Protein AF-0000000075409436 (afdb_homodimer)

Solvent-accessible surface area (backbone atoms only — not comparable to full-atom values): 22449 Å² total; per-residue (Å²): 126,84,67,76,68,49,73,68,52,44,51,50,50,50,40,40,41,53,28,35,50,52,41,32,73,72,56,30,67,88,66,43,51,67,60,56,26,16,59,68,42,72,47,48,56,66,57,50,47,73,76,24,90,37,72,64,49,44,51,45,48,44,42,37,50,50,20,49,58,51,43,56,64,53,69,64,60,71,76,61,85,89,60,52,53,67,58,50,47,42,52,52,40,51,52,48,48,55,49,58,66,28,68,66,52,39,48,51,51,48,48,38,40,62,40,6,85,83,35,43,67,54,28,50,49,39,37,58,45,26,60,49,47,51,51,51,52,52,29,53,51,51,52,51,33,36,76,71,51,43,32,49,79,86,66,61,58,65,60,56,43,38,40,52,56,12,24,60,53,18,65,49,44,50,31,52,62,29,55,41,74,88,51,80,88,41,29,72,66,54,35,35,50,51,38,42,51,41,46,43,51,42,23,28,49,79,71,69,75,76,131,125,84,67,77,66,50,71,67,53,44,51,50,50,50,41,41,41,53,28,36,49,53,41,32,71,70,55,30,67,88,67,44,51,65,60,58,28,17,60,67,41,73,47,49,56,66,57,50,48,72,76,23,87,38,73,65,47,45,50,46,50,43,45,41,50,50,20,51,58,48,44,56,66,52,70,63,63,72,77,63,84,90,60,53,52,66,58,53,46,41,52,52,39,51,52,49,49,54,49,59,68,28,68,67,52,39,49,52,50,48,48,37,41,63,39,6,85,82,35,42,67,53,29,49,50,40,36,59,47,25,61,50,48,53,51,52,50,52,29,53,51,51,51,51,34,37,76,68,52,42,31,50,77,88,65,60,60,65,59,56,43,36,40,53,55,13,24,59,54,17,66,49,43,50,30,53,61,30,54,42,75,88,50,80,87,41,29,72,68,54,36,35,50,52,38,42,51,42,47,43,52,42,24,26,50,78,71,70,75,76,130

Sequence (422 aa):
MNKPLTPRSAAKRAAMLDAAQVCFLDKGYANTSVDEVAARAGVSKATIYAHFASKDALFGAIICRRCDDQSEGMANLPVPEGQDAHAILTAIGLRLMTLFLSPEVMGIYRMVIAEAPRHPELAQTWYEAGPLRGKQRVGEVFEQMKAQGLLAYDAPTIRVVDMFISMLRGECFHRDMINLPANPIFSVDSTVKMAVDTMLRAYGPAIPPAPMNKPLTPRSAAKRAAMLDAAQVCFLDKGYANTSVDEVAARAGVSKATIYAHFASKDALFGAIICRRCDDQSEGMANLPVPEGQDAHAILTAIGLRLMTLFLSPEVMGIYRMVIAEAPRHPELAQTWYEAGPLRGKQRVGEVFEQMKAQGLLAYDAPTIRVVDMFISMLRGECFHRDMINLPANPIFSVDSTVKMAVDTMLRAYGPAIPPAP

Nearest PDB structures (foldseek):
  2gfn-assembly1_A  TM=6.783E-01  e=4.629E-06  Rhodococcus jostii RHA1
  2gfn-assembly1_B  TM=6.880E-01  e=1.678E-05  Rhodococcus jostii RHA1
  2g7s-assembly1_A-2  TM=6.922E-01  e=3.052E-05  Agrobacterium fabrum str. C58
  4yze-assembly1_C  TM=6.924E-01  e=3.841E-05  Escherichia coli K-12
  3ppb-assembly1_B  TM=5.686E-01  e=5.313E-06  Shewanella loihica PV-4

InterPro domains:
  IPR001647 DNA-binding HTH domain, TetR-type [PF00440] (17-62)
  IPR001647 DNA-binding HTH domain, TetR-type [PR00455] (16-29)
  IPR001647 DNA-binding HTH domain, TetR-type [PR00455] (37-60)
  IPR001647 DNA-binding HTH domain, TetR-type [PS50977] (10-70)
  IPR009057 Homedomain-like superfamily [SSF46689] (3-76)
  IPR023772 DNA-binding HTH domain, TetR-type, conserved site [PS01081] (28-58)
  IPR036271 Tetracyclin repressor-like, C-terminal domain superfamily [SSF48498] (85-174)
  IPR039536 Transcriptional regulator TetR, C-terminal, Proteobacteria type [PF14246] (88-205)
  IPR050109 HTH-type, TetR-like transcriptional regulator [PTHR30055] (4-178)

Structure (mmCIF, N/CA/C/O backbone):
data_AF-0000000075409436-model_v1
#
loop_
_entity.id
_entity.type
_entity.pdbx_description
1 polymer 'TetR-family regulatory protein'
#
loop_
_atom_site.group_PDB
_atom_site.id
_atom_site.type_symbol
_atom_site.label_atom_id
_atom_site.label_alt_id
_atom_site.label_comp_id
_atom_site.label_asym_id
_atom_site.label_entity_id
_atom_site.label_seq_id
_atom_site.pdbx_PDB_ins_code
_atom_site.Cartn_x
_atom_site.Cartn_y
_atom_site.Cartn_z
_atom_site.occupancy
_atom_site.B_iso_or_equiv
_atom_site.auth_seq_id
_atom_site.auth_comp_id
_atom_site.auth_asym_id
_atom_site.auth_atom_id
_atom_site.pdbx_PDB_model_num
ATOM 1 N N . MET A 1 1 ? -32.406 2.779 21.469 1 31.86 1 MET A N 1
ATOM 2 C CA . MET A 1 1 ? -33.25 2.545 20.281 1 31.86 1 MET A CA 1
ATOM 3 C C . MET A 1 1 ? -33.062 3.654 19.25 1 31.86 1 MET A C 1
ATOM 5 O O . MET A 1 1 ? -33.562 4.762 19.422 1 31.86 1 MET A O 1
ATOM 9 N N . ASN A 1 2 ? -31.938 3.676 18.578 1 41.91 2 ASN A N 1
ATOM 10 C CA . ASN A 1 2 ? -31.656 4.773 17.672 1 41.91 2 ASN A CA 1
ATOM 11 C C . ASN A 1 2 ? -32.781 4.984 16.672 1 41.91 2 ASN A C 1
ATOM 13 O O . ASN A 1 2 ? -33.125 4.094 15.883 1 41.91 2 ASN A O 1
ATOM 17 N N . LYS A 1 3 ? -33.75 5.641 17.125 1 46.88 3 LYS A N 1
ATOM 18 C CA . LYS A 1 3 ? -34.938 5.906 16.297 1 46.88 3 LYS A CA 1
ATOM 19 C C . LYS A 1 3 ? -34.531 6.246 14.859 1 46.88 3 LYS A C 1
ATOM 21 O O . LYS A 1 3 ? -33.656 7.078 14.641 1 46.88 3 LYS A O 1
ATOM 26 N N . PRO A 1 4 ? -35.031 5.367 13.969 1 55.25 4 PRO A N 1
ATOM 27 C CA . PRO A 1 4 ? -34.781 5.676 12.562 1 55.25 4 PRO A CA 1
ATOM 28 C C . PRO A 1 4 ? -35 7.148 12.227 1 55.25 4 PRO A C 1
ATOM 30 O O . PRO A 1 4 ? -35.906 7.781 12.789 1 55.25 4 PRO A O 1
ATOM 33 N N . LEU A 1 5 ? -33.969 7.766 11.719 1 63.94 5 LEU A N 1
ATOM 34 C CA . LEU A 1 5 ? -34.094 9.172 11.352 1 63.94 5 LEU A CA 1
ATOM 35 C C . LEU A 1 5 ? -35.281 9.406 10.43 1 63.94 5 LEU A C 1
ATOM 37 O O . LEU A 1 5 ? -35.625 8.547 9.617 1 63.94 5 LEU A O 1
ATOM 41 N N . THR A 1 6 ? -36.156 10.336 10.695 1 67.12 6 THR A N 1
ATOM 42 C CA . THR A 1 6 ? -37.156 10.789 9.75 1 67.12 6 THR A CA 1
ATOM 43 C C . THR A 1 6 ? -36.531 11.117 8.398 1 67.12 6 THR A C 1
ATOM 45 O O . THR A 1 6 ? -35.312 11.344 8.312 1 67.12 6 THR A O 1
ATOM 48 N N . PRO A 1 7 ? -37.312 10.984 7.316 1 69.62 7 PRO A N 1
ATOM 49 C CA . PRO A 1 7 ? -36.75 11.32 6.004 1 69.62 7 PRO A CA 1
ATOM 50 C C . PRO A 1 7 ? -36.062 12.688 5.984 1 69.62 7 PRO A C 1
ATOM 52 O O . PRO A 1 7 ? -35.031 12.852 5.34 1 69.62 7 PRO A O 1
ATOM 55 N N . ARG A 1 8 ? -36.656 13.609 6.617 1 69.38 8 ARG A N 1
ATOM 56 C CA . ARG A 1 8 ? -36.062 14.938 6.676 1 69.38 8 ARG A CA 1
ATOM 57 C C . ARG A 1 8 ? -34.719 14.914 7.426 1 69.38 8 ARG A C 1
ATOM 59 O O . ARG A 1 8 ? -33.75 15.547 7.004 1 69.38 8 ARG A O 1
ATOM 66 N N . SER A 1 9 ? -34.719 14.258 8.492 1 74.94 9 SER A N 1
ATOM 67 C CA . SER A 1 9 ? -33.5 14.109 9.281 1 74.94 9 SER A CA 1
ATOM 68 C C . SER A 1 9 ? -32.438 13.367 8.516 1 74.94 9 SER A C 1
ATOM 70 O O . SER A 1 9 ? -31.25 13.719 8.586 1 74.94 9 SER A O 1
ATOM 72 N N . ALA A 1 10 ? -32.969 12.453 7.703 1 76.62 10 ALA A N 1
ATOM 73 C CA . ALA A 1 10 ? -32.031 11.672 6.898 1 76.62 10 ALA A CA 1
ATOM 74 C C . ALA A 1 10 ? -31.391 12.531 5.805 1 76.62 10 ALA A C 1
ATOM 76 O O . ALA A 1 10 ? -30.188 12.406 5.52 1 76.62 10 ALA A O 1
ATOM 77 N N . ALA A 1 11 ? -32.156 13.32 5.285 1 80.94 11 ALA A N 1
ATOM 78 C CA . ALA A 1 11 ? -31.656 14.227 4.25 1 80.94 11 ALA A CA 1
ATOM 79 C C . ALA A 1 11 ? -30.656 15.219 4.832 1 80.94 11 ALA A C 1
ATOM 81 O O . ALA A 1 11 ? -29.625 15.516 4.207 1 80.94 11 ALA A O 1
ATOM 82 N N . LYS A 1 12 ? -30.953 15.695 5.988 1 83.19 12 LYS A N 1
ATOM 83 C CA . LYS A 1 12 ? -30.047 16.625 6.664 1 83.19 12 LYS A CA 1
ATOM 84 C C . LYS A 1 12 ? -28.734 15.945 7.027 1 83.19 12 LYS A C 1
ATOM 86 O O . LYS A 1 12 ? -27.656 16.531 6.855 1 83.19 12 LYS A O 1
ATOM 91 N N . ARG A 1 13 ? -28.906 14.773 7.477 1 86.31 13 ARG A N 1
ATOM 92 C CA . ARG A 1 13 ? -27.703 14.008 7.836 1 86.31 13 ARG A CA 1
ATOM 93 C C . ARG A 1 13 ? -26.812 13.781 6.621 1 86.31 13 ARG A C 1
ATOM 95 O O . ARG A 1 13 ? -25.594 13.945 6.703 1 86.31 13 ARG A O 1
ATOM 102 N N . ALA A 1 14 ? -27.438 13.5 5.543 1 85.94 14 ALA A N 1
ATOM 103 C CA . ALA A 1 14 ? -26.688 13.273 4.309 1 85.94 14 ALA A CA 1
ATOM 104 C C . ALA A 1 14 ? -25.984 14.555 3.852 1 85.94 14 ALA A C 1
ATOM 106 O O . ALA A 1 14 ? -24.844 14.516 3.396 1 85.94 14 ALA A O 1
ATOM 107 N N . ALA A 1 15 ? -26.672 15.602 4.008 1 86.88 15 ALA A N 1
ATOM 108 C CA . ALA A 1 15 ? -26.094 16.891 3.625 1 86.88 15 ALA A CA 1
ATOM 109 C C . ALA A 1 15 ? -24.891 17.234 4.5 1 86.88 15 ALA A C 1
ATOM 111 O O . ALA A 1 15 ? -23.906 17.781 4.016 1 86.88 15 ALA A O 1
ATOM 112 N N . MET A 1 16 ? -25.031 16.906 5.723 1 89.81 16 MET A N 1
ATOM 113 C CA . MET A 1 16 ? -23.938 17.156 6.652 1 89.81 16 MET A CA 1
ATOM 114 C C . MET A 1 16 ? -22.719 16.281 6.316 1 89.81 16 MET A C 1
ATOM 116 O O . MET A 1 16 ? -21.578 16.766 6.355 1 89.81 16 MET A O 1
ATOM 120 N N . LEU A 1 17 ? -23.016 15.117 5.953 1 88 17 LEU A N 1
ATOM 121 C CA . LEU A 1 17 ? -21.922 14.203 5.598 1 88 17 LEU A CA 1
ATOM 122 C C . LEU A 1 17 ? -21.25 14.641 4.305 1 88 17 LEU A C 1
ATOM 124 O O . LEU A 1 17 ? -20.016 14.594 4.195 1 88 17 LEU A O 1
ATOM 128 N N . ASP A 1 18 ? -22.016 15.094 3.4 1 87.44 18 ASP A N 1
ATOM 129 C CA . ASP A 1 18 ? -21.469 15.578 2.137 1 87.44 18 ASP A CA 1
ATOM 130 C C . ASP A 1 18 ? -20.578 16.812 2.357 1 87.44 18 ASP A C 1
ATOM 132 O O . ASP A 1 18 ? -19.484 16.891 1.806 1 87.44 18 ASP A O 1
ATOM 136 N N . ALA A 1 19 ? -21.062 17.672 3.164 1 90 19 ALA A N 1
ATOM 137 C CA . ALA A 1 19 ? -20.312 18.891 3.482 1 90 19 ALA A CA 1
ATOM 138 C C . ALA A 1 19 ? -19.016 18.562 4.215 1 90 19 ALA A C 1
ATOM 140 O O . ALA A 1 19 ? -17.953 19.109 3.902 1 90 19 ALA A O 1
ATOM 141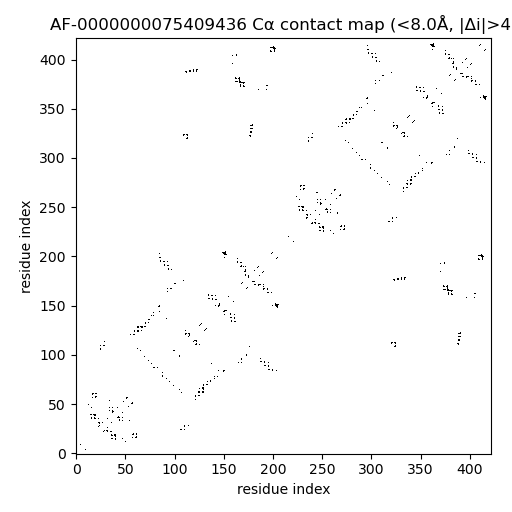 N N . ALA A 1 20 ? -19.172 17.703 5.148 1 88.94 20 ALA A N 1
ATOM 142 C CA . ALA A 1 20 ? -18 17.312 5.938 1 88.94 20 ALA A CA 1
ATOM 143 C C . ALA A 1 20 ? -16.953 16.641 5.059 1 88.94 20 ALA A C 1
ATOM 145 O O . ALA A 1 20 ? -15.758 16.922 5.203 1 88.94 20 ALA A O 1
ATOM 146 N N . GLN A 1 21 ? -17.375 15.812 4.184 1 85.12 21 GLN A N 1
ATOM 147 C CA . GLN A 1 21 ? -16.469 15.117 3.279 1 85.12 21 GLN A CA 1
ATOM 148 C C . GLN A 1 21 ? -15.664 16.109 2.443 1 85.12 21 GLN A C 1
ATOM 150 O O . GLN A 1 21 ? -14.453 15.969 2.293 1 85.12 21 GLN A O 1
ATOM 155 N N . VAL A 1 22 ? -16.344 17.031 1.946 1 85.25 22 VAL A N 1
ATOM 156 C CA . VAL A 1 22 ? -15.695 18.047 1.12 1 85.25 22 VAL A CA 1
ATOM 157 C C . VAL A 1 22 ? -14.672 18.828 1.953 1 85.25 22 VAL A C 1
ATOM 159 O O . VAL A 1 22 ? -13.547 19.047 1.512 1 85.25 22 VAL A O 1
ATOM 162 N N . CYS A 1 23 ? -15.047 19.172 3.146 1 87.88 23 CYS A N 1
ATOM 163 C CA . CYS A 1 23 ? -14.164 19.922 4.027 1 87.88 23 CYS A CA 1
ATOM 164 C C . CYS A 1 23 ? -12.93 19.109 4.395 1 87.88 23 CYS A C 1
ATOM 166 O O . CYS A 1 23 ? -11.805 19.594 4.32 1 87.88 23 CYS A O 1
ATOM 168 N N . PHE A 1 24 ? -13.164 17.891 4.73 1 83.75 24 PHE A N 1
ATOM 169 C CA . PHE A 1 24 ? -12.078 17.016 5.168 1 83.75 24 PHE A CA 1
ATOM 170 C C . PHE A 1 24 ? -11.125 16.719 4.016 1 83.75 24 PHE A C 1
ATOM 172 O O . PHE A 1 24 ? -9.906 16.656 4.207 1 83.75 24 PHE A O 1
ATOM 179 N N . LEU A 1 25 ? -11.617 16.578 2.867 1 77.75 25 LEU A N 1
ATOM 180 C CA . LEU A 1 25 ? -10.789 16.25 1.714 1 77.75 25 LEU A CA 1
ATOM 181 C C . LEU A 1 25 ? -10.016 17.469 1.24 1 77.75 25 LEU A C 1
ATOM 183 O O . LEU A 1 25 ? -8.883 17.344 0.753 1 77.75 25 LEU A O 1
ATOM 187 N N . ASP A 1 26 ? -10.609 18.578 1.478 1 79.25 26 ASP A N 1
ATOM 188 C CA . ASP A 1 26 ? -10 19.828 1.016 1 79.25 26 ASP A CA 1
ATOM 189 C C . ASP A 1 26 ? -8.938 20.312 1.999 1 79.25 26 ASP A C 1
ATOM 191 O O . ASP A 1 26 ? -7.836 20.688 1.595 1 79.25 26 ASP A O 1
ATOM 195 N N . LYS A 1 27 ? -9.273 20.234 3.311 1 78.69 27 LYS A N 1
ATOM 196 C CA . LYS A 1 27 ? -8.43 20.922 4.293 1 78.69 27 LYS A CA 1
ATOM 197 C C . LYS A 1 27 ? -7.719 19.922 5.195 1 78.69 27 LYS A C 1
ATOM 199 O O . LYS A 1 27 ? -6.77 20.266 5.898 1 78.69 27 LYS A O 1
ATOM 204 N N . GLY A 1 28 ? -8.18 18.703 4.984 1 75.31 28 GLY A N 1
ATOM 205 C CA . GLY A 1 28 ? -7.676 17.719 5.938 1 75.31 28 GLY A CA 1
ATOM 206 C C . GLY A 1 28 ? -8.508 17.641 7.203 1 75.31 28 GLY A C 1
ATOM 207 O O . GLY A 1 28 ? -9.305 18.547 7.488 1 75.31 28 GLY A O 1
ATOM 208 N N . TYR A 1 29 ? -8.383 16.594 7.957 1 76.19 29 TYR A N 1
ATOM 209 C CA . TYR A 1 29 ? -9.148 16.359 9.172 1 76.19 29 TYR A CA 1
ATOM 210 C C . TYR A 1 29 ? -8.805 17.375 10.25 1 76.19 29 TYR A C 1
ATOM 212 O O . TYR A 1 29 ? -9.695 17.984 10.859 1 76.19 29 TYR A O 1
ATOM 220 N N . ALA A 1 30 ? -7.496 17.562 10.406 1 69.81 30 ALA A N 1
ATOM 221 C CA . ALA A 1 30 ? -7.027 18.406 11.5 1 69.81 30 ALA A CA 1
ATOM 222 C C . ALA A 1 30 ? -7.414 19.859 11.266 1 69.81 30 ALA A C 1
ATOM 224 O O . ALA A 1 30 ? -7.707 20.594 12.219 1 69.81 30 ALA A O 1
ATOM 225 N N . ASN A 1 31 ? -7.543 20.156 10.07 1 76.62 31 ASN A N 1
ATOM 226 C CA . ASN A 1 31 ? -7.727 21.562 9.75 1 76.62 31 ASN A CA 1
ATOM 227 C C . ASN A 1 31 ? -9.195 21.906 9.516 1 76.62 31 ASN A C 1
ATOM 229 O O . ASN A 1 31 ? -9.531 23.047 9.18 1 76.62 31 ASN A O 1
ATOM 233 N N . THR A 1 32 ? -9.984 20.938 9.641 1 86 32 THR A N 1
ATOM 234 C CA . THR A 1 32 ? -11.414 21.172 9.453 1 86 32 THR A CA 1
ATOM 235 C C . THR A 1 32 ? -12.117 21.312 10.797 1 86 32 THR A C 1
ATOM 237 O O . THR A 1 32 ? -11.938 20.469 11.688 1 86 32 THR A O 1
ATOM 240 N N . SER A 1 33 ? -12.852 22.422 10.945 1 89.19 33 SER A N 1
ATOM 241 C CA . SER A 1 33 ? -13.641 22.609 12.156 1 89.19 33 SER A CA 1
ATOM 242 C C . SER A 1 33 ? -15.102 22.234 11.93 1 89.19 33 SER A C 1
ATOM 244 O O . SER A 1 33 ? -15.578 22.234 10.789 1 89.19 33 SER A O 1
ATOM 246 N N . VAL A 1 34 ? -15.727 21.922 13.039 1 90.75 34 VAL A N 1
ATOM 247 C CA . VAL A 1 34 ? -17.141 21.594 12.953 1 90.75 34 VAL A CA 1
ATOM 248 C C . VAL A 1 34 ? -17.938 22.828 12.508 1 90.75 34 VAL A C 1
ATOM 250 O O . VAL A 1 34 ? -18.922 22.703 11.773 1 90.75 34 VAL A O 1
ATOM 253 N N . ASP A 1 35 ? -17.375 23.969 12.789 1 92.75 35 ASP A N 1
ATOM 254 C CA . ASP A 1 35 ? -18 25.203 12.367 1 92.75 35 ASP A CA 1
ATOM 255 C C . ASP A 1 35 ? -18 25.328 10.844 1 92.75 35 ASP A C 1
ATOM 257 O O . ASP A 1 35 ? -19 25.766 10.25 1 92.75 35 ASP A O 1
ATOM 261 N N . GLU A 1 36 ? -17 25 10.312 1 93.12 36 GLU A N 1
ATOM 262 C CA . GLU A 1 36 ? -16.875 25.062 8.859 1 93.12 36 GLU A CA 1
ATOM 263 C C . GLU A 1 36 ? -17.828 24.078 8.18 1 93.12 36 GLU A C 1
ATOM 265 O O . GLU A 1 36 ? -18.453 24.406 7.164 1 93.12 36 GLU A O 1
ATOM 270 N N . VAL A 1 37 ? -17.906 22.906 8.727 1 93.62 37 VAL A N 1
ATOM 271 C CA . VAL A 1 37 ? -18.812 21.891 8.195 1 93.62 37 VAL A CA 1
ATOM 272 C C . VAL A 1 37 ? -20.25 22.375 8.312 1 93.62 37 VAL A C 1
ATOM 274 O O . VAL A 1 37 ? -21.047 22.234 7.371 1 93.62 37 VAL A O 1
ATOM 277 N N . ALA A 1 38 ? -20.547 22.922 9.438 1 93.81 38 ALA A N 1
ATOM 278 C CA . ALA A 1 38 ? -21.891 23.438 9.688 1 93.81 38 ALA A CA 1
ATOM 279 C C . ALA A 1 38 ? -22.25 24.531 8.68 1 93.81 38 ALA A C 1
ATOM 281 O O . ALA A 1 38 ? -23.328 24.516 8.102 1 93.81 38 ALA A O 1
ATOM 282 N N . ALA A 1 39 ? -21.344 25.375 8.477 1 94.5 39 ALA A N 1
ATOM 283 C CA . ALA A 1 39 ? -21.547 26.469 7.535 1 94.5 39 ALA A CA 1
ATOM 284 C C . ALA A 1 39 ? -21.797 25.953 6.125 1 94.5 39 ALA A C 1
ATOM 286 O O . ALA A 1 39 ? -22.703 26.422 5.434 1 94.5 39 ALA A O 1
ATOM 287 N N . ARG A 1 40 ? -21.062 25.016 5.738 1 92.75 40 ARG A N 1
ATOM 288 C CA . ARG A 1 40 ? -21.188 24.469 4.395 1 92.75 40 ARG A CA 1
ATOM 289 C C . ARG A 1 40 ? -22.484 23.688 4.234 1 92.75 40 ARG A C 1
ATOM 291 O O . ARG A 1 40 ? -23.094 23.703 3.16 1 92.75 40 ARG A O 1
ATOM 298 N N . ALA A 1 41 ? -22.844 23.016 5.262 1 92.44 41 ALA A N 1
ATOM 299 C CA . ALA A 1 41 ? -24.062 22.203 5.23 1 92.44 41 ALA A CA 1
ATOM 300 C C . ALA A 1 41 ? -25.312 23.062 5.398 1 92.44 41 ALA A C 1
ATOM 302 O O . ALA A 1 41 ? -26.422 22.578 5.195 1 92.44 41 ALA A O 1
ATOM 303 N N . GLY A 1 42 ? -25.156 24.266 5.789 1 93.44 42 GLY A N 1
ATOM 304 C CA . GLY A 1 42 ? -26.281 25.156 6.016 1 93.44 42 GLY A CA 1
ATOM 305 C C . GLY A 1 42 ? -27.047 24.844 7.281 1 93.44 42 GLY A C 1
ATOM 306 O O . GLY A 1 42 ? -28.281 24.938 7.309 1 93.44 42 GLY A O 1
ATOM 307 N N . VAL A 1 43 ? -26.344 24.344 8.227 1 93.38 43 VAL A N 1
ATOM 308 C CA . VAL A 1 43 ? -26.953 24.016 9.516 1 93.38 43 VAL A CA 1
ATOM 309 C C . VAL A 1 43 ? -26.141 24.625 10.648 1 93.38 43 VAL A C 1
ATOM 311 O O . VAL A 1 43 ? -25.094 25.234 10.406 1 93.38 43 VAL A O 1
ATOM 314 N N . SER A 1 44 ? -26.719 24.562 11.805 1 91.75 44 SER A N 1
ATOM 315 C CA . SER A 1 44 ? -25.984 25.062 12.969 1 91.75 44 SER A CA 1
ATOM 316 C C . SER A 1 44 ? -25.016 24 13.508 1 91.75 44 SER A C 1
ATOM 318 O O . SER A 1 44 ? -25.172 22.812 13.227 1 91.75 44 SER A O 1
ATOM 320 N N . LYS A 1 45 ? -24.047 24.484 14.258 1 92.25 45 LYS A N 1
ATOM 321 C CA . LYS A 1 45 ? -23.141 23.562 14.938 1 92.25 45 LYS A CA 1
ATOM 322 C C . LYS A 1 45 ? -23.891 22.625 15.875 1 92.25 45 LYS A C 1
ATOM 324 O O . LYS A 1 45 ? -23.547 21.453 15.984 1 92.25 45 LYS A O 1
ATOM 329 N N . ALA A 1 46 ? -24.938 23.156 16.516 1 91.56 46 ALA A N 1
ATOM 330 C CA . ALA A 1 46 ? -25.75 22.359 17.422 1 91.56 46 ALA A CA 1
ATOM 331 C C . ALA A 1 46 ? -26.453 21.219 16.672 1 91.56 46 ALA A C 1
ATOM 333 O O . ALA A 1 46 ? -26.609 20.125 17.203 1 91.56 46 ALA A O 1
ATOM 334 N N . THR A 1 47 ? -26.828 21.531 15.508 1 90.81 47 THR A N 1
ATOM 335 C CA . THR A 1 47 ? -27.5 20.531 14.688 1 90.81 47 THR A CA 1
ATOM 336 C C . THR A 1 47 ? -26.531 19.406 14.328 1 90.81 47 THR A C 1
ATOM 338 O O . THR A 1 47 ? -26.906 18.234 14.336 1 90.81 47 THR A O 1
ATOM 341 N N . ILE A 1 48 ? -25.25 19.734 14 1 91.94 48 ILE A N 1
ATOM 342 C CA . ILE A 1 48 ? -24.25 18.719 13.695 1 91.94 48 ILE A CA 1
ATOM 343 C C . ILE A 1 48 ? -24.047 17.812 14.906 1 91.94 48 ILE A C 1
ATOM 345 O O . ILE A 1 48 ? -24.047 16.594 14.781 1 91.94 48 ILE A O 1
ATOM 349 N N . TYR A 1 49 ? -24.047 18.422 16.062 1 91.06 49 TYR A N 1
ATOM 350 C CA . TYR A 1 49 ? -23.75 17.672 17.266 1 91.06 49 TYR A CA 1
ATOM 351 C C . TYR A 1 49 ? -24.969 16.875 17.75 1 91.06 49 TYR A C 1
ATOM 353 O O . TYR A 1 49 ? -24.828 15.953 18.547 1 91.06 49 TYR A O 1
ATOM 361 N N . ALA A 1 50 ? -26.109 17.281 17.266 1 90.25 50 ALA A N 1
ATOM 362 C CA . ALA A 1 50 ? -27.312 16.484 17.516 1 90.25 50 ALA A CA 1
ATOM 363 C C . ALA A 1 50 ? -27.25 15.148 16.781 1 90.25 50 ALA A C 1
ATOM 365 O O . ALA A 1 50 ? -27.797 14.148 17.25 1 90.25 50 ALA A O 1
ATOM 366 N N . HIS A 1 51 ? -26.516 15.188 15.695 1 89.94 51 HIS A N 1
ATOM 367 C CA . HIS A 1 51 ? -26.453 13.992 14.859 1 89.94 51 HIS A CA 1
ATOM 368 C C . HIS A 1 51 ? -25.156 13.227 15.094 1 89.94 51 HIS A C 1
ATOM 370 O O . HIS A 1 51 ? -25.125 12 14.945 1 89.94 51 HIS A O 1
ATOM 376 N N . PHE A 1 52 ? -24.078 14.016 15.359 1 90.25 52 PHE A N 1
ATOM 377 C CA . PHE A 1 52 ? -22.75 13.414 15.523 1 90.25 52 PHE A CA 1
ATOM 378 C C . PHE A 1 52 ? -22.109 13.898 16.812 1 90.25 52 PHE A C 1
ATOM 380 O O . PHE A 1 52 ? -21.875 15.094 16.984 1 90.25 52 PHE A O 1
ATOM 387 N N . ALA A 1 53 ? -21.734 12.984 17.641 1 86.12 53 ALA A N 1
ATOM 388 C CA . ALA A 1 53 ? -21.281 13.281 19 1 86.12 53 ALA A CA 1
ATOM 389 C C . ALA A 1 53 ? -19.953 14.031 18.984 1 86.12 53 ALA A C 1
ATOM 391 O O . ALA A 1 53 ? -19.609 14.703 19.969 1 86.12 53 ALA A O 1
ATOM 392 N N . SER A 1 54 ? -19.25 13.859 17.922 1 85.44 54 SER A N 1
ATOM 393 C CA . SER A 1 54 ? -17.922 14.477 17.828 1 85.44 54 SER A CA 1
ATOM 394 C C . SER A 1 54 ? -17.484 14.586 16.375 1 85.44 54 SER A C 1
ATOM 396 O O . SER A 1 54 ? -18.109 14.023 15.477 1 85.44 54 SER A O 1
ATOM 398 N N . LYS A 1 55 ? -16.469 15.305 16.203 1 84.19 55 LYS A N 1
ATOM 399 C CA . LYS A 1 55 ? -15.852 15.383 14.883 1 84.19 55 LYS A CA 1
ATOM 400 C C . LYS A 1 55 ? -15.406 14.008 14.398 1 84.19 55 LYS A C 1
ATOM 402 O O . LYS A 1 55 ? -15.555 13.68 13.219 1 84.19 55 LYS A O 1
ATOM 407 N N . ASP A 1 56 ? -14.992 13.227 15.359 1 79.94 56 ASP A N 1
ATOM 408 C CA . ASP A 1 56 ? -14.562 11.867 15.039 1 79.94 56 ASP A CA 1
ATOM 409 C C . ASP A 1 56 ? -15.742 11.016 14.578 1 79.94 56 ASP A C 1
ATOM 411 O O . ASP A 1 56 ? -15.617 10.234 13.633 1 79.94 56 ASP A O 1
ATOM 415 N N . ALA A 1 57 ? -16.797 11.258 15.227 1 81.88 57 ALA A N 1
ATOM 416 C CA . ALA A 1 57 ? -18 10.516 14.852 1 81.88 57 ALA A CA 1
ATOM 417 C C . ALA A 1 57 ? -18.484 10.93 13.469 1 81.88 57 ALA A C 1
ATOM 419 O O . ALA A 1 57 ? -18.953 10.094 12.695 1 81.88 57 ALA A O 1
ATOM 420 N N . LEU A 1 58 ? -18.344 12.172 13.266 1 85.88 58 LEU A N 1
ATOM 421 C CA . LEU A 1 58 ? -18.719 12.695 11.953 1 85.88 58 LEU A CA 1
ATOM 422 C C . LEU A 1 58 ? -17.828 12.102 10.867 1 85.88 58 LEU A C 1
ATOM 424 O O . LEU A 1 58 ? -18.312 11.656 9.828 1 85.88 58 LEU A O 1
ATOM 428 N N . PHE A 1 59 ? -16.656 12.047 11.102 1 80.94 59 PHE A N 1
ATOM 429 C CA . PHE A 1 59 ? -15.688 11.492 10.156 1 80.94 59 PHE A CA 1
ATOM 430 C C . PHE A 1 59 ? -15.93 10 9.953 1 80.94 59 PHE A C 1
ATOM 432 O O . PHE A 1 59 ? -15.898 9.516 8.82 1 80.94 59 PHE A O 1
ATOM 439 N N . GLY A 1 60 ? -16.109 9.352 11.008 1 78.12 60 GLY A N 1
ATOM 440 C CA . GLY A 1 60 ? -16.422 7.938 10.922 1 78.12 60 GLY A CA 1
ATOM 441 C C . GLY A 1 60 ? -17.656 7.648 10.078 1 78.12 60 GLY A C 1
ATOM 442 O O . GLY A 1 60 ? -17.672 6.695 9.297 1 78.12 60 GLY A O 1
ATOM 443 N N . ALA A 1 61 ? -18.578 8.461 10.18 1 80.5 61 ALA A N 1
ATOM 444 C CA . ALA A 1 61 ? -19.812 8.289 9.438 1 80.5 61 ALA A CA 1
ATOM 445 C C . ALA A 1 61 ? -19.594 8.453 7.938 1 80.5 61 ALA A C 1
ATOM 447 O O . ALA A 1 61 ? -20.203 7.758 7.129 1 80.5 61 ALA A O 1
ATOM 448 N N . ILE A 1 62 ? -18.75 9.375 7.594 1 80.44 62 ILE A N 1
ATOM 449 C CA . ILE A 1 62 ? -18.406 9.578 6.191 1 80.44 62 ILE A CA 1
ATOM 450 C C . ILE A 1 62 ? -17.719 8.32 5.645 1 80.44 62 ILE A C 1
ATOM 452 O O . ILE A 1 62 ? -18.062 7.852 4.555 1 80.44 62 ILE A O 1
ATOM 456 N N . ILE A 1 63 ? -16.906 7.809 6.379 1 76.06 63 ILE A N 1
ATOM 457 C CA . ILE A 1 63 ? -16.141 6.621 5.992 1 76.06 63 ILE A CA 1
ATOM 458 C C . ILE A 1 63 ? -17.094 5.445 5.797 1 76.06 63 ILE A C 1
ATOM 460 O O . ILE A 1 63 ? -17.031 4.746 4.781 1 76.06 63 ILE A O 1
ATOM 464 N N . CYS A 1 64 ? -17.922 5.301 6.742 1 74.69 64 CYS A N 1
ATOM 465 C CA . CYS A 1 64 ? -18.859 4.188 6.691 1 74.69 64 CYS A CA 1
ATOM 466 C C . CYS A 1 64 ? -19.797 4.316 5.496 1 74.69 64 CYS A C 1
ATOM 468 O O . CYS A 1 64 ? -20.047 3.334 4.797 1 74.69 64 CYS A O 1
ATOM 470 N N . ARG A 1 65 ? -20.188 5.5 5.297 1 75.88 65 ARG A N 1
ATOM 471 C CA . ARG A 1 65 ? -21.062 5.73 4.152 1 75.88 65 ARG A CA 1
ATOM 472 C C . ARG A 1 65 ? -20.359 5.371 2.848 1 75.88 65 ARG A C 1
ATOM 474 O O . ARG A 1 65 ? -20.953 4.73 1.976 1 75.88 65 ARG A O 1
ATOM 481 N N . ARG A 1 66 ? -19.203 5.742 2.746 1 74.31 66 ARG A N 1
ATOM 482 C CA . ARG A 1 66 ? -18.453 5.484 1.515 1 74.31 66 ARG A CA 1
ATOM 483 C C . ARG A 1 66 ? -18.156 3.998 1.358 1 74.31 66 ARG A C 1
ATOM 485 O O . ARG A 1 66 ? -18.234 3.457 0.254 1 74.31 66 ARG A O 1
ATOM 492 N N .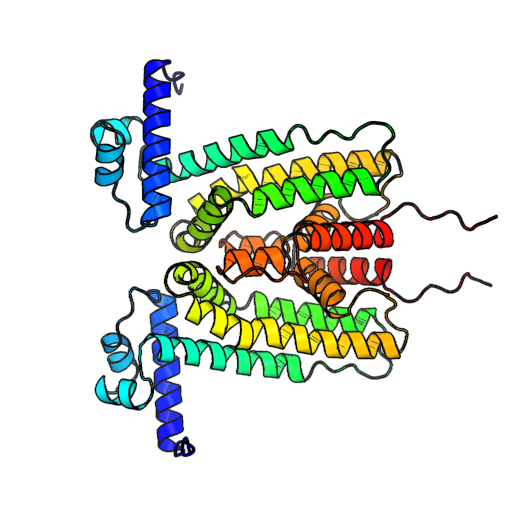 CYS A 1 67 ? -17.859 3.434 2.445 1 73.25 67 CYS A N 1
ATOM 493 C CA . CYS A 1 67 ? -17.609 1.996 2.412 1 73.25 67 CYS A CA 1
ATOM 494 C C . CYS A 1 67 ? -18.875 1.232 2.041 1 73.25 67 CYS A C 1
ATOM 496 O O . CYS A 1 67 ? -18.828 0.272 1.271 1 73.25 67 CYS A O 1
ATOM 498 N N . ASP A 1 68 ? -19.938 1.76 2.59 1 70.31 68 ASP A N 1
ATOM 499 C CA . ASP A 1 68 ? -21.219 1.125 2.291 1 70.31 68 ASP A CA 1
ATOM 500 C C . ASP A 1 68 ? -21.562 1.265 0.81 1 70.31 68 ASP A C 1
ATOM 502 O O . ASP A 1 68 ? -22.031 0.309 0.184 1 70.31 68 ASP A O 1
ATOM 506 N N . ASP A 1 69 ? -21.312 2.404 0.314 1 70 69 ASP A N 1
ATOM 507 C CA . ASP A 1 69 ? -21.547 2.652 -1.104 1 70 69 ASP A CA 1
ATOM 508 C C . ASP A 1 69 ? -20.688 1.749 -1.978 1 70 69 ASP A C 1
ATOM 510 O O . ASP A 1 69 ? -21.156 1.19 -2.969 1 70 69 ASP A O 1
ATOM 514 N N . GLN A 1 70 ? -19.516 1.593 -1.531 1 67.56 70 GLN A N 1
ATOM 515 C CA . GLN A 1 70 ? -18.562 0.794 -2.297 1 67.56 70 GLN A CA 1
ATOM 516 C C . GLN A 1 70 ? -18.859 -0.696 -2.154 1 67.56 70 GLN A C 1
ATOM 518 O O . GLN A 1 70 ? -18.656 -1.467 -3.096 1 67.56 70 GLN A O 1
ATOM 523 N N . SER A 1 71 ? -19.219 -1.019 -0.965 1 64.5 71 SER A N 1
ATOM 524 C CA . SER A 1 71 ? -19.594 -2.406 -0.72 1 64.5 71 SER A CA 1
ATOM 525 C C . SER A 1 71 ? -20.766 -2.824 -1.6 1 64.5 71 SER A C 1
ATOM 527 O O . SER A 1 71 ? -20.844 -3.973 -2.043 1 64.5 71 SER A O 1
ATOM 529 N N . GLU A 1 72 ? -21.578 -1.882 -1.789 1 62.25 72 GLU A N 1
ATOM 530 C CA . GLU A 1 72 ? -22.703 -2.189 -2.676 1 62.25 72 GLU A CA 1
ATOM 531 C C . GLU A 1 72 ? -22.219 -2.512 -4.086 1 62.25 72 GLU A C 1
ATOM 533 O O . GLU A 1 72 ? -22.781 -3.371 -4.766 1 62.25 72 GLU A O 1
ATOM 538 N N . GLY A 1 73 ? -21.172 -1.92 -4.398 1 62.28 73 GLY A N 1
ATOM 539 C CA . GLY A 1 73 ? -20.578 -2.221 -5.691 1 62.28 73 GLY A CA 1
ATOM 540 C C . GLY A 1 73 ? -19.938 -3.592 -5.75 1 62.28 73 GLY A C 1
ATOM 541 O O . GLY A 1 73 ? -19.859 -4.207 -6.816 1 62.28 73 GLY A O 1
ATOM 542 N N . MET A 1 74 ? -19.516 -4.051 -4.586 1 64.88 74 MET A N 1
ATOM 543 C CA . MET A 1 74 ? -18.891 -5.367 -4.527 1 64.88 74 MET A CA 1
ATOM 544 C C . MET A 1 74 ? -19.922 -6.441 -4.18 1 64.88 74 MET A C 1
ATOM 546 O O . MET A 1 74 ? -19.656 -7.633 -4.355 1 64.88 74 MET A O 1
ATOM 550 N N . ALA A 1 75 ? -21.016 -5.977 -3.559 1 61.03 75 ALA A N 1
ATOM 551 C CA . ALA A 1 75 ? -22.047 -6.906 -3.131 1 61.03 75 ALA A CA 1
ATOM 552 C C . ALA A 1 75 ? -22.578 -7.727 -4.309 1 61.03 75 ALA A C 1
ATOM 554 O O . ALA A 1 75 ? -23 -8.867 -4.133 1 61.03 75 ALA A O 1
ATOM 555 N N . ASN A 1 76 ? -22.531 -7.094 -5.445 1 63.06 76 ASN A N 1
ATOM 556 C CA . ASN A 1 76 ? -23.078 -7.809 -6.59 1 63.06 76 ASN A CA 1
ATOM 557 C C . ASN A 1 76 ? -21.969 -8.391 -7.469 1 63.06 76 ASN A C 1
ATOM 559 O O . ASN A 1 76 ? -22.031 -8.289 -8.695 1 63.06 76 ASN A O 1
ATOM 563 N N . LEU A 1 77 ? -20.891 -8.719 -6.844 1 64.44 77 LEU A N 1
ATOM 564 C CA . LEU A 1 77 ? -19.938 -9.43 -7.68 1 64.44 77 LEU A CA 1
ATOM 565 C C . LEU A 1 77 ? -20.531 -10.734 -8.195 1 64.44 77 LEU A C 1
ATOM 567 O O . LEU A 1 77 ? -20.812 -11.648 -7.414 1 64.44 77 LEU A O 1
ATOM 571 N N . PRO A 1 78 ? -21.141 -10.609 -9.453 1 56.94 78 PRO A N 1
ATOM 572 C CA . PRO A 1 78 ? -21.766 -11.828 -9.977 1 56.94 78 PRO A CA 1
ATOM 573 C C . PRO A 1 78 ? -20.766 -12.961 -10.164 1 56.94 78 PRO A C 1
ATOM 575 O O . PRO A 1 78 ? -19.609 -12.711 -10.523 1 56.94 78 PRO A O 1
ATOM 578 N N . VAL A 1 79 ? -20.75 -14.07 -9.352 1 62.12 79 VAL A N 1
ATOM 579 C CA . VAL A 1 79 ? -20.094 -15.266 -9.852 1 62.12 79 VAL A CA 1
ATOM 580 C C . VAL A 1 79 ? -20.953 -15.938 -10.914 1 62.12 79 VAL A C 1
ATOM 582 O O . VAL A 1 79 ? -21.812 -16.766 -10.586 1 62.12 79 VAL A O 1
ATOM 585 N N . PRO A 1 80 ? -20.906 -15.141 -12.109 1 57.94 80 PRO A N 1
ATOM 586 C CA . PRO A 1 80 ? -21.812 -15.781 -13.07 1 57.94 80 PRO A CA 1
ATOM 587 C C . PRO A 1 80 ? -21.562 -17.281 -13.211 1 57.94 80 PRO A C 1
ATOM 589 O O . PRO A 1 80 ? -20.406 -17.734 -13.133 1 57.94 80 PRO A O 1
ATOM 592 N N . GLU A 1 81 ? -22.641 -18.031 -13.172 1 62.47 81 GLU A N 1
ATOM 593 C CA . GLU A 1 81 ? -22.547 -19.453 -13.516 1 62.47 81 GLU A CA 1
ATOM 594 C C . GLU A 1 81 ? -21.953 -19.641 -14.898 1 62.47 81 GLU A C 1
ATOM 596 O O . GLU A 1 81 ? -22.25 -18.891 -15.828 1 62.47 81 GLU A O 1
ATOM 601 N N . GLY A 1 82 ? -20.953 -20.484 -15.062 1 66.69 82 GLY A N 1
ATOM 602 C CA . GLY A 1 82 ? -20.375 -20.891 -16.344 1 66.69 82 GLY A CA 1
ATOM 603 C C . GLY A 1 82 ? -19.172 -20.062 -16.734 1 66.69 82 GLY A C 1
ATOM 604 O O . GLY A 1 82 ? -18.578 -20.297 -17.797 1 66.69 82 GLY A O 1
ATOM 605 N N . GLN A 1 83 ? -18.844 -19.125 -15.922 1 75.19 83 GLN A N 1
ATOM 606 C CA . GLN A 1 83 ? -17.656 -18.359 -16.281 1 75.19 83 GLN A CA 1
ATOM 607 C C . GLN A 1 83 ? -16.391 -19.047 -15.781 1 75.19 83 GLN A C 1
ATOM 609 O O . GLN A 1 83 ? -16.422 -19.797 -14.805 1 75.19 83 GLN A O 1
ATOM 614 N N . ASP A 1 84 ? -15.383 -18.875 -16.594 1 88.38 84 ASP A N 1
ATOM 615 C CA . ASP A 1 84 ? -14.125 -19.484 -16.188 1 88.38 84 ASP A CA 1
ATOM 616 C C . ASP A 1 84 ? -13.406 -18.594 -15.156 1 88.38 84 ASP A C 1
ATOM 618 O O . ASP A 1 84 ? -13.828 -17.469 -14.898 1 88.38 84 ASP A O 1
ATOM 622 N N . ALA A 1 85 ? -12.578 -19.141 -14.516 1 93.88 85 ALA A N 1
ATOM 623 C CA . ALA A 1 85 ? -11.844 -18.516 -13.422 1 93.88 85 ALA A CA 1
ATOM 624 C C . ALA A 1 85 ? -11.203 -17.203 -13.859 1 93.88 85 ALA A C 1
ATOM 626 O O . ALA A 1 85 ? -11.195 -16.219 -13.109 1 93.88 85 ALA A O 1
ATOM 627 N N . HIS A 1 86 ? -10.75 -17.203 -15.109 1 95.38 86 HIS A N 1
ATOM 628 C CA . HIS A 1 86 ? -10.086 -16.016 -15.633 1 95.38 86 HIS A CA 1
ATOM 629 C C . HIS A 1 86 ? -11.047 -14.836 -15.711 1 95.38 86 HIS A C 1
ATOM 631 O O . HIS A 1 86 ? -10.711 -13.727 -15.305 1 95.38 86 HIS A O 1
ATOM 637 N N . ALA A 1 87 ? -12.188 -15.062 -16.188 1 93.62 87 ALA A N 1
ATOM 638 C CA . ALA A 1 87 ? -13.188 -14.016 -16.359 1 93.62 87 ALA A CA 1
ATOM 639 C C . ALA A 1 87 ? -13.656 -13.492 -15 1 93.62 87 ALA A C 1
ATOM 641 O O . ALA A 1 87 ? -13.805 -12.281 -14.812 1 93.62 87 ALA A O 1
ATOM 642 N N . ILE A 1 88 ? -13.875 -14.359 -14.062 1 92.88 88 ILE A N 1
ATOM 643 C CA . ILE A 1 88 ? -14.359 -13.977 -12.742 1 92.88 88 ILE A CA 1
ATOM 644 C C . ILE A 1 88 ? -13.305 -13.133 -12.031 1 92.88 88 ILE A C 1
ATOM 646 O O . ILE A 1 88 ? -13.609 -12.039 -11.547 1 92.88 88 ILE A O 1
ATOM 650 N N . LEU A 1 89 ? -12.055 -13.594 -12.055 1 96.06 89 LEU A N 1
ATOM 651 C CA . LEU A 1 89 ? -10.977 -12.875 -11.375 1 96.06 89 LEU A CA 1
ATOM 652 C C . LEU A 1 89 ? -10.719 -11.523 -12.039 1 96.06 89 LEU A C 1
ATOM 654 O O . LEU A 1 89 ? -10.422 -10.539 -11.359 1 96.06 89 LEU A O 1
ATOM 658 N N . THR A 1 90 ? -10.852 -11.516 -13.352 1 95.94 90 THR A N 1
ATOM 659 C CA . THR A 1 90 ? -10.656 -10.266 -14.078 1 95.94 90 THR A CA 1
ATOM 660 C C . THR A 1 90 ? -11.734 -9.25 -13.695 1 95.94 90 THR A C 1
ATOM 662 O O . THR A 1 90 ? -11.422 -8.078 -13.445 1 95.94 90 THR A O 1
ATOM 665 N N . ALA A 1 91 ? -12.914 -9.695 -13.586 1 92.38 91 ALA A N 1
ATOM 666 C CA . ALA A 1 91 ? -14.016 -8.805 -13.211 1 92.38 91 ALA A CA 1
ATOM 667 C C . ALA A 1 91 ? -13.82 -8.258 -11.805 1 92.38 91 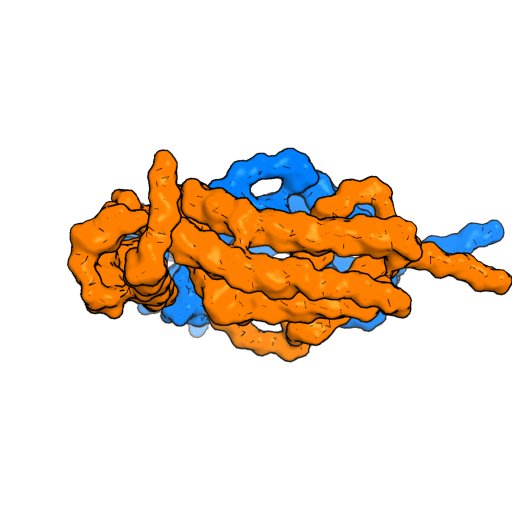ALA A C 1
ATOM 669 O O . ALA A 1 91 ? -14.008 -7.062 -11.562 1 92.38 91 ALA A O 1
ATOM 670 N N . ILE A 1 92 ? -13.445 -9.094 -10.891 1 93.31 92 ILE A N 1
ATOM 671 C CA . ILE A 1 92 ? -13.18 -8.68 -9.516 1 93.31 92 ILE A CA 1
ATOM 672 C C . ILE A 1 92 ? -12.039 -7.672 -9.484 1 93.31 92 ILE A C 1
ATOM 674 O O . ILE A 1 92 ? -12.141 -6.625 -8.852 1 93.31 92 ILE A O 1
ATOM 678 N N . GLY A 1 93 ? -10.945 -8.016 -10.195 1 96.06 93 GLY A N 1
ATOM 679 C CA . GLY A 1 93 ? -9.781 -7.137 -10.227 1 96.06 93 GLY A CA 1
ATOM 680 C C . GLY A 1 93 ? -10.094 -5.754 -10.766 1 96.06 93 GLY A C 1
ATOM 681 O O . GLY A 1 93 ? -9.688 -4.746 -10.188 1 96.06 93 GLY A O 1
ATOM 682 N N . LEU A 1 94 ? -10.836 -5.715 -11.852 1 94.31 94 LEU A N 1
ATOM 683 C CA . LEU A 1 94 ? -11.18 -4.441 -12.477 1 94.31 94 LEU A CA 1
ATOM 684 C C . LEU A 1 94 ? -12.086 -3.617 -11.57 1 94.31 94 LEU A C 1
ATOM 686 O O . LEU A 1 94 ? -11.914 -2.402 -11.453 1 94.31 94 LEU A O 1
ATOM 690 N N . ARG A 1 95 ? -12.961 -4.227 -10.914 1 90.5 95 ARG A N 1
ATOM 691 C CA . ARG A 1 95 ? -13.859 -3.527 -10 1 90.5 95 ARG A CA 1
ATOM 692 C C . ARG A 1 95 ? -13.086 -2.965 -8.805 1 90.5 95 ARG A C 1
ATOM 694 O O . ARG A 1 95 ? -13.312 -1.822 -8.398 1 90.5 95 ARG A O 1
ATOM 701 N N . LEU A 1 96 ? -12.266 -3.758 -8.297 1 93.19 96 LEU A N 1
ATOM 702 C CA . LEU A 1 96 ? -11.469 -3.314 -7.156 1 93.19 96 LEU A CA 1
ATOM 703 C C . LEU A 1 96 ? -10.555 -2.162 -7.547 1 93.19 96 LEU A C 1
ATOM 705 O O . LEU A 1 96 ? -10.438 -1.175 -6.82 1 93.19 96 LEU A O 1
ATOM 709 N N . MET A 1 97 ? -9.945 -2.285 -8.719 1 95.06 97 MET A N 1
ATOM 710 C CA . MET A 1 97 ? -9.039 -1.227 -9.148 1 95.06 97 MET A CA 1
ATOM 711 C C . MET A 1 97 ? -9.797 0.074 -9.391 1 95.06 97 MET A C 1
ATOM 713 O O . MET A 1 97 ? -9.289 1.157 -9.086 1 95.06 97 MET A O 1
ATOM 717 N N . THR A 1 98 ? -10.961 -0.042 -9.93 1 90.88 98 THR A N 1
ATOM 718 C CA . THR A 1 98 ? -11.805 1.136 -10.102 1 90.88 98 THR A CA 1
ATOM 719 C C . THR A 1 98 ? -12.102 1.79 -8.758 1 90.88 98 THR A C 1
ATOM 721 O O . THR A 1 98 ? -12.07 3.016 -8.633 1 90.88 98 THR A O 1
ATOM 724 N N . LEU A 1 99 ? -12.305 0.993 -7.812 1 87.88 99 LEU A N 1
ATOM 725 C CA . LEU A 1 99 ? -12.586 1.487 -6.469 1 87.88 99 LEU A CA 1
ATOM 726 C C . LEU A 1 99 ? -11.336 2.098 -5.84 1 87.88 99 LEU A C 1
ATOM 728 O O . LEU A 1 99 ? -11.375 3.23 -5.355 1 87.88 99 LEU A O 1
ATOM 732 N N . PHE A 1 100 ? -10.234 1.377 -5.895 1 92.5 100 PHE A N 1
ATOM 733 C CA . PHE A 1 100 ? -9 1.786 -5.234 1 92.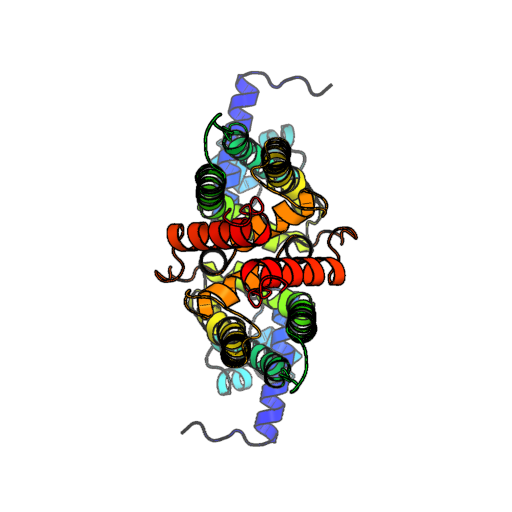5 100 PHE A CA 1
ATOM 734 C C . PHE A 1 100 ? -8.5 3.109 -5.801 1 92.5 100 PHE A C 1
ATOM 736 O O . PHE A 1 100 ? -7.949 3.936 -5.07 1 92.5 100 PHE A O 1
ATOM 743 N N . LEU A 1 101 ? -8.742 3.289 -7.066 1 93.94 101 LEU A N 1
ATOM 744 C CA . LEU A 1 101 ? -8.109 4.418 -7.738 1 93.94 101 LEU A CA 1
ATOM 745 C C . LEU A 1 101 ? -9.078 5.586 -7.871 1 93.94 101 LEU A C 1
ATOM 747 O O . LEU A 1 101 ? -8.719 6.633 -8.422 1 93.94 101 LEU A O 1
ATOM 751 N N . SER A 1 102 ? -10.258 5.371 -7.34 1 88.19 102 SER A N 1
ATOM 752 C CA . SER A 1 102 ? -11.164 6.512 -7.352 1 88.19 102 SER A CA 1
ATOM 753 C C . SER A 1 102 ? -10.641 7.648 -6.48 1 88.19 102 SER A C 1
ATOM 755 O O . SER A 1 102 ? -10.125 7.41 -5.383 1 88.19 102 SER A O 1
ATOM 757 N N . PRO A 1 103 ? -10.797 8.875 -6.938 1 86.75 103 PRO A N 1
ATOM 758 C CA . PRO A 1 103 ? -10.273 10.016 -6.184 1 86.75 103 PRO A CA 1
ATOM 759 C C . PRO A 1 103 ? -10.844 10.094 -4.766 1 86.75 103 PRO A C 1
ATOM 761 O O . PRO A 1 103 ? -10.125 10.469 -3.834 1 86.75 103 PRO A O 1
ATOM 764 N N . GLU A 1 104 ? -12 9.742 -4.605 1 81.31 104 GLU A N 1
ATOM 765 C CA . GLU A 1 104 ? -12.648 9.82 -3.301 1 81.31 104 GLU A CA 1
ATOM 766 C C . GLU A 1 104 ? -12.078 8.789 -2.334 1 81.31 104 GLU A C 1
ATOM 768 O O . GLU A 1 104 ? -11.734 9.125 -1.196 1 81.31 104 GLU A O 1
ATOM 773 N N . VAL A 1 105 ? -11.992 7.566 -2.803 1 84.75 105 VAL A N 1
ATOM 774 C CA . VAL A 1 105 ? -11.484 6.492 -1.956 1 84.75 105 VAL A CA 1
ATOM 775 C C . VAL A 1 105 ? -10.008 6.73 -1.64 1 84.75 105 VAL A C 1
ATOM 777 O O . VAL A 1 105 ? -9.578 6.578 -0.493 1 84.75 105 VAL A O 1
ATOM 780 N N . MET A 1 106 ? -9.305 7.145 -2.633 1 89.62 106 MET A N 1
ATOM 781 C CA . MET A 1 106 ? -7.883 7.434 -2.457 1 89.62 106 MET A CA 1
ATOM 782 C C . MET A 1 106 ? -7.684 8.586 -1.479 1 89.62 106 MET A C 1
ATOM 784 O O . MET A 1 106 ? -6.797 8.531 -0.624 1 89.62 106 MET A O 1
ATOM 788 N N . GLY A 1 107 ? -8.469 9.586 -1.639 1 85.31 107 GLY A N 1
ATOM 789 C CA . GLY A 1 107 ? -8.391 10.719 -0.728 1 85.31 107 GLY A CA 1
ATOM 790 C C . GLY A 1 107 ? -8.664 10.344 0.716 1 85.31 107 GLY A C 1
ATOM 791 O O . GLY A 1 107 ? -7.965 10.797 1.625 1 85.31 107 GLY A O 1
ATOM 792 N N . ILE A 1 108 ? -9.664 9.555 0.939 1 83.81 108 ILE A N 1
ATOM 793 C CA . ILE A 1 108 ? -10.008 9.094 2.281 1 83.81 108 ILE A CA 1
ATOM 794 C C . ILE A 1 108 ? -8.867 8.242 2.842 1 83.81 108 ILE A C 1
ATOM 796 O O . ILE A 1 108 ? -8.5 8.391 4.008 1 83.81 108 ILE A O 1
ATOM 800 N N . TYR A 1 109 ? -8.328 7.406 2.021 1 89.69 109 TYR A N 1
ATOM 801 C CA . TYR A 1 109 ? -7.238 6.543 2.457 1 89.69 109 TYR A CA 1
ATOM 802 C C . TYR A 1 109 ? -6.031 7.363 2.889 1 89.69 109 TYR A C 1
ATOM 804 O O . TYR A 1 109 ? -5.441 7.109 3.939 1 89.69 109 TYR A O 1
ATOM 812 N N . ARG A 1 110 ? -5.715 8.367 2.133 1 89.06 110 ARG A N 1
ATOM 813 C CA . ARG A 1 110 ? -4.609 9.258 2.484 1 89.06 110 ARG A CA 1
ATOM 814 C C . ARG A 1 110 ? -4.871 9.953 3.812 1 89.06 110 ARG A C 1
ATOM 816 O O . ARG A 1 110 ? -3.961 10.109 4.629 1 89.06 110 ARG A O 1
ATOM 823 N N . MET A 1 111 ? -6.051 10.352 3.949 1 83.75 111 MET A N 1
ATOM 824 C CA . MET A 1 111 ? -6.418 11.031 5.188 1 83.75 111 MET A CA 1
ATOM 825 C C . MET A 1 111 ? -6.309 10.086 6.383 1 83.75 111 MET A C 1
ATOM 827 O O . MET A 1 111 ? -5.844 10.477 7.453 1 83.75 111 MET A O 1
ATOM 831 N N . VAL A 1 112 ? -6.805 8.891 6.191 1 87.12 112 VAL A N 1
ATOM 832 C CA . VAL A 1 112 ? -6.734 7.895 7.258 1 87.12 112 VAL A CA 1
ATOM 833 C C . VAL A 1 112 ? -5.277 7.645 7.637 1 87.12 112 VAL A C 1
ATOM 835 O O . VAL A 1 112 ? -4.934 7.605 8.82 1 87.12 112 VAL A O 1
ATOM 838 N N . ILE A 1 113 ? -4.418 7.523 6.645 1 90.81 113 ILE A N 1
ATOM 839 C CA . ILE A 1 113 ? -2.996 7.289 6.883 1 90.81 113 ILE A CA 1
ATOM 840 C C . ILE A 1 113 ? -2.404 8.461 7.664 1 90.81 113 ILE A C 1
ATOM 842 O O . ILE A 1 113 ? -1.67 8.258 8.633 1 90.81 113 ILE A O 1
ATOM 846 N N . ALA A 1 114 ? -2.76 9.57 7.281 1 82.19 114 ALA A N 1
ATOM 847 C CA . ALA A 1 114 ? -2.211 10.781 7.895 1 82.19 114 ALA A CA 1
ATOM 848 C C . ALA A 1 114 ? -2.672 10.922 9.344 1 82.19 114 ALA A C 1
ATOM 850 O O . ALA A 1 114 ? -1.91 11.375 10.203 1 82.19 114 ALA A O 1
ATOM 851 N N . GLU A 1 115 ? -3.855 10.461 9.609 1 80.06 115 GLU A N 1
ATOM 852 C CA . GLU A 1 115 ? -4.469 10.766 10.898 1 80.06 115 GLU A CA 1
ATOM 853 C C . GLU A 1 115 ? -4.375 9.57 11.844 1 80.06 115 GLU A C 1
ATOM 855 O O . GLU A 1 115 ? -4.602 9.711 13.047 1 80.06 115 GLU A O 1
ATOM 860 N N . ALA A 1 116 ? -4.066 8.508 11.344 1 83.69 116 ALA A N 1
ATOM 861 C CA . ALA A 1 116 ? -4.105 7.254 12.094 1 83.69 116 ALA A CA 1
ATOM 862 C C . ALA A 1 116 ? -3.24 7.336 13.344 1 83.69 116 ALA A C 1
ATOM 864 O O . ALA A 1 116 ? -3.639 6.867 14.414 1 83.69 116 ALA A O 1
ATOM 865 N N . PRO A 1 117 ? -2.068 7.914 13.273 1 78.12 117 PRO A N 1
ATOM 866 C CA . PRO A 1 117 ? -1.245 7.977 14.484 1 78.12 117 PRO A CA 1
ATOM 867 C C . PRO A 1 117 ? -1.911 8.758 15.617 1 78.12 117 PRO A C 1
ATOM 869 O O . PRO A 1 117 ? -1.731 8.43 16.797 1 78.12 117 PRO A O 1
ATOM 872 N N . ARG A 1 118 ? -2.717 9.641 15.297 1 77.31 118 ARG A N 1
ATOM 873 C CA . ARG A 1 118 ? -3.344 10.492 16.297 1 77.31 118 ARG A CA 1
ATOM 874 C C . ARG A 1 118 ? -4.777 10.047 16.578 1 77.31 118 ARG A C 1
ATOM 876 O O . ARG A 1 118 ? -5.344 10.375 17.625 1 77.31 118 ARG A O 1
ATOM 883 N N . HIS A 1 119 ? -5.328 9.352 15.672 1 80.31 119 HIS A N 1
ATOM 884 C CA . HIS A 1 119 ? -6.715 8.906 15.773 1 80.31 119 HIS A CA 1
ATOM 885 C C . HIS A 1 119 ? -6.855 7.438 15.398 1 80.31 119 HIS A C 1
ATOM 887 O O . HIS A 1 119 ? -7.523 7.109 14.414 1 80.31 119 HIS A O 1
ATOM 893 N N . PRO A 1 120 ? -6.348 6.574 16.203 1 84.38 120 PRO A N 1
ATOM 894 C CA . PRO A 1 120 ? -6.355 5.148 15.875 1 84.38 120 PRO A CA 1
ATOM 895 C C . PRO A 1 120 ? -7.766 4.578 15.75 1 84.38 120 PRO A C 1
ATOM 897 O O . PRO A 1 120 ? -7.996 3.65 14.969 1 84.38 120 PRO A O 1
ATOM 900 N N . GLU A 1 121 ? -8.633 5.145 16.438 1 83.75 121 GLU A N 1
ATOM 901 C CA . GLU A 1 121 ? -10.008 4.652 16.406 1 83.75 121 GLU A CA 1
ATOM 902 C C . GLU A 1 121 ? -10.656 4.918 15.047 1 83.75 121 GLU A C 1
ATOM 904 O O . GLU A 1 121 ? -11.469 4.121 14.578 1 83.75 121 GLU A O 1
ATOM 909 N N . LEU A 1 122 ? -10.328 6.008 14.469 1 80.94 122 LEU A N 1
ATOM 910 C CA . LEU A 1 122 ? -10.836 6.336 13.141 1 80.94 122 LEU A CA 1
ATOM 911 C C . LEU A 1 122 ? -10.312 5.363 12.094 1 80.94 122 LEU A C 1
ATOM 913 O O . LEU A 1 122 ? -11.055 4.922 11.219 1 80.94 122 LEU A O 1
ATOM 917 N N . ALA A 1 123 ? -9.055 5.023 12.266 1 88.31 123 ALA A N 1
ATOM 918 C CA . ALA A 1 123 ? -8.445 4.062 11.352 1 88.31 123 ALA A CA 1
ATOM 919 C C . ALA A 1 123 ? -9.102 2.688 11.492 1 88.31 123 ALA A C 1
ATOM 921 O O . ALA A 1 123 ? -9.367 2.016 10.492 1 88.31 123 ALA A O 1
ATOM 922 N N . GLN A 1 124 ? -9.391 2.359 12.688 1 90 124 GLN A N 1
ATOM 923 C CA . GLN A 1 124 ? -10.023 1.073 12.953 1 90 124 GLN A CA 1
ATOM 924 C C . GLN A 1 124 ? -11.438 1.022 12.375 1 90 124 GLN A C 1
ATOM 926 O O . GLN A 1 124 ? -11.828 0.021 11.766 1 90 124 GLN A O 1
ATOM 931 N N . THR A 1 125 ? -12.125 2.059 12.539 1 84.12 125 THR A N 1
ATOM 932 C CA . THR A 1 125 ? -13.492 2.133 12.039 1 84.12 125 THR A CA 1
ATOM 933 C C . THR A 1 125 ? -13.508 2.072 10.516 1 84.12 125 THR A C 1
ATOM 935 O O . THR A 1 125 ? -14.32 1.353 9.922 1 84.12 125 THR A O 1
ATOM 938 N N . TRP A 1 126 ? -12.656 2.803 9.93 1 86.25 126 TRP A N 1
ATOM 939 C CA . TRP A 1 126 ? -12.555 2.803 8.477 1 86.25 126 TRP A CA 1
ATOM 940 C C . TRP A 1 126 ? -12.203 1.413 7.953 1 86.25 126 TRP A C 1
ATOM 942 O O . TRP A 1 126 ? -12.828 0.919 7.012 1 86.25 126 TRP A O 1
ATOM 952 N N . TYR A 1 127 ? -11.312 0.819 8.617 1 91.88 127 TYR A N 1
ATOM 953 C CA . TYR A 1 127 ? -10.836 -0.496 8.195 1 91.88 127 TYR A CA 1
ATOM 954 C C . TYR A 1 127 ? -11.953 -1.528 8.273 1 91.88 127 TYR A C 1
ATOM 956 O O . TYR A 1 127 ? -12.148 -2.318 7.344 1 91.88 127 TYR A O 1
ATOM 964 N N . GLU A 1 128 ? -12.672 -1.517 9.297 1 88.06 128 GLU A N 1
ATOM 965 C CA . GLU A 1 128 ? -13.719 -2.5 9.539 1 88.06 128 GLU A CA 1
ATOM 966 C C . GLU A 1 128 ? -14.914 -2.273 8.609 1 88.06 128 GLU A C 1
ATOM 968 O O . GLU A 1 128 ? -15.555 -3.229 8.172 1 88.06 128 GLU A O 1
ATOM 973 N N . ALA A 1 129 ? -15.102 -1.033 8.289 1 82.56 129 ALA A N 1
ATOM 974 C CA . ALA A 1 129 ? -16.281 -0.7 7.492 1 82.56 129 ALA A CA 1
ATOM 975 C C . ALA A 1 129 ? -15.992 -0.833 6 1 82.56 129 ALA A C 1
ATOM 977 O O . ALA A 1 129 ? -16.906 -0.959 5.191 1 82.56 129 ALA A O 1
ATOM 978 N N . GLY A 1 130 ? -14.727 -0.822 5.668 1 87.19 130 GLY A N 1
ATOM 979 C CA . GLY A 1 130 ? -14.391 -0.812 4.254 1 87.19 130 GLY A CA 1
ATOM 980 C C . GLY A 1 130 ? -13.516 -1.977 3.836 1 87.19 130 GLY A C 1
ATOM 981 O O . GLY A 1 130 ? -14.016 -3.002 3.371 1 87.19 130 GLY A O 1
ATOM 982 N N . PRO A 1 131 ? -12.203 -1.84 4.137 1 90.94 131 PRO A N 1
ATOM 983 C CA . PRO A 1 131 ? -11.25 -2.848 3.662 1 90.94 131 PRO A CA 1
ATOM 984 C C . PRO A 1 131 ? -11.602 -4.258 4.125 1 90.94 131 PRO A C 1
ATOM 986 O O . PRO A 1 131 ? -11.578 -5.199 3.326 1 90.94 131 PRO A O 1
ATOM 989 N N . LEU A 1 132 ? -11.961 -4.371 5.367 1 90.5 132 LEU A N 1
ATOM 990 C CA . LEU A 1 132 ? -12.25 -5.699 5.902 1 90.5 132 LEU A CA 1
ATOM 991 C C . LEU A 1 132 ? -13.492 -6.293 5.238 1 90.5 132 LEU A C 1
ATOM 993 O O . LEU A 1 132 ? -13.484 -7.461 4.844 1 90.5 132 LEU A O 1
ATOM 997 N N . ARG A 1 133 ? -14.5 -5.559 5.074 1 85.44 133 ARG A N 1
ATOM 998 C CA . ARG A 1 133 ? -15.719 -6.031 4.434 1 85.44 133 ARG A CA 1
ATOM 999 C C . ARG A 1 133 ? -15.469 -6.383 2.969 1 85.44 133 ARG A C 1
ATOM 1001 O O . ARG A 1 133 ? -16.016 -7.363 2.459 1 85.44 133 ARG A O 1
ATOM 1008 N N . GLY A 1 134 ? -14.695 -5.496 2.326 1 87.12 134 GLY A N 1
ATOM 1009 C CA . GLY A 1 134 ? -14.328 -5.797 0.951 1 87.12 134 GLY A CA 1
ATOM 1010 C C . GLY A 1 134 ? -13.602 -7.117 0.802 1 87.12 134 GLY A C 1
ATOM 1011 O O . GLY A 1 134 ? -13.93 -7.922 -0.071 1 87.12 134 GLY A O 1
ATOM 1012 N N . LYS A 1 135 ? -12.711 -7.387 1.678 1 92.5 135 LYS A N 1
ATOM 1013 C CA . LYS A 1 135 ? -11.953 -8.641 1.654 1 92.5 135 LYS A CA 1
ATOM 1014 C C . LYS A 1 135 ? -12.859 -9.836 1.927 1 92.5 135 LYS A C 1
ATOM 1016 O O . LYS A 1 135 ? -12.711 -10.891 1.311 1 92.5 135 LYS A O 1
ATOM 1021 N N . GLN A 1 136 ? -13.758 -9.625 2.816 1 90.44 136 GLN A N 1
ATOM 1022 C CA . GLN A 1 136 ? -14.695 -10.695 3.154 1 90.44 136 GLN A CA 1
ATOM 1023 C C . GLN A 1 136 ? -15.586 -11.039 1.965 1 90.44 136 GLN A C 1
ATOM 1025 O O . GLN A 1 136 ? -15.852 -12.219 1.704 1 90.44 136 GLN A O 1
ATOM 1030 N N . ARG A 1 137 ? -15.977 -10.039 1.284 1 88.81 137 ARG A N 1
ATOM 1031 C CA . ARG A 1 137 ? -16.812 -10.281 0.113 1 88.81 137 ARG A CA 1
ATOM 1032 C C . ARG A 1 137 ? -16.031 -11.008 -0.977 1 88.81 137 ARG A C 1
ATOM 1034 O O . ARG A 1 137 ? -16.547 -11.938 -1.599 1 88.81 137 ARG A O 1
ATOM 1041 N N . VAL A 1 138 ? -14.867 -10.586 -1.244 1 93.25 138 VAL A N 1
ATOM 1042 C CA . VAL A 1 138 ? -14.023 -11.281 -2.217 1 93.25 138 VAL A CA 1
ATOM 1043 C C . VAL A 1 138 ? -13.766 -12.711 -1.75 1 93.25 138 VAL A C 1
ATOM 1045 O O . VAL A 1 138 ? -13.758 -13.641 -2.559 1 93.25 138 VAL A O 1
ATOM 1048 N N . GLY A 1 139 ? -13.57 -12.852 -0.448 1 94.88 139 GLY A N 1
ATOM 1049 C CA . GLY A 1 139 ? -13.383 -14.18 0.123 1 94.88 139 GLY A CA 1
ATOM 1050 C C . GLY A 1 139 ? -14.539 -15.117 -0.154 1 94.88 139 GLY A C 1
ATOM 1051 O O . GLY A 1 139 ? -14.328 -16.297 -0.432 1 94.88 139 GLY A O 1
ATOM 1052 N N . GLU A 1 140 ? -15.719 -14.602 -0.095 1 92.19 140 GLU A N 1
ATOM 1053 C CA . GLU A 1 140 ? -16.906 -15.398 -0.394 1 92.19 140 GLU A CA 1
ATOM 1054 C C . GLU A 1 140 ? -16.891 -15.883 -1.841 1 92.19 140 GLU A C 1
ATOM 1056 O O . GLU A 1 140 ? -17.234 -17.031 -2.119 1 92.19 140 GLU A O 1
ATOM 1061 N N . VAL A 1 141 ? -16.5 -15.047 -2.682 1 92.25 141 VAL A N 1
ATOM 1062 C CA . VAL A 1 141 ? -16.422 -15.414 -4.09 1 92.25 141 VAL A CA 1
ATOM 1063 C C . VAL A 1 141 ? -15.328 -16.469 -4.289 1 92.25 141 VAL A C 1
ATOM 1065 O O . VAL A 1 141 ? -15.531 -17.453 -5.008 1 92.25 141 VAL A O 1
ATOM 1068 N N . PHE A 1 142 ? -14.203 -16.297 -3.617 1 95.44 142 PHE A N 1
ATOM 1069 C CA . PHE A 1 142 ? -13.102 -17.25 -3.732 1 95.44 142 PHE A CA 1
ATOM 1070 C C . PHE A 1 142 ? -13.523 -18.625 -3.211 1 95.44 142 PHE A C 1
ATOM 1072 O O . PHE A 1 142 ? -13.156 -19.656 -3.783 1 95.44 142 PHE A O 1
ATOM 1079 N N . GLU A 1 143 ? -14.297 -18.625 -2.184 1 94.75 143 GLU A N 1
ATOM 1080 C CA . GLU A 1 143 ? -14.789 -19.891 -1.65 1 94.75 143 GLU A CA 1
ATOM 1081 C C . GLU A 1 143 ? -15.734 -20.578 -2.637 1 94.75 143 GLU A C 1
ATOM 1083 O O . GLU A 1 143 ? -15.711 -21.797 -2.777 1 94.75 143 GLU A O 1
ATOM 1088 N N . GLN A 1 144 ? -16.531 -19.797 -3.26 1 92.31 144 GLN A N 1
ATOM 1089 C CA . GLN A 1 144 ? -17.406 -20.344 -4.289 1 92.31 144 GLN A CA 1
ATOM 1090 C C . GLN A 1 144 ? -16.609 -20.906 -5.461 1 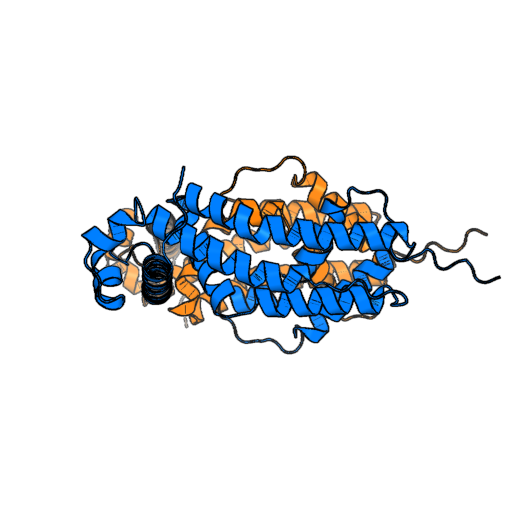92.31 144 GLN A C 1
ATOM 1092 O O . GLN A 1 144 ? -16.922 -21.969 -5.98 1 92.31 144 GLN A O 1
ATOM 1097 N N . MET A 1 145 ? -15.625 -20.156 -5.848 1 93.56 145 MET A N 1
ATOM 1098 C CA . MET A 1 145 ? -14.766 -20.609 -6.941 1 93.56 145 MET A CA 1
ATOM 1099 C C . MET A 1 145 ? -14.047 -21.906 -6.574 1 93.56 145 MET A C 1
ATOM 1101 O O . MET A 1 145 ? -13.922 -22.812 -7.406 1 93.56 145 MET A O 1
ATOM 1105 N N . LYS A 1 146 ? -13.617 -22 -5.352 1 93.81 146 LYS A N 1
ATOM 1106 C CA . LYS A 1 146 ? -12.969 -23.203 -4.871 1 93.81 146 LYS A CA 1
ATOM 1107 C C . LYS A 1 146 ? -13.945 -24.391 -4.871 1 93.81 146 LYS A C 1
ATOM 1109 O O . LYS A 1 146 ? -13.602 -25.484 -5.312 1 93.81 146 LYS A O 1
ATOM 1114 N N . ALA A 1 147 ? -15.117 -24.172 -4.449 1 92.12 147 ALA A N 1
ATOM 1115 C CA . ALA A 1 147 ? -16.156 -25.203 -4.402 1 92.12 147 ALA A CA 1
ATOM 1116 C C . ALA A 1 147 ? -16.484 -25.703 -5.801 1 92.12 147 ALA A C 1
ATOM 1118 O O . ALA A 1 147 ? -16.812 -26.875 -5.984 1 92.12 147 ALA A O 1
ATOM 1119 N N . GLN A 1 148 ? -16.328 -24.812 -6.77 1 91.38 148 GLN A N 1
ATOM 1120 C CA . GLN A 1 148 ? -16.641 -25.141 -8.156 1 91.38 148 GLN A CA 1
ATOM 1121 C C . GLN A 1 148 ? -15.43 -25.719 -8.867 1 91.38 148 GLN A C 1
ATOM 1123 O O . GLN A 1 148 ? -15.492 -26.031 -10.062 1 91.38 148 GLN A O 1
ATOM 1128 N N . GLY A 1 149 ? -14.328 -25.781 -8.227 1 92.69 149 GLY A N 1
ATOM 1129 C CA . GLY A 1 149 ? -13.109 -26.344 -8.789 1 92.69 149 GLY A CA 1
ATOM 1130 C C . GLY A 1 149 ? -12.359 -25.359 -9.68 1 92.69 149 GLY A C 1
ATOM 1131 O O . GLY A 1 149 ? -11.445 -25.766 -10.406 1 92.69 149 GLY A O 1
ATOM 1132 N N . LEU A 1 150 ? -12.703 -24.078 -9.594 1 93.5 150 LEU A N 1
ATOM 1133 C CA . LEU A 1 150 ? -12.07 -23.062 -10.43 1 93.5 150 LEU A CA 1
ATOM 1134 C C . LEU A 1 150 ? -10.766 -22.594 -9.805 1 93.5 150 LEU A C 1
ATOM 1136 O O . LEU A 1 150 ? -9.898 -22.047 -10.5 1 93.5 150 LEU A O 1
ATOM 1140 N N . LEU A 1 151 ? -10.695 -22.719 -8.477 1 95.62 151 LEU A N 1
ATOM 1141 C CA . LEU A 1 151 ? -9.477 -22.469 -7.715 1 95.62 151 LEU A CA 1
ATOM 1142 C C . LEU A 1 151 ? -9.164 -23.641 -6.789 1 95.62 151 LEU A C 1
ATOM 1144 O O . LEU A 1 151 ? -10.07 -24.344 -6.324 1 95.62 151 LEU A O 1
ATOM 1148 N N . ALA A 1 152 ? -7.875 -23.875 -6.574 1 96.88 152 ALA A N 1
ATOM 1149 C CA . ALA A 1 152 ? -7.438 -24.922 -5.668 1 96.88 152 ALA A CA 1
ATOM 1150 C C . ALA A 1 152 ? -6.293 -24.453 -4.777 1 96.88 152 ALA A C 1
ATOM 1152 O O . ALA A 1 152 ? -5.223 -24.094 -5.27 1 96.88 152 ALA A O 1
ATOM 1153 N N . TYR A 1 153 ? -6.531 -24.453 -3.49 1 96.31 153 TYR A N 1
ATOM 1154 C CA . TYR A 1 153 ? -5.523 -24.078 -2.504 1 96.31 153 TYR A CA 1
ATOM 1155 C C . TYR A 1 153 ? -5.848 -24.672 -1.138 1 96.31 153 TYR A C 1
ATOM 1157 O O . TYR A 1 153 ? -7.02 -24.875 -0.806 1 96.31 153 TYR A O 1
ATOM 1165 N N . ASP A 1 154 ? -4.805 -24.875 -0.34 1 95.75 154 ASP A N 1
ATOM 1166 C CA . ASP A 1 154 ? -4.961 -25.406 1.006 1 95.75 154 ASP A CA 1
ATOM 1167 C C . ASP A 1 154 ? -4.922 -24.297 2.053 1 95.75 154 ASP A C 1
ATOM 1169 O O . ASP A 1 154 ? -5.441 -24.469 3.158 1 95.75 154 ASP A O 1
ATOM 1173 N N . ALA A 1 155 ? -4.348 -23.219 1.67 1 96.44 155 ALA A N 1
ATOM 1174 C CA . ALA A 1 155 ? -4.246 -22.094 2.602 1 96.44 155 ALA A CA 1
ATOM 1175 C C . ALA A 1 155 ? -5.625 -21.547 2.953 1 96.44 155 ALA A C 1
ATOM 1177 O O . ALA A 1 155 ? -6.586 -21.75 2.205 1 96.44 155 ALA A O 1
ATOM 1178 N N . PRO A 1 156 ? -5.742 -20.922 4.133 1 97.31 156 PRO A N 1
ATOM 1179 C CA . PRO A 1 156 ? -7.004 -20.234 4.406 1 97.31 156 PRO A CA 1
ATOM 1180 C C . PRO A 1 156 ? -7.375 -19.234 3.314 1 97.31 156 PRO A C 1
ATOM 1182 O O . PRO A 1 156 ? -6.508 -18.516 2.812 1 97.31 156 PRO A O 1
ATOM 1185 N N . THR A 1 157 ? -8.633 -19.188 2.941 1 97.81 157 THR A N 1
ATOM 1186 C CA . THR A 1 157 ? -9.117 -18.375 1.83 1 97.81 157 THR A CA 1
ATOM 1187 C C . THR A 1 157 ? -8.703 -16.906 2.006 1 97.81 157 THR A C 1
ATOM 1189 O O . THR A 1 157 ? -8.281 -16.266 1.047 1 97.81 157 THR A O 1
ATOM 1192 N N . ILE A 1 158 ? -8.711 -16.438 3.211 1 97.25 158 ILE A N 1
ATOM 1193 C CA . ILE A 1 158 ? -8.445 -15.031 3.463 1 97.25 158 ILE A CA 1
ATOM 1194 C C . ILE A 1 158 ? -6.996 -14.711 3.104 1 97.25 158 ILE A C 1
ATOM 1196 O O . ILE A 1 158 ? -6.684 -13.586 2.695 1 97.25 158 ILE A O 1
ATOM 1200 N N . ARG A 1 159 ? -6.141 -15.664 3.197 1 97.5 159 ARG A N 1
ATOM 1201 C CA . ARG A 1 159 ? -4.742 -15.445 2.85 1 97.5 159 ARG A CA 1
ATOM 1202 C C . ARG A 1 159 ? -4.559 -15.367 1.338 1 97.5 159 ARG A C 1
ATOM 1204 O O . ARG A 1 159 ? -3.748 -14.578 0.845 1 97.5 159 ARG A O 1
ATOM 1211 N N . VAL A 1 160 ? -5.293 -16.203 0.612 1 98.12 160 VAL A N 1
ATOM 1212 C CA . VAL A 1 160 ? -5.234 -16.172 -0.846 1 98.12 160 VAL A CA 1
ATOM 1213 C C . VAL A 1 160 ? -5.844 -14.875 -1.368 1 98.12 160 VAL A C 1
ATOM 1215 O O . VAL A 1 160 ? -5.305 -14.258 -2.289 1 98.12 160 VAL A O 1
ATOM 1218 N N . VAL A 1 161 ? -6.891 -14.461 -0.72 1 97.56 161 VAL A N 1
ATOM 1219 C CA . VAL A 1 161 ? -7.539 -13.195 -1.06 1 97.56 161 VAL A CA 1
ATOM 1220 C C . VAL A 1 161 ? -6.574 -12.039 -0.823 1 97.56 161 VAL A C 1
ATOM 1222 O O . VAL A 1 161 ? -6.477 -11.125 -1.644 1 97.56 161 VAL A O 1
ATOM 1225 N N . ASP A 1 162 ? -5.883 -12.07 0.265 1 98.12 162 ASP A N 1
ATOM 1226 C CA . ASP A 1 162 ? -4.91 -11.031 0.593 1 98.12 162 ASP A CA 1
ATOM 1227 C C . ASP A 1 162 ? -3.832 -10.93 -0.483 1 98.12 162 ASP A C 1
ATOM 1229 O O . ASP A 1 162 ? -3.422 -9.828 -0.854 1 98.12 162 ASP A O 1
ATOM 1233 N N . MET A 1 163 ? -3.365 -12.078 -0.989 1 98.5 163 MET A N 1
ATOM 1234 C CA . MET A 1 163 ? -2.367 -12.07 -2.055 1 98.5 163 MET A CA 1
ATOM 1235 C C . MET A 1 163 ? -2.922 -11.414 -3.314 1 98.5 163 MET A C 1
ATOM 1237 O O . MET A 1 163 ? -2.262 -10.57 -3.924 1 98.5 163 MET A O 1
ATOM 1241 N N . PHE A 1 164 ? -4.164 -11.781 -3.645 1 98.69 164 PHE A N 1
ATOM 1242 C CA . PHE A 1 164 ? -4.773 -11.25 -4.859 1 98.69 164 PHE A CA 1
ATOM 1243 C C . PHE A 1 164 ? -4.961 -9.742 -4.758 1 98.69 164 PHE A C 1
ATOM 1245 O O . PHE A 1 164 ? -4.559 -9 -5.656 1 98.69 164 PHE A O 1
ATOM 1252 N N . ILE A 1 165 ? -5.504 -9.305 -3.684 1 97.94 165 ILE A N 1
ATOM 1253 C CA . ILE A 1 165 ? -5.781 -7.887 -3.488 1 97.94 165 ILE A CA 1
ATOM 1254 C C . ILE A 1 165 ? -4.465 -7.113 -3.412 1 97.94 165 ILE A C 1
ATOM 1256 O O . ILE A 1 165 ? -4.355 -6.008 -3.951 1 97.94 165 ILE A O 1
ATOM 1260 N N . SER A 1 166 ? -3.447 -7.695 -2.752 1 98.38 166 SER A N 1
ATOM 1261 C CA . SER A 1 166 ? -2.148 -7.039 -2.65 1 98.38 166 SER A CA 1
ATOM 1262 C C . SER A 1 166 ? -1.52 -6.84 -4.023 1 98.38 166 SER A C 1
ATOM 1264 O O . SER A 1 166 ? -0.939 -5.789 -4.301 1 98.38 166 SER A O 1
ATOM 1266 N N . MET A 1 167 ? -1.671 -7.797 -4.898 1 98.56 167 MET A N 1
ATOM 1267 C CA . MET A 1 167 ? -1.112 -7.691 -6.246 1 98.56 167 MET A CA 1
ATOM 1268 C C . MET A 1 167 ? -1.768 -6.555 -7.02 1 98.56 167 MET A C 1
ATOM 1270 O O . MET A 1 167 ? -1.124 -5.914 -7.852 1 98.56 167 MET A O 1
ATOM 1274 N N . LEU A 1 168 ? -3.002 -6.309 -6.723 1 98.19 168 LEU A N 1
ATOM 1275 C CA . LEU A 1 168 ? -3.711 -5.223 -7.391 1 98.19 168 LEU A CA 1
ATOM 1276 C C . LEU A 1 168 ? -3.217 -3.867 -6.898 1 98.19 168 LEU A C 1
ATOM 1278 O O . LEU A 1 168 ? -3.266 -2.879 -7.633 1 98.19 168 LEU A O 1
ATOM 1282 N N . ARG A 1 169 ? -2.711 -3.877 -5.684 1 97.44 169 ARG A N 1
ATOM 1283 C CA . ARG A 1 169 ? -2.205 -2.645 -5.09 1 97.44 169 ARG A CA 1
ATOM 1284 C C . ARG A 1 169 ? -0.706 -2.498 -5.324 1 97.44 169 ARG A C 1
ATOM 1286 O O . ARG A 1 169 ? 0.042 -2.17 -4.398 1 97.44 169 ARG A O 1
ATOM 1293 N N . GLY A 1 170 ? -0.274 -2.852 -6.523 1 97.25 170 GLY A N 1
ATOM 1294 C CA . GLY A 1 170 ? 1.124 -2.762 -6.91 1 97.25 170 GLY A CA 1
ATOM 1295 C C . GLY A 1 170 ? 1.529 -1.372 -7.363 1 97.25 170 GLY A C 1
ATOM 1296 O O . GLY A 1 170 ? 1.099 -0.374 -6.781 1 97.25 170 GLY A O 1
ATOM 1297 N N . GLU A 1 171 ? 2.346 -1.296 -8.398 1 97.5 171 GLU A N 1
ATOM 1298 C CA . GLU A 1 171 ? 2.992 -0.072 -8.867 1 97.5 171 GLU A CA 1
ATOM 1299 C C . GLU A 1 171 ? 1.96 0.963 -9.305 1 97.5 171 GLU A C 1
ATOM 1301 O O . GLU A 1 171 ? 2.121 2.156 -9.039 1 97.5 171 GLU A O 1
ATOM 1306 N N . CYS A 1 172 ? 0.926 0.538 -9.969 1 97.5 172 CYS A N 1
ATOM 1307 C CA . CYS A 1 172 ? -0.124 1.439 -10.43 1 97.5 172 CYS A CA 1
ATOM 1308 C C . CYS A 1 172 ? -0.765 2.174 -9.258 1 97.5 172 CYS A C 1
ATOM 1310 O O . CYS A 1 172 ? -0.878 3.4 -9.273 1 97.5 172 CYS A O 1
ATOM 1312 N N . PHE A 1 173 ? -1.107 1.435 -8.273 1 97.44 173 PHE A N 1
ATOM 1313 C CA . PHE A 1 173 ? -1.728 1.975 -7.066 1 97.44 173 PHE A CA 1
ATOM 1314 C C . PHE A 1 173 ? -0.737 2.828 -6.285 1 97.44 173 PHE A C 1
ATOM 1316 O O . PHE A 1 173 ? -1.081 3.916 -5.82 1 97.44 173 PHE A O 1
ATOM 1323 N N . HIS A 1 174 ? 0.465 2.314 -6.145 1 96.94 174 HIS A N 1
ATOM 1324 C CA . HIS A 1 174 ? 1.515 2.988 -5.391 1 96.94 174 HIS A CA 1
ATOM 1325 C C . HIS A 1 174 ? 1.815 4.367 -5.973 1 96.94 174 HIS A C 1
ATOM 1327 O O . HIS A 1 174 ? 1.964 5.34 -5.23 1 96.94 174 HIS A O 1
ATOM 1333 N N . ARG A 1 175 ? 1.914 4.504 -7.258 1 96.5 175 ARG A N 1
ATOM 1334 C CA . ARG A 1 175 ? 2.17 5.777 -7.922 1 96.5 175 ARG A CA 1
ATOM 1335 C C . ARG A 1 175 ? 1.037 6.766 -7.668 1 96.5 175 ARG A C 1
ATOM 1337 O O . ARG A 1 175 ? 1.283 7.938 -7.371 1 96.5 175 ARG A O 1
ATOM 1344 N N . ASP A 1 176 ? -0.186 6.234 -7.738 1 96.06 176 ASP A N 1
ATOM 1345 C CA . ASP A 1 176 ? -1.331 7.102 -7.473 1 96.06 176 ASP A CA 1
ATOM 1346 C C . ASP A 1 176 ? -1.346 7.559 -6.016 1 96.06 176 ASP A C 1
ATOM 1348 O O . ASP A 1 176 ? -1.65 8.719 -5.723 1 96.06 176 ASP A O 1
ATOM 1352 N N . MET A 1 177 ? -1.012 6.684 -5.152 1 95.31 177 MET A N 1
ATOM 1353 C CA . MET A 1 177 ? -1.004 6.945 -3.717 1 95.31 177 MET A CA 1
ATOM 1354 C C . MET A 1 177 ? -0.087 8.117 -3.381 1 95.31 177 MET A C 1
ATOM 1356 O O . MET A 1 177 ? -0.392 8.914 -2.492 1 95.31 177 MET A O 1
ATOM 1360 N N . ILE A 1 178 ? 1.014 8.258 -4.137 1 94.19 178 ILE A N 1
ATOM 1361 C CA . ILE A 1 178 ? 1.971 9.312 -3.836 1 94.19 178 ILE A CA 1
ATOM 1362 C C . ILE A 1 178 ? 1.915 10.383 -4.922 1 94.19 178 ILE A C 1
ATOM 1364 O O . ILE A 1 178 ? 2.875 11.141 -5.109 1 94.19 178 ILE A O 1
ATOM 1368 N N . ASN A 1 179 ? 0.866 10.289 -5.75 1 93.62 179 ASN A N 1
ATOM 1369 C CA . ASN A 1 179 ? 0.515 11.328 -6.715 1 93.62 179 ASN A CA 1
ATOM 1370 C C . ASN A 1 179 ? 1.567 11.453 -7.812 1 93.62 179 ASN A C 1
ATOM 1372 O O . ASN A 1 179 ? 1.899 12.562 -8.234 1 93.62 179 ASN A O 1
ATOM 1376 N N . LEU A 1 180 ? 2.158 10.352 -8.164 1 95.44 180 LEU A N 1
ATOM 1377 C CA . LEU A 1 180 ? 3.029 10.305 -9.336 1 95.44 180 LEU A CA 1
ATOM 1378 C C . LEU A 1 180 ? 2.221 10.062 -10.609 1 95.44 180 LEU A C 1
ATOM 1380 O O . LEU A 1 180 ? 1.149 9.453 -10.555 1 95.44 180 LEU A O 1
ATOM 1384 N N . PRO A 1 181 ? 2.773 10.516 -11.695 1 94.56 181 PRO A N 1
ATOM 1385 C CA . PRO A 1 181 ? 2.086 10.227 -12.953 1 94.56 181 PRO A CA 1
ATOM 1386 C C . PRO A 1 181 ? 1.953 8.734 -13.227 1 94.56 181 PRO A C 1
ATOM 1388 O O . PRO A 1 181 ? 2.822 7.949 -12.836 1 94.56 181 PRO A O 1
ATOM 1391 N N . ALA A 1 182 ? 0.885 8.492 -13.977 1 94.44 182 ALA A N 1
ATOM 1392 C CA . ALA A 1 182 ? 0.673 7.105 -14.375 1 94.44 182 ALA A CA 1
ATOM 1393 C C . ALA A 1 182 ? 1.811 6.605 -15.266 1 94.44 182 ALA A C 1
ATOM 1395 O O . ALA A 1 182 ? 2.396 7.379 -16.031 1 94.44 182 ALA A O 1
ATOM 1396 N N . ASN A 1 183 ? 2.232 5.43 -15.055 1 95.44 183 ASN A N 1
ATOM 1397 C CA . ASN A 1 183 ? 3.17 4.707 -15.906 1 95.44 183 ASN A CA 1
ATOM 1398 C C . ASN A 1 183 ? 2.455 3.668 -16.766 1 95.44 183 ASN A C 1
ATOM 1400 O O . ASN A 1 183 ? 1.894 2.703 -16.25 1 95.44 183 ASN A O 1
ATOM 1404 N N . PRO A 1 184 ? 2.447 3.787 -18.047 1 94.06 184 PRO A N 1
ATOM 1405 C CA . PRO A 1 184 ? 1.681 2.912 -18.938 1 94.06 184 PRO A CA 1
ATOM 1406 C C . PRO A 1 184 ? 2.09 1.445 -18.812 1 94.06 184 PRO A C 1
ATOM 1408 O O . PRO A 1 184 ? 1.298 0.552 -19.125 1 94.06 184 PRO A O 1
ATOM 1411 N N . ILE A 1 185 ? 3.287 1.165 -18.375 1 93.5 185 ILE A N 1
ATOM 1412 C CA . ILE A 1 185 ? 3.756 -0.201 -18.172 1 93.5 185 ILE A CA 1
ATOM 1413 C C . ILE A 1 185 ? 2.93 -0.875 -17.094 1 93.5 185 ILE A C 1
ATOM 1415 O O . ILE A 1 185 ? 2.682 -2.082 -17.141 1 93.5 185 ILE A O 1
ATOM 1419 N N . PHE A 1 186 ? 2.473 -0.045 -16.172 1 96.69 186 PHE A N 1
ATOM 1420 C CA . PHE A 1 186 ? 1.717 -0.558 -15.039 1 96.69 186 PHE A CA 1
ATOM 1421 C C . PHE A 1 186 ? 0.288 -0.03 -15.055 1 96.69 186 PHE A C 1
ATOM 1423 O O . PHE A 1 186 ? -0.203 0.482 -14.047 1 96.69 186 PHE A O 1
ATOM 1430 N N . SER A 1 187 ? -0.334 -0.172 -16.219 1 97.25 187 SER A N 1
ATOM 1431 C CA . SER A 1 187 ? -1.721 0.267 -16.344 1 97.25 187 SER A CA 1
ATOM 1432 C C . SER A 1 187 ? -2.648 -0.61 -15.5 1 97.25 187 SER A C 1
ATOM 1434 O O . SER A 1 187 ? -2.254 -1.689 -15.055 1 97.25 187 SER A O 1
ATOM 1436 N N . VAL A 1 188 ? -3.859 -0.142 -15.32 1 97.75 188 VAL A N 1
ATOM 1437 C CA . VAL A 1 188 ? -4.867 -0.904 -14.586 1 97.75 188 VAL A CA 1
ATOM 1438 C C . VAL A 1 188 ? -5.074 -2.26 -15.258 1 97.75 188 VAL A C 1
ATOM 1440 O O . VAL A 1 188 ? -5.02 -3.301 -14.594 1 97.75 188 VAL A O 1
ATOM 1443 N N . ASP A 1 189 ? -5.219 -2.238 -16.547 1 97.56 189 ASP A N 1
ATOM 1444 C CA . ASP A 1 189 ? -5.48 -3.465 -17.297 1 97.56 189 ASP A CA 1
ATOM 1445 C C . ASP A 1 189 ? -4.305 -4.434 -17.188 1 97.56 189 ASP A C 1
ATOM 1447 O O . ASP A 1 189 ? -4.504 -5.633 -16.984 1 97.56 189 ASP A O 1
ATOM 1451 N N . SER A 1 190 ? -3.145 -3.9 -17.344 1 97.25 190 SER A N 1
ATOM 1452 C CA . SER A 1 190 ? -1.958 -4.746 -17.281 1 97.25 190 SER A CA 1
ATOM 1453 C C . SER A 1 190 ? -1.762 -5.312 -15.875 1 97.25 190 SER A C 1
ATOM 1455 O O . SER A 1 190 ? -1.321 -6.453 -15.711 1 97.25 190 SER A O 1
ATOM 1457 N N . THR A 1 191 ? -2.062 -4.543 -14.859 1 98.38 191 THR A N 1
ATOM 1458 C CA . THR A 1 191 ? -1.94 -4.988 -13.477 1 98.38 191 THR A CA 1
ATOM 1459 C C . THR A 1 191 ? -2.936 -6.105 -13.18 1 98.38 191 THR A C 1
ATOM 1461 O O . THR A 1 191 ? -2.568 -7.133 -12.602 1 98.38 191 THR A O 1
ATOM 1464 N N . VAL A 1 192 ? -4.156 -5.895 -13.609 1 98.31 192 VAL A N 1
ATOM 1465 C CA . VAL A 1 192 ? -5.184 -6.902 -13.391 1 98.31 192 VAL A CA 1
ATOM 1466 C C . VAL A 1 192 ? -4.816 -8.188 -14.125 1 98.31 192 VAL A C 1
ATOM 1468 O O . VAL A 1 192 ? -4.926 -9.281 -13.57 1 98.31 192 VAL A O 1
ATOM 1471 N N . LYS A 1 193 ? -4.363 -8.023 -15.312 1 98.31 193 LYS A N 1
ATOM 1472 C CA . LYS A 1 193 ? -3.969 -9.195 -16.094 1 98.31 193 LYS A CA 1
ATOM 1473 C C . LYS A 1 193 ? -2.863 -9.977 -15.391 1 98.31 193 LYS A C 1
ATOM 1475 O O . LYS A 1 193 ? -2.939 -11.203 -15.273 1 98.31 193 LYS A O 1
ATOM 1480 N N . MET A 1 194 ? -1.854 -9.32 -14.914 1 98.25 194 MET A N 1
ATOM 1481 C CA . MET A 1 194 ? -0.729 -9.969 -14.25 1 98.25 194 MET A CA 1
ATOM 1482 C C . MET A 1 194 ? -1.179 -10.656 -12.961 1 98.25 194 MET A C 1
ATOM 1484 O O . MET A 1 194 ? -0.737 -11.766 -12.656 1 98.25 194 MET A O 1
ATOM 1488 N N . ALA A 1 195 ? -2.043 -9.961 -12.203 1 98.75 195 ALA A N 1
ATOM 1489 C CA . ALA A 1 195 ? -2.533 -10.523 -10.953 1 98.75 195 ALA A CA 1
ATOM 1490 C C . ALA A 1 195 ? -3.352 -11.789 -11.203 1 98.75 195 ALA A C 1
ATOM 1492 O O . ALA A 1 195 ? -3.17 -12.797 -10.523 1 98.75 195 ALA A O 1
ATOM 1493 N N . VAL A 1 196 ? -4.191 -11.727 -12.219 1 98 196 VAL A N 1
ATOM 1494 C CA . VAL A 1 196 ? -5.055 -12.852 -12.555 1 98 196 VAL A CA 1
ATOM 1495 C C . VAL A 1 196 ? -4.211 -14.016 -13.062 1 98 196 VAL A C 1
ATOM 1497 O O . VAL A 1 196 ? -4.398 -15.156 -12.633 1 98 196 VAL A O 1
ATOM 1500 N N . ASP A 1 197 ? -3.24 -13.734 -13.938 1 97.69 197 ASP A N 1
ATOM 1501 C CA . ASP A 1 197 ? -2.352 -14.773 -14.445 1 97.69 197 ASP A CA 1
ATOM 1502 C C . ASP A 1 197 ? -1.579 -15.438 -13.312 1 97.69 197 ASP A C 1
ATOM 1504 O O . ASP A 1 197 ? -1.466 -16.672 -13.266 1 97.69 197 ASP A O 1
ATOM 1508 N N . THR A 1 198 ? -1.083 -14.641 -12.43 1 98.12 198 THR A N 1
ATOM 1509 C CA . THR A 1 198 ? -0.32 -15.172 -11.297 1 98.12 198 THR A CA 1
ATOM 1510 C C . THR A 1 198 ? -1.196 -16.062 -10.422 1 98.12 198 THR A C 1
ATOM 1512 O O . THR A 1 198 ? -0.791 -17.156 -10.047 1 98.12 198 THR A O 1
ATOM 1515 N N . MET A 1 199 ? -2.428 -15.586 -10.141 1 98.19 199 MET A N 1
ATOM 1516 C CA . MET A 1 199 ? -3.361 -16.344 -9.312 1 98.19 199 MET A CA 1
ATOM 1517 C C . MET A 1 199 ? -3.699 -17.688 -9.961 1 98.19 199 MET A C 1
ATOM 1519 O O . MET A 1 199 ? -3.705 -18.719 -9.289 1 98.19 199 MET A O 1
ATOM 1523 N N . LEU A 1 200 ? -3.936 -17.625 -11.242 1 97.06 200 LEU A N 1
ATOM 1524 C CA . LEU A 1 200 ? -4.383 -18.844 -11.922 1 97.06 200 LEU A CA 1
ATOM 1525 C C . LEU A 1 200 ? -3.227 -19.812 -12.102 1 97.06 200 LEU A C 1
ATOM 1527 O O . LEU A 1 200 ? -3.426 -21.031 -12.055 1 97.06 200 LEU A O 1
ATOM 1531 N N . ARG A 1 201 ? -2.037 -19.359 -12.312 1 95.81 201 ARG A N 1
ATOM 1532 C CA . ARG A 1 201 ? -0.87 -20.234 -12.367 1 95.81 201 ARG A CA 1
ATOM 1533 C C . ARG A 1 201 ? -0.61 -20.891 -11.016 1 95.81 201 ARG A C 1
ATOM 1535 O O . ARG A 1 201 ? -0.196 -22.047 -10.953 1 95.81 201 ARG A O 1
ATOM 1542 N N . ALA A 1 202 ? -0.893 -20.156 -9.992 1 97.06 202 ALA A N 1
ATOM 1543 C CA . ALA A 1 202 ? -0.566 -20.641 -8.648 1 97.06 202 ALA A CA 1
ATOM 1544 C C . ALA A 1 202 ? -1.694 -21.5 -8.086 1 97.06 202 ALA A C 1
ATOM 1546 O O . ALA A 1 202 ? -1.443 -22.5 -7.395 1 97.06 202 ALA A O 1
ATOM 1547 N N . TYR A 1 203 ? -2.941 -21.078 -8.453 1 96.88 203 TYR A N 1
ATOM 1548 C CA . TYR A 1 203 ? -4.051 -21.656 -7.703 1 96.88 203 TYR A CA 1
ATOM 1549 C C . TYR A 1 203 ? -5.156 -22.125 -8.641 1 96.88 203 TYR A C 1
ATOM 1551 O O . TYR A 1 203 ? -6.254 -22.469 -8.195 1 96.88 203 TYR A O 1
ATOM 1559 N N . GLY A 1 204 ? -4.871 -21.984 -9.898 1 93.25 204 GLY A N 1
ATOM 1560 C CA . GLY A 1 204 ? -5.836 -22.5 -10.852 1 93.25 204 GLY A CA 1
ATOM 1561 C C . GLY A 1 204 ? -5.996 -24.016 -10.789 1 93.25 204 GLY A C 1
ATOM 1562 O O . GLY A 1 204 ? -5.27 -24.688 -10.055 1 93.25 204 GLY A O 1
ATOM 1563 N N . PRO A 1 205 ? -7.062 -24.453 -11.469 1 84.75 205 PRO A N 1
ATOM 1564 C CA . PRO A 1 205 ? -7.285 -25.906 -11.445 1 84.75 205 PRO A CA 1
ATOM 1565 C C . PRO A 1 205 ? -6.117 -26.688 -12.039 1 84.75 205 PRO A C 1
ATOM 1567 O O . PRO A 1 205 ? -5.414 -26.188 -12.922 1 84.75 205 PRO A O 1
ATOM 1570 N N . ALA A 1 206 ? -5.676 -27.766 -11.391 1 69.5 206 ALA A N 1
ATOM 1571 C CA . ALA A 1 206 ? -4.641 -28.656 -11.922 1 69.5 206 ALA A CA 1
ATOM 1572 C C . ALA A 1 206 ? -4.957 -29.062 -13.359 1 69.5 206 ALA A C 1
ATOM 1574 O O . ALA A 1 206 ? -6.121 -29.297 -13.703 1 69.5 206 ALA A O 1
ATOM 1575 N N . ILE A 1 207 ? -4.367 -28.422 -14.32 1 55.88 207 ILE A N 1
ATOM 1576 C CA . ILE A 1 207 ? -4.574 -28.938 -15.664 1 55.88 207 ILE A CA 1
ATOM 1577 C C . ILE A 1 207 ? -4.391 -30.453 -15.672 1 55.88 207 ILE A C 1
ATOM 1579 O O . ILE A 1 207 ? -3.336 -30.953 -15.281 1 55.88 207 ILE A O 1
ATOM 1583 N N . PRO A 1 208 ? -5.434 -31.141 -15.734 1 52.06 208 PRO A N 1
ATOM 1584 C CA . P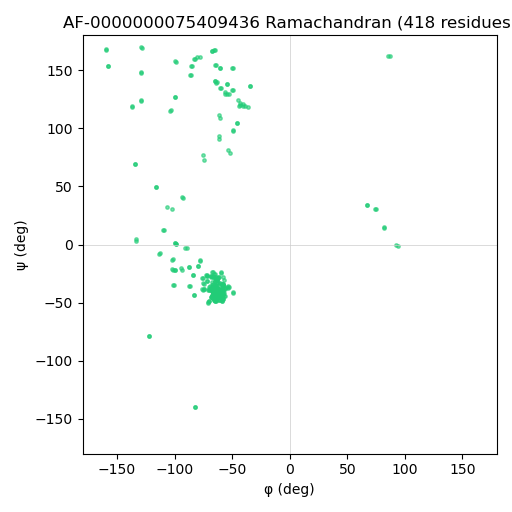RO A 1 208 ? -5.254 -32.594 -15.859 1 52.06 208 PRO A CA 1
ATOM 1585 C C . PRO A 1 208 ? -4.164 -32.969 -16.859 1 52.06 208 PRO A C 1
ATOM 1587 O O . PRO A 1 208 ? -3.959 -32.281 -17.844 1 52.06 208 PRO A O 1
ATOM 1590 N N . PRO A 1 209 ? -3.098 -33.688 -16.391 1 47.09 209 PRO A N 1
ATOM 1591 C CA . PRO A 1 209 ? -2.17 -34.156 -17.406 1 47.09 209 PRO A CA 1
ATOM 1592 C C . PRO A 1 209 ? -2.877 -34.625 -18.688 1 47.09 209 PRO A C 1
ATOM 1594 O O . PRO A 1 209 ? -4.035 -35.062 -18.625 1 47.09 209 PRO A O 1
ATOM 1597 N N . ALA A 1 210 ? -2.531 -33.938 -19.75 1 44.97 210 ALA A N 1
ATOM 1598 C CA . ALA A 1 210 ? -3.047 -34.469 -21.016 1 44.97 210 ALA A CA 1
ATOM 1599 C C . ALA A 1 210 ? -3.109 -36 -20.969 1 44.97 210 ALA A C 1
ATOM 1601 O O . ALA A 1 210 ? -2.182 -36.656 -20.484 1 44.97 210 ALA A O 1
ATOM 1602 N N . PRO A 1 211 ? -4.312 -36.562 -21.516 1 45.31 211 PRO A N 1
ATOM 1603 C CA . PRO A 1 211 ? -4.215 -38 -21.688 1 45.31 211 PRO A CA 1
ATOM 1604 C C . PRO A 1 211 ? -2.99 -38.438 -22.5 1 45.31 211 PRO A C 1
ATOM 1606 O O . PRO A 1 211 ? -2.52 -37.656 -23.344 1 45.31 211 PRO A O 1
ATOM 1609 N N . MET B 1 1 ? 30.156 23.25 -9.727 1 32.47 1 MET B N 1
ATOM 1610 C CA . MET B 1 1 ? 31.125 22.328 -9.141 1 32.47 1 MET B CA 1
ATOM 1611 C C . MET B 1 1 ? 30.859 22.125 -7.652 1 32.47 1 MET B C 1
ATOM 1613 O O . MET B 1 1 ? 31.156 23.016 -6.84 1 32.47 1 MET B O 1
ATOM 1617 N N . ASN B 1 2 ? 29.812 21.438 -7.312 1 42.22 2 ASN B N 1
ATOM 1618 C CA . ASN B 1 2 ? 29.453 21.297 -5.906 1 42.22 2 ASN B CA 1
ATOM 1619 C C . ASN B 1 2 ? 30.625 20.812 -5.066 1 42.22 2 ASN B C 1
ATOM 1621 O O . ASN B 1 2 ? 31.109 19.688 -5.262 1 42.22 2 ASN B O 1
ATOM 1625 N N . LYS B 1 3 ? 31.469 21.703 -4.773 1 47.28 3 LYS B N 1
ATOM 1626 C CA . LYS B 1 3 ? 32.656 21.359 -3.998 1 47.28 3 LYS B CA 1
ATOM 1627 C C . LYS B 1 3 ?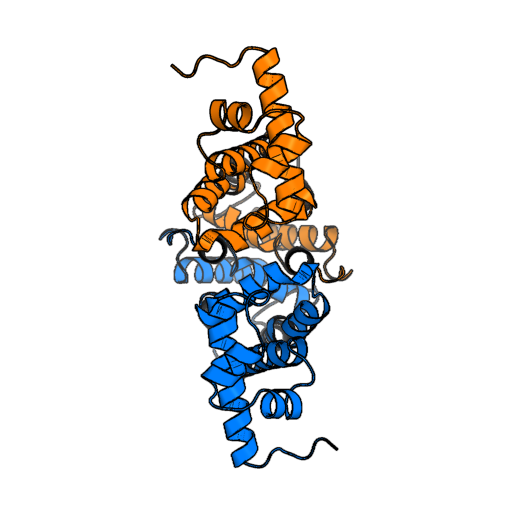 32.312 20.375 -2.879 1 47.28 3 LYS B C 1
ATOM 1629 O O . LYS B 1 3 ? 31.359 20.578 -2.139 1 47.28 3 LYS B O 1
ATOM 1634 N N . PRO B 1 4 ? 33 19.219 -2.98 1 55.34 4 PRO B N 1
ATOM 1635 C CA . PRO B 1 4 ? 32.812 18.266 -1.885 1 55.34 4 PRO B CA 1
ATOM 1636 C C . PRO B 1 4 ? 32.875 18.922 -0.51 1 55.34 4 PRO B C 1
ATOM 1638 O O . PRO B 1 4 ? 33.625 19.891 -0.318 1 55.34 4 PRO B O 1
ATOM 1641 N N . LEU B 1 5 ? 31.844 18.719 0.221 1 63.66 5 LEU B N 1
ATOM 1642 C CA . LEU B 1 5 ? 31.797 19.297 1.56 1 63.66 5 LEU B CA 1
ATOM 1643 C C . LEU B 1 5 ? 33.031 18.891 2.369 1 63.66 5 LEU B C 1
ATOM 1645 O O . LEU B 1 5 ? 33.531 17.781 2.217 1 63.66 5 LEU B O 1
ATOM 1649 N N . THR B 1 6 ? 33.75 19.781 2.984 1 66.69 6 THR B N 1
ATOM 1650 C CA . THR B 1 6 ? 34.781 19.469 3.973 1 66.69 6 THR B CA 1
ATOM 1651 C C . THR B 1 6 ? 34.219 18.516 5.035 1 66.69 6 THR B C 1
ATOM 1653 O O . THR B 1 6 ? 33 18.406 5.211 1 66.69 6 THR B O 1
ATOM 1656 N N . PRO B 1 7 ? 35.094 17.703 5.633 1 69.25 7 PRO B N 1
ATOM 1657 C CA . PRO B 1 7 ? 34.625 16.797 6.684 1 69.25 7 PRO B CA 1
ATOM 1658 C C . PRO B 1 7 ? 33.781 17.516 7.738 1 69.25 7 PRO B C 1
ATOM 1660 O O . PRO B 1 7 ? 32.781 16.969 8.219 1 69.25 7 PRO B O 1
ATOM 1663 N N . ARG B 1 8 ? 34.188 18.641 8.109 1 69.06 8 ARG B N 1
ATOM 1664 C CA . ARG B 1 8 ? 33.438 19.406 9.086 1 69.06 8 ARG B CA 1
ATOM 1665 C C . ARG B 1 8 ? 32.062 19.797 8.539 1 69.06 8 ARG B C 1
ATOM 1667 O O . ARG B 1 8 ? 31.062 19.719 9.242 1 69.06 8 ARG B O 1
ATOM 1674 N N . SER B 1 9 ? 32.062 20.234 7.371 1 74.81 9 SER B N 1
ATOM 1675 C CA . SER B 1 9 ? 30.797 20.594 6.703 1 74.81 9 SER B CA 1
ATOM 1676 C C . SER B 1 9 ? 29.891 19.375 6.543 1 74.81 9 SER B C 1
ATOM 1678 O O . SER B 1 9 ? 28.672 19.484 6.719 1 74.81 9 SER B O 1
ATOM 1680 N N . ALA B 1 10 ? 30.594 18.281 6.352 1 76.94 10 ALA B N 1
ATOM 1681 C CA . ALA B 1 10 ? 29.828 17.031 6.195 1 76.94 10 ALA B CA 1
ATOM 1682 C C . ALA B 1 10 ? 29.188 16.625 7.516 1 76.94 10 ALA B C 1
ATOM 1684 O O . ALA B 1 10 ? 28.062 16.141 7.535 1 76.94 10 ALA B O 1
ATOM 1685 N N . ALA B 1 11 ? 29.906 16.812 8.492 1 81 11 ALA B N 1
ATOM 1686 C CA . ALA B 1 11 ? 29.375 16.469 9.812 1 81 11 ALA B CA 1
ATOM 1687 C C . ALA B 1 11 ? 28.203 17.391 10.188 1 81 11 ALA B C 1
ATOM 1689 O O . ALA B 1 11 ? 27.219 16.938 10.75 1 81 11 ALA B O 1
ATOM 1690 N N . LYS B 1 12 ? 28.359 18.609 9.859 1 82.81 12 LYS B N 1
ATOM 1691 C CA . LYS B 1 12 ? 27.297 19.578 10.125 1 82.81 12 LYS B CA 1
ATOM 1692 C C . LYS B 1 12 ? 26.047 19.266 9.297 1 82.81 12 LYS B C 1
ATOM 1694 O O . LYS B 1 12 ? 24.922 19.328 9.812 1 82.81 12 LYS B O 1
ATOM 1699 N N . ARG B 1 13 ? 26.328 18.922 8.109 1 86.25 13 ARG B N 1
ATOM 1700 C CA . ARG B 1 13 ? 25.219 18.578 7.23 1 86.25 13 ARG B CA 1
ATOM 1701 C C . ARG B 1 13 ? 24.453 17.359 7.762 1 86.25 13 ARG B C 1
ATOM 1703 O O . ARG B 1 13 ? 23.234 17.359 7.785 1 86.25 13 ARG B O 1
ATOM 1710 N N . ALA B 1 14 ? 25.188 16.438 8.227 1 86.19 14 ALA B N 1
ATOM 1711 C CA . ALA B 1 14 ? 24.578 15.234 8.781 1 86.19 14 ALA B CA 1
ATOM 1712 C C . ALA B 1 14 ? 23.766 15.555 10.031 1 86.19 14 ALA B C 1
ATOM 1714 O O . ALA B 1 14 ? 22.688 15.008 10.227 1 86.19 14 ALA B O 1
ATOM 1715 N N . ALA B 1 15 ? 24.312 16.406 10.789 1 86.75 15 ALA B N 1
ATOM 1716 C CA . ALA B 1 15 ? 23.609 16.797 12.008 1 86.75 15 ALA B CA 1
ATOM 1717 C C . ALA B 1 15 ? 22.312 17.516 11.68 1 86.75 15 ALA B C 1
ATOM 1719 O O . ALA B 1 15 ? 21.297 17.344 12.367 1 86.75 15 ALA B O 1
ATOM 1720 N N . MET B 1 16 ? 22.375 18.297 10.672 1 89.88 16 MET B N 1
ATOM 1721 C CA . MET B 1 16 ? 21.188 19.016 10.242 1 89.88 16 MET B CA 1
ATOM 1722 C C . MET B 1 16 ? 20.125 18.062 9.711 1 89.88 16 MET B C 1
ATOM 1724 O O . MET B 1 16 ? 18.938 18.219 10.008 1 89.88 16 MET B O 1
ATOM 1728 N N . LEU B 1 17 ? 20.594 17.109 9.039 1 88.12 17 LEU B N 1
ATOM 1729 C CA . LEU B 1 17 ? 19.656 16.125 8.492 1 88.12 17 LEU B CA 1
ATOM 1730 C C . LEU B 1 17 ? 19.047 15.281 9.602 1 88.12 17 LEU B C 1
ATOM 1732 O O . LEU B 1 17 ? 17.844 15 9.578 1 88.12 17 LEU B O 1
ATOM 1736 N N . ASP B 1 18 ? 19.828 14.961 10.555 1 87.5 18 ASP B N 1
ATOM 1737 C CA . ASP B 1 18 ? 19.328 14.195 11.688 1 87.5 18 ASP B CA 1
ATOM 1738 C C . ASP B 1 18 ? 18.281 14.984 12.469 1 87.5 18 ASP B C 1
ATOM 1740 O O . ASP B 1 18 ? 17.219 14.445 12.828 1 87.5 18 ASP B O 1
ATOM 1744 N N . ALA B 1 19 ? 18.578 16.203 12.672 1 89.88 19 ALA B N 1
ATOM 1745 C CA . ALA B 1 19 ? 17.656 17.078 13.391 1 89.88 19 ALA B CA 1
ATOM 1746 C C . ALA B 1 19 ? 16.344 17.266 12.609 1 89.88 19 ALA B C 1
ATOM 1748 O O . ALA B 1 19 ? 15.266 17.219 13.188 1 89.88 19 ALA B O 1
ATOM 1749 N N . ALA B 1 20 ? 16.531 17.516 11.367 1 88.94 20 ALA B N 1
ATOM 1750 C CA . ALA B 1 20 ? 15.367 17.719 10.516 1 88.94 20 ALA B CA 1
ATOM 1751 C C . ALA B 1 20 ? 14.477 16.484 10.492 1 88.94 20 ALA B C 1
ATOM 1753 O O . ALA B 1 20 ? 13.25 16.594 10.555 1 88.94 20 ALA B O 1
ATOM 1754 N N . GLN B 1 21 ? 15.086 15.359 10.406 1 84.81 21 GLN B N 1
ATOM 1755 C CA . GLN B 1 21 ? 14.344 14.102 10.383 1 84.81 21 GLN B CA 1
ATOM 1756 C C . GLN B 1 21 ? 13.492 13.938 11.633 1 84.81 21 GLN B C 1
ATOM 1758 O O . GLN B 1 21 ? 12.32 13.562 11.555 1 84.81 21 GLN B O 1
ATOM 1763 N N . VAL B 1 22 ? 14.086 14.195 12.695 1 85 22 VAL B N 1
ATOM 1764 C CA . VAL B 1 22 ? 13.383 14.07 13.969 1 85 22 VAL B CA 1
ATOM 1765 C C . VAL B 1 22 ? 12.203 15.039 14.008 1 85 22 VAL B C 1
ATOM 1767 O O . VAL B 1 22 ? 11.094 14.664 14.398 1 85 22 VAL B O 1
ATOM 1770 N N . CYS B 1 23 ? 12.43 16.234 13.547 1 87.25 23 CYS B N 1
ATOM 1771 C CA . CYS B 1 23 ? 11.383 17.25 13.547 1 87.25 23 CYS B CA 1
ATOM 1772 C C . CYS B 1 23 ? 10.242 16.859 12.617 1 87.25 23 CYS B C 1
ATOM 1774 O O . CYS B 1 23 ? 9.07 16.938 12.992 1 87.25 23 CYS B O 1
ATOM 1776 N N . PHE B 1 24 ? 10.609 16.438 11.461 1 83 24 PHE B N 1
ATOM 1777 C CA . PHE B 1 24 ? 9.609 16.094 10.461 1 83 24 PHE B CA 1
ATOM 1778 C C . PHE B 1 24 ? 8.805 14.867 10.883 1 83 24 PHE B C 1
ATOM 1780 O O . PHE B 1 24 ? 7.594 14.805 10.656 1 83 24 PHE B O 1
ATOM 1787 N N . LEU B 1 25 ? 9.406 13.938 11.5 1 76.94 25 LEU B N 1
ATOM 1788 C CA . LEU B 1 25 ? 8.727 12.719 11.914 1 76.94 25 LEU B CA 1
ATOM 1789 C C . LEU B 1 25 ? 7.836 12.977 13.125 1 76.94 25 LEU B C 1
ATOM 1791 O O . LEU B 1 25 ? 6.785 12.352 13.273 1 76.94 25 LEU B O 1
ATOM 1795 N N . ASP B 1 26 ? 8.258 13.93 13.875 1 78.19 26 ASP B N 1
ATOM 1796 C CA . ASP B 1 26 ? 7.531 14.234 15.102 1 78.19 26 ASP B CA 1
ATOM 1797 C C . ASP B 1 26 ? 6.34 15.148 14.828 1 78.19 26 ASP B C 1
ATOM 1799 O O . ASP B 1 26 ? 5.23 14.898 15.305 1 78.19 26 ASP B O 1
ATOM 1803 N N . LYS B 1 27 ? 6.578 16.188 13.977 1 77.81 27 LYS B N 1
ATOM 1804 C CA . LYS B 1 27 ? 5.578 17.234 13.859 1 77.81 27 LYS B CA 1
ATOM 1805 C C . LYS B 1 27 ? 4.938 17.234 12.477 1 77.81 27 LYS B C 1
ATOM 1807 O O . LYS B 1 27 ? 3.898 17.859 12.266 1 77.81 27 LYS B O 1
ATOM 1812 N N . GLY B 1 28 ? 5.551 16.406 11.695 1 74.5 28 GLY B N 1
ATOM 1813 C CA . GLY B 1 28 ? 5.113 16.484 10.312 1 74.5 28 GLY B CA 1
ATOM 1814 C C . GLY B 1 28 ? 5.836 17.562 9.516 1 74.5 28 GLY B C 1
ATOM 1815 O O . GLY B 1 28 ? 6.457 18.453 10.102 1 74.5 28 GLY B O 1
ATOM 1816 N N . TYR B 1 29 ? 5.789 17.484 8.242 1 75.69 29 TYR B N 1
ATOM 1817 C CA . TYR B 1 29 ? 6.473 18.406 7.344 1 75.69 29 TYR B CA 1
ATOM 1818 C C . TYR B 1 29 ? 5.906 19.812 7.477 1 75.69 29 TYR B C 1
ATOM 1820 O O . TYR B 1 29 ? 6.656 20.781 7.625 1 75.69 29 TYR B O 1
ATOM 1828 N N . ALA B 1 30 ? 4.57 19.828 7.43 1 69.56 30 ALA B N 1
ATOM 1829 C CA . ALA B 1 30 ? 3.898 21.125 7.402 1 69.56 30 ALA B CA 1
ATOM 1830 C C . ALA B 1 30 ? 4.113 21.891 8.711 1 69.56 30 ALA B C 1
ATOM 1832 O O . ALA B 1 30 ? 4.234 23.109 8.711 1 69.56 30 ALA B O 1
ATOM 1833 N N . ASN B 1 31 ? 4.301 21.141 9.695 1 76.06 31 ASN B N 1
ATOM 1834 C CA . ASN B 1 31 ? 4.328 21.781 11.008 1 76.06 31 ASN B CA 1
ATOM 1835 C C . ASN B 1 31 ? 5.754 22.016 11.492 1 76.06 31 ASN B C 1
ATOM 1837 O O . ASN B 1 31 ? 5.969 22.5 12.602 1 76.06 31 ASN B O 1
ATOM 1841 N N . THR B 1 32 ? 6.645 21.641 10.695 1 85.75 32 THR B N 1
ATOM 1842 C CA . THR B 1 32 ? 8.047 21.844 11.062 1 85.75 32 THR B CA 1
ATOM 1843 C C . THR B 1 32 ? 8.609 23.078 10.375 1 85.75 32 THR B C 1
ATOM 1845 O O . THR B 1 32 ? 8.469 23.234 9.164 1 85.75 32 THR B O 1
ATOM 1848 N N . SER B 1 33 ? 9.195 23.969 11.203 1 88.94 33 SER B N 1
ATOM 1849 C CA . SER B 1 33 ? 9.852 25.141 10.633 1 88.94 33 SER B CA 1
ATOM 1850 C C . SER B 1 33 ? 11.359 24.938 10.555 1 88.94 33 SER B C 1
ATOM 1852 O O . SER B 1 33 ? 11.922 24.109 11.273 1 88.94 33 SER B O 1
ATOM 1854 N N . VAL B 1 34 ? 11.922 25.719 9.656 1 90.69 34 VAL B N 1
ATOM 1855 C CA . VAL B 1 34 ? 13.367 25.656 9.523 1 90.69 34 VAL B CA 1
ATOM 1856 C C . VAL B 1 34 ? 14.031 26.172 10.805 1 90.69 34 VAL B C 1
ATOM 1858 O O . VAL B 1 34 ? 15.078 25.656 11.211 1 90.69 34 VAL B O 1
ATOM 1861 N N . ASP B 1 35 ? 13.312 27 11.484 1 92.75 35 ASP B N 1
ATOM 1862 C CA . ASP B 1 35 ? 13.812 27.516 12.75 1 92.75 35 ASP B CA 1
ATOM 1863 C C . ASP B 1 35 ? 13.922 26.391 13.789 1 92.75 35 ASP B C 1
ATOM 1865 O O . ASP B 1 35 ? 14.898 26.328 14.539 1 92.75 35 ASP B O 1
ATOM 1869 N N . GLU B 1 36 ? 13.016 25.641 13.812 1 93.12 36 GLU B N 1
ATOM 1870 C CA . GLU B 1 36 ? 13.008 24.516 14.75 1 93.12 36 GLU B CA 1
ATOM 1871 C C . GLU B 1 36 ? 14.133 23.531 14.445 1 93.12 36 GLU B C 1
ATOM 1873 O O . GLU B 1 36 ? 14.789 23.031 15.359 1 93.12 36 GLU B O 1
ATOM 1878 N N . VAL B 1 37 ? 14.328 23.266 13.195 1 93.5 37 VAL B N 1
ATOM 1879 C CA . VAL B 1 37 ? 15.391 22.375 12.766 1 93.5 37 VAL B CA 1
ATOM 1880 C C . VAL B 1 37 ? 16.75 22.969 13.148 1 93.5 37 VAL B C 1
ATOM 1882 O O . VAL B 1 37 ? 17.625 22.25 13.656 1 93.5 37 VAL B O 1
ATOM 1885 N N . ALA B 1 38 ? 16.875 24.219 12.883 1 93.81 38 ALA B N 1
ATOM 1886 C CA . ALA B 1 38 ? 18.109 24.906 13.211 1 93.81 38 ALA B CA 1
ATOM 1887 C C . ALA B 1 38 ? 18.406 24.828 14.703 1 93.81 38 ALA B C 1
ATOM 1889 O O . ALA B 1 38 ? 19.531 24.531 15.109 1 93.81 38 ALA B O 1
ATOM 1890 N N . ALA B 1 39 ? 17.422 25.062 15.453 1 94.44 39 ALA B N 1
ATOM 1891 C CA . ALA B 1 39 ? 17.562 25.016 16.906 1 94.44 39 ALA B CA 1
ATOM 1892 C C . ALA B 1 39 ? 18 23.641 17.375 1 94.44 39 ALA B C 1
ATOM 1894 O O . ALA B 1 39 ? 18.891 23.516 18.219 1 94.44 39 ALA B O 1
ATOM 1895 N N . ARG B 1 40 ? 17.422 22.672 16.844 1 92.62 40 ARG B N 1
ATOM 1896 C CA . ARG B 1 40 ? 17.719 21.312 17.234 1 92.62 40 ARG B CA 1
ATOM 1897 C C . ARG B 1 40 ? 19.125 20.906 16.797 1 92.62 40 ARG B C 1
ATOM 1899 O O . ARG B 1 40 ? 19.812 20.156 17.5 1 92.62 40 ARG B O 1
ATOM 1906 N N . ALA B 1 41 ? 19.484 21.344 15.656 1 92.38 41 ALA B N 1
ATOM 1907 C CA . ALA B 1 41 ? 20.781 21 15.094 1 92.38 41 ALA B CA 1
ATOM 1908 C C . ALA B 1 41 ? 21.891 21.828 15.727 1 92.38 41 ALA B C 1
ATOM 1910 O O . ALA B 1 41 ? 23.078 21.547 15.531 1 92.38 41 ALA B O 1
ATOM 1911 N N . GLY B 1 42 ? 21.562 22.859 16.422 1 93.38 42 GLY B N 1
ATOM 1912 C CA . GLY B 1 42 ? 22.547 23.734 17.047 1 93.38 42 GLY B CA 1
ATOM 1913 C C . GLY B 1 42 ? 23.234 24.641 16.047 1 93.38 42 GLY B C 1
ATOM 1914 O O . GLY B 1 42 ? 24.438 24.891 16.156 1 93.38 42 GLY B O 1
ATOM 1915 N N . VAL B 1 43 ? 22.531 24.969 15.039 1 93.31 43 VAL B N 1
ATOM 1916 C CA . VAL B 1 43 ? 23.062 25.859 14.016 1 93.31 43 VAL B CA 1
ATOM 1917 C C . VAL B 1 43 ? 22.094 27 13.758 1 93.31 43 VAL B C 1
ATOM 1919 O O . VAL B 1 43 ? 21 27.031 14.336 1 93.31 43 VAL B O 1
ATOM 1922 N N . SER B 1 44 ? 22.578 27.953 13.031 1 91.69 44 SER B N 1
ATOM 1923 C CA . SER B 1 44 ? 21.688 29.047 12.664 1 91.69 44 SER B CA 1
ATOM 1924 C C . SER B 1 44 ? 20.828 28.688 11.453 1 91.69 44 SER B C 1
ATOM 1926 O O . SER B 1 44 ? 21.172 27.766 10.703 1 91.69 44 SER B O 1
ATOM 1928 N N . LYS B 1 45 ? 19.75 29.422 11.328 1 92.19 45 LYS B N 1
ATOM 1929 C CA . LYS B 1 45 ? 18.906 29.281 10.148 1 92.19 45 LYS B CA 1
ATOM 1930 C C . LYS B 1 45 ? 19.688 29.547 8.867 1 92.19 45 LYS B C 1
ATOM 1932 O O . LYS B 1 45 ? 19.5 28.875 7.859 1 92.19 45 LYS B O 1
ATOM 1937 N N . ALA B 1 46 ? 20.594 30.5 8.945 1 91.56 46 ALA B N 1
ATOM 1938 C CA . ALA B 1 46 ? 21.438 30.844 7.805 1 91.56 46 ALA B CA 1
ATOM 1939 C C . ALA B 1 46 ? 22.344 29.688 7.41 1 91.56 46 ALA B C 1
ATOM 1941 O O . ALA B 1 46 ? 22.578 29.453 6.223 1 91.56 46 ALA B O 1
ATOM 1942 N N . THR B 1 47 ? 22.766 29 8.406 1 90.94 47 THR B N 1
ATOM 1943 C CA . THR B 1 47 ? 23.609 27.844 8.148 1 90.94 47 THR B CA 1
ATOM 1944 C C . THR B 1 47 ? 22.828 26.75 7.434 1 90.94 47 THR B C 1
ATOM 1946 O O . THR B 1 47 ? 23.344 26.094 6.527 1 90.94 47 THR B O 1
ATOM 1949 N N . ILE B 1 48 ? 21.547 26.516 7.844 1 91.88 48 ILE B N 1
ATOM 1950 C CA . ILE B 1 48 ? 20.719 25.516 7.188 1 91.88 48 ILE B CA 1
ATOM 1951 C C . ILE B 1 48 ? 20.531 25.891 5.715 1 91.88 48 ILE B C 1
ATOM 1953 O O . ILE B 1 48 ? 20.703 25.047 4.832 1 91.88 48 ILE B O 1
ATOM 1957 N N . TYR B 1 49 ? 20.359 27.156 5.48 1 91.06 49 TYR B N 1
ATOM 1958 C CA . TYR B 1 49 ? 20.047 27.609 4.125 1 91.06 49 TYR B CA 1
ATOM 1959 C C . TYR B 1 49 ? 21.312 27.672 3.273 1 91.06 49 TYR B C 1
ATOM 1961 O O . TYR B 1 49 ? 21.234 27.719 2.043 1 91.06 49 TYR B O 1
ATOM 1969 N N . ALA B 1 50 ? 22.438 27.703 3.943 1 90.31 50 ALA B N 1
ATOM 1970 C CA . ALA B 1 50 ? 23.703 27.594 3.211 1 90.31 50 ALA B CA 1
ATOM 1971 C C . ALA B 1 50 ? 23.875 26.203 2.611 1 90.31 50 ALA B C 1
ATOM 1973 O O . ALA B 1 50 ? 24.5 26.047 1.558 1 90.31 50 ALA B O 1
ATOM 1974 N N . HIS B 1 51 ? 23.25 25.281 3.279 1 90.12 51 HIS B N 1
ATOM 1975 C CA . HIS B 1 51 ? 23.391 23.891 2.85 1 90.12 51 HIS B CA 1
ATOM 1976 C C . HIS B 1 51 ? 22.188 23.438 2.039 1 90.12 51 HIS B C 1
ATOM 1978 O O . HIS B 1 51 ? 22.312 22.578 1.16 1 90.12 51 HIS B O 1
ATOM 1984 N N . PHE B 1 52 ? 21 23.969 2.441 1 90.44 52 PHE B N 1
ATOM 1985 C CA . PHE B 1 52 ? 19.75 23.547 1.809 1 90.44 52 PHE B CA 1
ATOM 1986 C C . PHE B 1 52 ? 18.953 24.766 1.363 1 90.44 52 PHE B C 1
ATOM 1988 O O . PHE B 1 52 ? 18.547 25.578 2.188 1 90.44 52 PHE B O 1
ATOM 1995 N N . ALA B 1 53 ? 18.641 24.812 0.121 1 86.31 53 ALA B N 1
ATOM 1996 C CA . ALA B 1 53 ? 18.047 25.984 -0.504 1 86.31 53 ALA B CA 1
ATOM 1997 C C . ALA B 1 53 ? 16.641 26.25 0.024 1 86.31 53 ALA B C 1
ATOM 1999 O O . ALA B 1 53 ? 16.125 27.359 -0.059 1 86.31 53 ALA B O 1
ATOM 2000 N N . SER B 1 54 ? 16.047 25.203 0.512 1 85.5 54 SER B N 1
ATOM 2001 C CA . SER B 1 54 ? 14.672 25.312 0.993 1 85.5 54 SER B CA 1
ATOM 2002 C C . SER B 1 54 ? 14.336 24.172 1.958 1 85.5 54 SER B C 1
ATOM 2004 O O . SER B 1 54 ? 15.102 23.219 2.094 1 85.5 54 SER B O 1
ATOM 2006 N N . LYS B 1 55 ? 13.266 24.344 2.588 1 84.5 55 LYS B N 1
ATOM 2007 C CA . LYS B 1 55 ? 12.75 23.266 3.438 1 84.5 55 LYS B CA 1
ATOM 2008 C C . LYS B 1 55 ? 12.516 22 2.631 1 84.5 55 LYS B C 1
ATOM 2010 O O . LYS B 1 55 ? 12.789 20.891 3.105 1 84.5 55 LYS B O 1
ATOM 2015 N N . ASP B 1 56 ? 12.125 22.219 1.417 1 80.44 56 ASP B N 1
ATOM 2016 C CA . ASP B 1 56 ? 11.891 21.094 0.523 1 80.44 56 ASP B CA 1
ATOM 2017 C C . ASP B 1 56 ? 13.203 20.375 0.193 1 80.44 56 ASP B C 1
ATOM 2019 O O . ASP B 1 56 ? 13.25 19.141 0.149 1 80.44 56 ASP B O 1
ATOM 2023 N N . ALA B 1 57 ? 14.164 21.172 0.016 1 82.44 57 ALA B N 1
ATOM 2024 C CA . ALA B 1 57 ? 15.469 20.594 -0.278 1 82.44 57 ALA B CA 1
ATOM 2025 C C . ALA B 1 57 ? 16.016 19.812 0.92 1 82.44 57 ALA B C 1
ATOM 2027 O O . ALA B 1 57 ? 16.625 18.766 0.757 1 82.44 57 ALA B O 1
ATOM 2028 N N . LEU B 1 58 ? 15.75 20.391 2.012 1 86.06 58 LEU B N 1
ATOM 2029 C CA . LEU B 1 58 ? 16.156 19.719 3.248 1 86.06 58 LEU B CA 1
ATOM 2030 C C . LEU B 1 58 ? 15.414 18.391 3.412 1 86.06 58 LEU B C 1
ATOM 2032 O O . LEU B 1 58 ? 16.031 17.375 3.723 1 86.06 58 LEU B O 1
ATOM 2036 N N . PHE B 1 59 ? 14.258 18.406 3.176 1 81.19 59 PHE B N 1
ATOM 2037 C CA . PHE B 1 59 ? 13.422 17.219 3.271 1 81.19 59 PHE B CA 1
ATOM 2038 C C . PHE B 1 59 ? 13.852 16.172 2.246 1 81.19 59 PHE B C 1
ATOM 2040 O O . PHE B 1 59 ? 13.977 14.984 2.57 1 81.19 59 PHE B O 1
ATOM 2047 N N . GLY B 1 60 ? 14.039 16.609 1.086 1 79.38 60 GLY B N 1
ATOM 2048 C CA . GLY B 1 60 ? 14.531 15.719 0.045 1 79.38 60 GLY B CA 1
ATOM 2049 C C . GLY B 1 60 ? 15.844 15.047 0.404 1 79.38 60 GLY B C 1
ATOM 2050 O O . GLY B 1 60 ? 16.031 13.852 0.148 1 79.38 60 GLY B O 1
ATOM 2051 N N . ALA B 1 61 ? 16.656 15.734 1.009 1 81.31 61 ALA B N 1
ATOM 2052 C CA . ALA B 1 61 ? 17.969 15.211 1.391 1 81.31 61 ALA B CA 1
ATOM 2053 C C . ALA B 1 61 ? 17.828 14.117 2.443 1 81.31 61 ALA B C 1
ATOM 2055 O O . ALA B 1 61 ? 18.578 13.141 2.428 1 81.31 61 ALA B O 1
ATOM 2056 N N . ILE B 1 62 ? 16.922 14.297 3.326 1 81.25 62 ILE B N 1
ATOM 2057 C CA . ILE B 1 62 ? 16.656 13.281 4.34 1 81.25 62 ILE B CA 1
ATOM 2058 C C . ILE B 1 62 ? 16.156 12 3.674 1 81.25 62 ILE B C 1
ATOM 2060 O O . ILE B 1 62 ? 16.625 10.906 3.998 1 81.25 62 ILE B O 1
ATOM 2064 N N . ILE B 1 63 ? 15.336 12.156 2.793 1 76.88 63 ILE B N 1
ATOM 2065 C CA . ILE B 1 63 ? 14.742 11.031 2.086 1 76.88 63 ILE B CA 1
ATOM 2066 C C . ILE B 1 63 ? 15.82 10.273 1.314 1 76.88 63 ILE B C 1
ATOM 2068 O O . ILE B 1 63 ? 15.906 9.047 1.395 1 76.88 63 ILE B O 1
ATOM 2072 N N . CYS B 1 64 ? 16.578 10.992 0.671 1 76 64 CYS B N 1
ATOM 2073 C CA . CYS B 1 64 ? 17.641 10.391 -0.132 1 76 64 CYS B CA 1
ATOM 2074 C C . CYS B 1 64 ? 18.641 9.656 0.75 1 76 64 CYS B C 1
ATOM 2076 O O . CYS B 1 64 ? 19.047 8.539 0.429 1 76 64 CYS B O 1
ATOM 2078 N N . ARG B 1 65 ? 18.922 10.281 1.815 1 76.81 65 ARG B N 1
ATOM 2079 C CA . ARG B 1 65 ? 19.844 9.641 2.742 1 76.81 65 ARG B CA 1
ATOM 2080 C C . ARG B 1 65 ? 19.297 8.32 3.256 1 76.81 65 ARG B C 1
ATOM 2082 O O . ARG B 1 65 ? 20.016 7.324 3.33 1 76.81 65 ARG B O 1
ATOM 2089 N N . ARG B 1 66 ? 18.109 8.328 3.549 1 75.25 66 ARG B N 1
ATOM 2090 C CA . ARG B 1 66 ? 17.484 7.121 4.094 1 75.25 66 ARG B CA 1
ATOM 2091 C C . ARG B 1 66 ? 17.359 6.039 3.027 1 75.25 66 ARG B C 1
ATOM 2093 O O . ARG B 1 66 ? 17.578 4.855 3.305 1 75.25 66 ARG B O 1
ATOM 2100 N N . CYS B 1 67 ? 17.062 6.484 1.888 1 74.69 67 CYS B N 1
ATOM 2101 C CA . CYS B 1 67 ? 16.984 5.535 0.784 1 74.69 67 CYS B CA 1
ATOM 2102 C C . CYS B 1 67 ? 18.359 4.926 0.496 1 74.69 67 CYS B C 1
ATOM 2104 O O . CYS B 1 67 ? 18.469 3.723 0.248 1 74.69 67 CYS B O 1
ATOM 2106 N N . ASP B 1 68 ? 19.297 5.797 0.604 1 71.5 68 ASP B N 1
ATOM 2107 C CA . ASP B 1 68 ? 20.656 5.332 0.359 1 71.5 68 ASP B CA 1
ATOM 2108 C C . ASP B 1 68 ? 21.094 4.316 1.414 1 71.5 68 ASP B C 1
ATOM 2110 O O . ASP B 1 68 ? 21.703 3.297 1.089 1 71.5 68 ASP B O 1
ATOM 2114 N N . ASP B 1 69 ? 20.719 4.598 2.604 1 71.25 69 ASP B N 1
ATOM 2115 C CA . ASP B 1 69 ? 21.031 3.684 3.697 1 71.25 69 ASP B CA 1
ATOM 2116 C C . ASP B 1 69 ? 20.328 2.342 3.516 1 71.25 69 ASP B C 1
ATOM 2118 O O . ASP B 1 69 ? 20.922 1.285 3.729 1 71.25 69 ASP B O 1
ATOM 2122 N N . GLN B 1 70 ? 19.141 2.459 3.066 1 68.62 70 GLN B N 1
ATOM 2123 C CA . GLN B 1 70 ? 18.328 1.259 2.9 1 68.62 70 GLN B CA 1
ATOM 2124 C C . GLN B 1 70 ? 18.75 0.475 1.661 1 68.62 70 GLN B C 1
ATOM 2126 O O . GLN B 1 70 ? 18.719 -0.757 1.654 1 68.62 70 GLN B O 1
ATOM 2131 N N . SER B 1 71 ? 19.062 1.214 0.652 1 64.94 71 SER B N 1
ATOM 2132 C CA . SER B 1 71 ? 19.562 0.584 -0.565 1 64.94 71 SER B CA 1
ATOM 2133 C C . SER B 1 71 ? 20.828 -0.222 -0.292 1 64.94 71 SER B C 1
ATOM 2135 O O . SER B 1 71 ? 21.062 -1.269 -0.906 1 64.94 71 SER B O 1
ATOM 2137 N N . GLU B 1 72 ? 21.562 0.293 0.61 1 62.44 72 GLU B N 1
ATOM 2138 C CA . GLU B 1 72 ? 22.766 -0.458 0.976 1 62.44 72 GLU B CA 1
ATOM 2139 C C . GLU B 1 72 ? 22.406 -1.805 1.596 1 62.44 72 GLU B C 1
ATOM 2141 O O . GLU B 1 72 ? 23.109 -2.797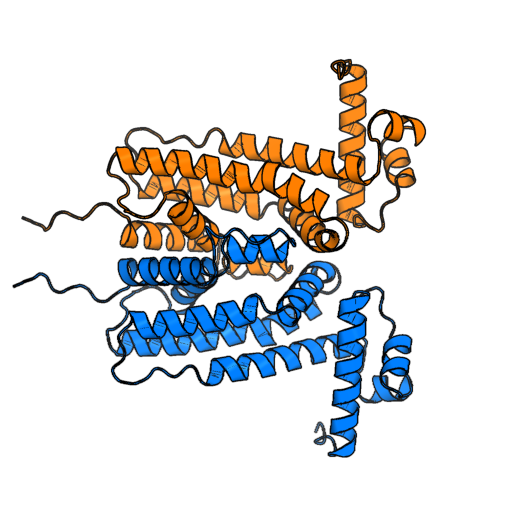 1.392 1 62.44 72 GLU B O 1
ATOM 2146 N N . GLY B 1 73 ? 21.312 -1.805 2.199 1 62.31 73 GLY B N 1
ATOM 2147 C CA . GLY B 1 73 ? 20.844 -3.061 2.764 1 62.31 73 GLY B CA 1
ATOM 2148 C C . GLY B 1 73 ? 20.375 -4.043 1.712 1 62.31 73 GLY B C 1
ATOM 2149 O O . GLY B 1 73 ? 20.438 -5.258 1.915 1 62.31 73 GLY B O 1
ATOM 2150 N N . MET B 1 74 ? 19.953 -3.48 0.6 1 65.12 74 MET B N 1
ATOM 2151 C CA . MET B 1 74 ? 19.484 -4.336 -0.485 1 65.12 74 MET B CA 1
ATOM 2152 C C . MET B 1 74 ? 20.594 -4.629 -1.477 1 65.12 74 MET B C 1
ATOM 2154 O O . MET B 1 74 ? 20.484 -5.551 -2.287 1 65.12 74 MET B O 1
ATOM 2158 N N . ALA B 1 75 ? 21.609 -3.744 -1.429 1 61.78 75 ALA B N 1
ATOM 2159 C CA . ALA B 1 75 ? 22.719 -3.873 -2.361 1 61.78 75 ALA B CA 1
ATOM 2160 C C . ALA B 1 75 ? 23.391 -5.242 -2.236 1 61.78 75 ALA B C 1
ATOM 2162 O O . ALA B 1 75 ? 23.969 -5.746 -3.199 1 61.78 75 ALA B O 1
ATOM 2163 N N . ASN B 1 76 ? 23.297 -5.777 -1.059 1 63.59 76 ASN B N 1
ATOM 2164 C CA . ASN B 1 76 ? 23.984 -7.051 -0.875 1 63.59 76 ASN B CA 1
ATOM 2165 C C . ASN B 1 76 ? 23 -8.219 -0.818 1 63.59 76 ASN B C 1
ATOM 2167 O O . ASN B 1 76 ? 23.109 -9.086 0.051 1 63.59 76 ASN B O 1
ATOM 2171 N N . LEU B 1 77 ? 21.953 -8.062 -1.54 1 65.25 77 LEU B N 1
ATOM 2172 C CA . LEU B 1 77 ? 21.141 -9.266 -1.61 1 65.25 77 LEU B CA 1
ATOM 2173 C C . LEU B 1 77 ? 21.906 -10.414 -2.25 1 65.25 77 LEU B C 1
ATOM 2175 O O . LEU B 1 77 ? 22.203 -10.383 -3.449 1 65.25 77 LEU B O 1
ATOM 2179 N N . PRO B 1 78 ? 22.609 -11.219 -1.307 1 57.41 78 PRO B N 1
ATOM 2180 C CA . PRO B 1 78 ? 23.391 -12.32 -1.873 1 57.41 78 PRO B CA 1
ATOM 2181 C C . PRO B 1 78 ? 22.531 -13.328 -2.629 1 57.41 78 PRO B C 1
ATOM 2183 O O . PRO B 1 78 ? 21.391 -13.578 -2.248 1 57.41 78 PRO B O 1
ATOM 2186 N N . VAL B 1 79 ? 22.609 -13.477 -3.996 1 62.34 79 VAL B N 1
ATOM 2187 C CA . VAL B 1 79 ? 22.094 -14.711 -4.59 1 62.34 79 VAL B CA 1
ATOM 2188 C C . VAL B 1 79 ? 23.078 -15.852 -4.332 1 62.34 79 VAL B C 1
ATOM 2190 O O . VAL B 1 79 ? 24.031 -16.031 -5.086 1 62.34 79 VAL B O 1
ATOM 2193 N N . PRO B 1 80 ? 22.938 -16.281 -2.969 1 57.88 80 PRO B N 1
ATOM 2194 C CA . PRO B 1 80 ? 23.938 -17.312 -2.764 1 57.88 80 PRO B CA 1
ATOM 2195 C C . PRO B 1 80 ? 23.906 -18.391 -3.852 1 57.88 80 PRO B C 1
ATOM 2197 O O . PRO B 1 80 ? 22.844 -18.734 -4.359 1 57.88 80 PRO B O 1
ATOM 2200 N N . GLU B 1 81 ? 25.062 -18.703 -4.355 1 62.44 81 GLU B N 1
ATOM 2201 C CA . GLU B 1 81 ? 25.188 -19.859 -5.25 1 62.44 81 GLU B CA 1
ATOM 2202 C C . GLU B 1 81 ? 24.672 -21.125 -4.582 1 62.44 81 GLU B C 1
ATOM 2204 O O . GLU B 1 81 ? 24.922 -21.359 -3.395 1 62.44 81 GLU B O 1
ATOM 2209 N N . GLY B 1 82 ? 23.828 -21.922 -5.238 1 65.88 82 GLY B N 1
ATOM 2210 C CA . GLY B 1 82 ? 23.391 -23.234 -4.812 1 65.88 82 GLY B CA 1
ATOM 2211 C C . GLY B 1 82 ? 22.109 -23.203 -4 1 65.88 82 GLY B C 1
ATOM 2212 O O . GLY B 1 82 ? 21.625 -24.234 -3.539 1 65.88 82 GLY B O 1
ATOM 2213 N N . GLN B 1 83 ? 21.594 -22.031 -3.801 1 75.06 83 GLN B N 1
ATOM 2214 C CA . GLN B 1 83 ? 20.344 -22 -3.051 1 75.06 83 GLN B CA 1
ATOM 2215 C C . GLN B 1 83 ? 19.141 -22.188 -3.975 1 75.06 83 GLN B C 1
ATOM 2217 O O . GLN B 1 83 ? 19.219 -21.906 -5.172 1 75.06 83 GLN B O 1
ATOM 2222 N N . ASP B 1 84 ? 18.188 -22.859 -3.385 1 88.5 84 ASP B N 1
ATOM 2223 C CA . ASP B 1 84 ? 16.969 -23.047 -4.184 1 88.5 84 ASP B CA 1
ATOM 2224 C C . ASP B 1 84 ? 16.109 -21.797 -4.203 1 88.5 84 ASP B C 1
ATOM 2226 O O . ASP B 1 84 ? 16.406 -20.828 -3.488 1 88.5 84 ASP B O 1
ATOM 2230 N N . ALA B 1 85 ? 15.312 -21.719 -5.066 1 93.94 85 ALA B N 1
ATOM 2231 C CA . ALA B 1 85 ? 14.461 -20.562 -5.332 1 93.94 85 ALA B CA 1
ATOM 2232 C C . ALA B 1 85 ? 13.703 -20.156 -4.074 1 93.94 85 ALA B C 1
ATOM 2234 O O . ALA B 1 85 ? 13.547 -18.953 -3.803 1 93.94 85 ALA B O 1
ATOM 2235 N N . HIS B 1 86 ? 13.32 -21.156 -3.309 1 95.38 86 HIS B N 1
ATOM 2236 C CA . HIS B 1 86 ? 12.562 -20.891 -2.092 1 95.38 86 HIS B CA 1
ATOM 2237 C C . HIS B 1 86 ? 13.398 -20.109 -1.085 1 95.38 86 HIS B C 1
ATOM 2239 O O . HIS B 1 86 ? 12.922 -19.125 -0.51 1 95.38 86 HIS B O 1
ATOM 2245 N N . ALA B 1 87 ? 14.578 -20.5 -0.901 1 93.69 87 ALA B N 1
ATOM 2246 C CA . ALA B 1 87 ? 15.469 -19.844 0.061 1 93.69 87 ALA B CA 1
ATOM 2247 C C . ALA B 1 87 ? 15.805 -18.422 -0.374 1 93.69 87 ALA B C 1
ATOM 2249 O O . ALA B 1 87 ? 15.812 -17.5 0.448 1 93.69 87 ALA B O 1
ATOM 2250 N N . ILE B 1 88 ? 16.062 -18.234 -1.631 1 93.06 88 ILE B N 1
ATOM 2251 C CA . ILE B 1 88 ? 16.438 -16.922 -2.154 1 93.06 88 ILE B CA 1
ATOM 2252 C C . ILE B 1 88 ? 15.266 -15.953 -2.004 1 93.06 88 ILE B C 1
ATOM 2254 O O . ILE B 1 88 ? 15.414 -14.859 -1.455 1 93.06 88 ILE B O 1
ATOM 2258 N N . LEU B 1 89 ? 14.07 -16.391 -2.408 1 96.06 89 LEU B N 1
ATOM 2259 C CA . LEU B 1 89 ? 12.891 -15.539 -2.342 1 96.06 89 LEU B CA 1
ATOM 2260 C C . LEU B 1 89 ? 12.523 -15.227 -0.893 1 96.06 89 LEU B C 1
ATOM 2262 O O . LEU B 1 89 ? 12.086 -14.117 -0.583 1 96.06 89 LEU B O 1
ATOM 2266 N N . THR B 1 90 ? 12.719 -16.219 -0.047 1 96 90 THR B N 1
ATOM 2267 C CA . THR B 1 90 ? 12.43 -16.016 1.367 1 96 90 THR B CA 1
ATOM 2268 C C . THR B 1 90 ? 13.367 -14.961 1.962 1 96 90 THR B C 1
ATOM 2270 O O . THR B 1 90 ? 12.922 -14.07 2.689 1 96 90 THR B O 1
ATOM 2273 N N . ALA B 1 91 ? 14.594 -15.039 1.615 1 92.56 91 ALA B N 1
ATOM 2274 C CA . ALA B 1 91 ? 15.562 -14.07 2.117 1 92.56 91 ALA B CA 1
ATOM 2275 C C . ALA B 1 91 ? 15.242 -12.664 1.632 1 92.56 91 ALA B C 1
ATOM 2277 O O . ALA B 1 91 ? 15.289 -11.711 2.41 1 92.56 91 ALA B O 1
ATOM 2278 N N . ILE B 1 92 ? 14.914 -12.523 0.385 1 93.44 92 ILE B N 1
ATOM 2279 C CA . ILE B 1 92 ? 14.539 -11.234 -0.183 1 93.44 92 ILE B CA 1
ATOM 2280 C C . ILE B 1 92 ? 13.289 -10.703 0.519 1 93.44 92 ILE B C 1
ATOM 2282 O O . ILE B 1 92 ? 13.25 -9.539 0.926 1 93.44 92 ILE B O 1
ATOM 2286 N N . GLY B 1 93 ? 12.273 -11.578 0.65 1 96.12 93 GLY B N 1
ATOM 2287 C CA . GLY B 1 93 ? 11.031 -11.18 1.287 1 96.12 93 GLY B CA 1
ATOM 2288 C C . GLY B 1 93 ? 11.219 -10.695 2.713 1 96.12 93 GLY B C 1
ATOM 2289 O O . GLY B 1 93 ? 10.672 -9.656 3.098 1 96.12 93 GLY B O 1
ATOM 2290 N N . LEU B 1 94 ? 12.008 -11.422 3.469 1 94.38 94 LEU B N 1
ATOM 2291 C CA . LEU B 1 94 ? 12.234 -11.062 4.863 1 94.38 94 LEU B CA 1
ATOM 2292 C C . LEU B 1 94 ? 13 -9.75 4.969 1 94.38 94 LEU B C 1
ATOM 2294 O O . LEU B 1 94 ? 12.695 -8.914 5.82 1 94.38 94 LEU B O 1
ATOM 2298 N N . ARG B 1 95 ? 13.906 -9.539 4.129 1 90.75 95 ARG B N 1
ATOM 2299 C CA . ARG B 1 95 ? 14.672 -8.289 4.125 1 90.75 95 ARG B CA 1
ATOM 2300 C C . ARG B 1 95 ? 13.781 -7.105 3.764 1 90.75 95 ARG B C 1
ATOM 2302 O O . ARG B 1 95 ? 13.859 -6.051 4.398 1 90.75 95 ARG B O 1
ATOM 2309 N N . LEU B 1 96 ? 13.031 -7.305 2.781 1 93.38 96 LEU B N 1
ATOM 2310 C CA . LEU B 1 96 ? 12.133 -6.234 2.355 1 93.38 96 LEU B CA 1
ATOM 2311 C C . LEU B 1 96 ? 11.117 -5.91 3.443 1 93.38 96 LEU B C 1
ATOM 2313 O O . LEU B 1 96 ? 10.859 -4.742 3.732 1 93.38 96 LEU B O 1
ATOM 2317 N N . MET B 1 97 ? 10.586 -6.953 4.066 1 95.19 97 MET B N 1
ATOM 2318 C CA . MET B 1 97 ? 9.586 -6.719 5.109 1 95.19 97 MET B CA 1
ATOM 2319 C C . MET B 1 97 ? 10.211 -6.004 6.305 1 95.19 97 MET B C 1
ATOM 2321 O O . MET B 1 97 ? 9.578 -5.145 6.918 1 95.19 97 MET B O 1
ATOM 2325 N N . THR B 1 98 ? 11.414 -6.359 6.621 1 91.12 98 THR B N 1
ATOM 2326 C CA . THR B 1 98 ? 12.133 -5.66 7.68 1 91.12 98 THR B CA 1
ATOM 2327 C C . THR B 1 98 ? 12.289 -4.18 7.34 1 91.12 98 THR B C 1
ATOM 2329 O O . THR B 1 98 ? 12.117 -3.318 8.203 1 91.12 98 THR B O 1
ATOM 2332 N N . LEU B 1 99 ? 12.531 -3.938 6.137 1 88.25 99 LEU B N 1
ATOM 2333 C CA . LEU B 1 99 ? 12.688 -2.561 5.68 1 88.25 99 LEU B CA 1
ATOM 2334 C C . LEU B 1 99 ? 11.344 -1.831 5.688 1 88.25 99 LEU B C 1
ATOM 2336 O O . LEU B 1 99 ? 11.234 -0.743 6.254 1 88.25 99 LEU B O 1
ATOM 2340 N N . PHE B 1 100 ? 10.336 -2.439 5.098 1 92.88 100 PHE B N 1
ATOM 2341 C CA . PHE B 1 100 ? 9.031 -1.81 4.93 1 92.88 100 PHE B CA 1
ATOM 2342 C C . PHE B 1 100 ? 8.414 -1.468 6.281 1 92.88 100 PHE B C 1
ATOM 2344 O O . PHE B 1 100 ? 7.75 -0.442 6.426 1 92.88 100 PHE B O 1
ATOM 2351 N N . LEU B 1 101 ? 8.703 -2.305 7.238 1 94.12 101 LEU B N 1
ATOM 2352 C CA . LEU B 1 101 ? 7.98 -2.182 8.5 1 94.12 101 LEU B CA 1
ATOM 2353 C C . LEU B 1 101 ? 8.82 -1.439 9.539 1 94.12 101 LEU B C 1
ATOM 2355 O O . LEU B 1 101 ? 8.375 -1.235 10.672 1 94.12 101 LEU B O 1
ATOM 2359 N N . SER B 1 102 ? 9.984 -1.048 9.102 1 88.25 102 SER B N 1
ATOM 2360 C CA . SER B 1 102 ? 10.766 -0.241 10.039 1 88.25 102 SER B CA 1
ATOM 2361 C C . SER B 1 102 ? 10.07 1.087 10.328 1 88.25 102 SER B C 1
ATOM 2363 O O . SER B 1 102 ? 9.531 1.723 9.414 1 88.25 102 SER B O 1
ATOM 2365 N N . PRO B 1 103 ? 10.117 1.528 11.57 1 86.62 103 PRO B N 1
ATOM 2366 C CA . PRO B 1 103 ? 9.438 2.77 11.945 1 86.62 103 PRO B CA 1
ATOM 2367 C C . PRO B 1 103 ? 9.914 3.971 11.125 1 86.62 103 PRO B C 1
ATOM 2369 O O . PRO B 1 103 ? 9.117 4.844 10.781 1 86.62 103 PRO B O 1
ATOM 2372 N N . GLU B 1 104 ? 11.102 3.998 10.805 1 81.38 104 GLU B N 1
ATOM 2373 C CA . GLU B 1 104 ? 11.672 5.117 10.062 1 81.38 104 GLU B CA 1
ATOM 2374 C C . GLU B 1 104 ? 11.164 5.148 8.625 1 81.38 104 GLU B C 1
ATOM 2376 O O . GLU B 1 104 ? 10.719 6.195 8.141 1 81.38 104 GLU B O 1
ATOM 2381 N N . VAL B 1 105 ? 11.219 4.016 7.977 1 84.94 105 VAL B N 1
ATOM 2382 C CA . VAL B 1 105 ? 10.789 3.934 6.586 1 84.94 105 VAL B CA 1
ATOM 2383 C C . VAL B 1 105 ? 9.281 4.168 6.496 1 84.94 105 VAL B C 1
ATOM 2385 O O . VAL B 1 105 ? 8.812 4.906 5.625 1 84.94 105 VAL B O 1
ATOM 2388 N N . MET B 1 106 ? 8.602 3.582 7.41 1 89.62 106 MET B N 1
ATOM 2389 C CA . MET B 1 106 ? 7.152 3.746 7.453 1 89.62 106 MET B CA 1
ATOM 2390 C C . MET B 1 106 ? 6.777 5.203 7.703 1 89.62 106 MET B C 1
ATOM 2392 O O . MET B 1 106 ? 5.859 5.73 7.07 1 89.62 106 MET B O 1
ATOM 2396 N N . GLY B 1 107 ? 7.461 5.797 8.625 1 85.06 107 GLY B N 1
ATOM 2397 C CA . GLY B 1 107 ? 7.211 7.199 8.906 1 85.06 107 GLY B CA 1
ATOM 2398 C C . GLY B 1 107 ? 7.453 8.102 7.715 1 85.06 107 GLY B C 1
ATOM 2399 O O . GLY B 1 107 ? 6.668 9.016 7.453 1 85.06 107 GLY B O 1
ATOM 2400 N N . ILE B 1 108 ? 8.508 7.883 7.004 1 83.75 108 ILE B N 1
ATOM 2401 C CA . ILE B 1 108 ? 8.828 8.664 5.812 1 83.75 108 ILE B CA 1
ATOM 2402 C C . ILE B 1 108 ? 7.758 8.438 4.742 1 83.75 108 ILE B C 1
ATOM 2404 O O . ILE B 1 108 ? 7.312 9.391 4.094 1 83.75 108 ILE B O 1
ATOM 2408 N N . TYR B 1 109 ? 7.363 7.23 4.598 1 89.81 109 TYR B N 1
ATOM 2409 C CA . TYR B 1 109 ? 6.352 6.906 3.598 1 89.81 109 TYR B CA 1
ATOM 2410 C C . TYR B 1 109 ? 5.043 7.625 3.896 1 89.81 109 TYR B C 1
ATOM 2412 O O . TYR B 1 109 ? 4.43 8.211 3 1 89.81 109 TYR B O 1
ATOM 2420 N N . ARG B 1 110 ? 4.645 7.637 5.137 1 88.88 110 ARG B N 1
ATOM 2421 C CA . ARG B 1 110 ? 3.436 8.344 5.539 1 88.88 110 ARG B CA 1
ATOM 2422 C C . ARG B 1 110 ? 3.553 9.836 5.25 1 88.88 110 ARG B C 1
ATOM 2424 O O . ARG B 1 110 ? 2.59 10.469 4.805 1 88.88 110 ARG B O 1
ATOM 2431 N N . MET B 1 111 ? 4.676 10.32 5.508 1 83.5 111 MET B N 1
ATOM 2432 C CA . MET B 1 111 ? 4.902 11.742 5.266 1 83.5 111 MET B CA 1
ATOM 2433 C C . MET B 1 111 ? 4.836 12.055 3.775 1 83.5 111 MET B C 1
ATOM 2435 O O . MET B 1 111 ? 4.277 13.078 3.377 1 83.5 111 MET B O 1
ATOM 2439 N N . VAL B 1 112 ? 5.465 11.211 3.004 1 87.75 112 VAL B N 1
ATOM 2440 C CA . VAL B 1 112 ? 5.453 11.406 1.559 1 87.75 112 VAL B CA 1
ATOM 2441 C C . VAL B 1 112 ? 4.016 11.375 1.047 1 87.75 112 VAL B C 1
ATOM 2443 O O . VAL B 1 112 ? 3.615 12.227 0.247 1 87.75 112 VAL B O 1
ATOM 2446 N N . ILE B 1 113 ? 3.23 10.445 1.538 1 91.12 113 ILE B N 1
ATOM 2447 C CA . ILE B 1 113 ? 1.834 10.328 1.132 1 91.12 113 ILE B CA 1
ATOM 2448 C C . ILE B 1 113 ? 1.078 11.602 1.505 1 91.12 113 ILE B C 1
ATOM 2450 O O . ILE B 1 113 ? 0.323 12.141 0.693 1 91.12 113 ILE B O 1
ATOM 2454 N N . ALA B 1 114 ? 1.313 12.047 2.631 1 82.5 114 ALA B N 1
ATOM 2455 C CA . ALA B 1 114 ? 0.607 13.219 3.143 1 82.5 114 ALA B CA 1
ATOM 2456 C C . ALA B 1 114 ? 0.978 14.469 2.352 1 82.5 114 ALA B C 1
ATOM 2458 O O . ALA B 1 114 ? 0.13 15.336 2.109 1 82.5 114 ALA B O 1
ATOM 2459 N N . GLU B 1 115 ? 2.201 14.523 1.906 1 80.44 115 GLU B N 1
ATOM 2460 C CA . GLU B 1 115 ? 2.715 15.773 1.349 1 80.44 115 GLU B CA 1
ATOM 2461 C C . GLU B 1 115 ? 2.703 15.742 -0.177 1 80.44 115 GLU B C 1
ATOM 2463 O O . GLU B 1 115 ? 2.852 16.781 -0.826 1 80.44 115 GLU B O 1
ATOM 2468 N N . ALA B 1 116 ? 2.518 14.648 -0.701 1 84.69 116 ALA B N 1
ATOM 2469 C CA . ALA B 1 116 ? 2.656 14.438 -2.139 1 84.69 116 ALA B CA 1
ATOM 2470 C C . ALA B 1 116 ? 1.722 15.352 -2.92 1 84.69 116 ALA B C 1
ATOM 2472 O O . ALA B 1 116 ? 2.111 15.922 -3.941 1 84.69 116 ALA B O 1
ATOM 2473 N N . PRO B 1 117 ? 0.5 15.547 -2.482 1 79.06 117 PRO B N 1
ATOM 2474 C CA . PRO B 1 117 ? -0.385 16.422 -3.25 1 79.06 117 PRO B CA 1
ATOM 2475 C C . PRO B 1 117 ? 0.135 17.859 -3.334 1 79.06 117 PRO B C 1
ATOM 2477 O O . PRO B 1 117 ? -0.062 18.531 -4.348 1 79.06 117 PRO B O 1
ATOM 2480 N N . ARG B 1 118 ? 0.847 18.266 -2.41 1 77.62 118 ARG B N 1
ATOM 2481 C CA . ARG B 1 118 ? 1.33 19.641 -2.365 1 77.62 118 ARG B CA 1
ATOM 2482 C C . ARG B 1 118 ? 2.783 19.719 -2.818 1 77.62 118 ARG B C 1
ATOM 2484 O O . ARG B 1 118 ? 3.258 20.797 -3.201 1 77.62 118 ARG B O 1
ATOM 2491 N N . HIS B 1 119 ? 3.453 18.641 -2.742 1 80.75 119 HIS B N 1
ATOM 2492 C CA . HIS B 1 119 ? 4.871 18.594 -3.078 1 80.75 119 HIS B CA 1
ATOM 2493 C C . HIS B 1 119 ? 5.188 17.391 -3.965 1 80.75 119 HIS B C 1
ATOM 2495 O O . HIS B 1 119 ? 5.938 16.5 -3.564 1 80.75 119 HIS B O 1
ATOM 2501 N N . PRO B 1 120 ? 4.727 17.422 -5.16 1 84.62 120 PRO B N 1
ATOM 2502 C CA . PRO B 1 120 ? 4.906 16.266 -6.047 1 84.62 120 PRO B CA 1
ATOM 2503 C C . PRO B 1 120 ? 6.375 15.969 -6.34 1 84.62 120 PRO B C 1
ATOM 2505 O O . PRO B 1 120 ? 6.746 14.812 -6.543 1 84.62 120 PRO B O 1
ATOM 2508 N N . GLU B 1 121 ? 7.141 16.953 -6.316 1 84.19 121 GLU B N 1
ATOM 2509 C CA . GLU B 1 121 ? 8.562 16.766 -6.609 1 84.19 121 GLU B CA 1
ATOM 2510 C C . GLU B 1 121 ? 9.25 15.953 -5.512 1 84.19 121 GLU B C 1
ATOM 2512 O O . GLU B 1 121 ? 10.172 15.188 -5.789 1 84.19 121 GLU B O 1
ATOM 2517 N N . LEU B 1 122 ? 8.828 16.141 -4.328 1 81.88 122 LEU B N 1
ATOM 2518 C CA . LEU B 1 122 ? 9.383 15.398 -3.209 1 81.88 122 LEU B CA 1
ATOM 2519 C C . LEU B 1 122 ? 9.016 13.914 -3.314 1 81.88 122 LEU B C 1
ATOM 2521 O O . LEU B 1 122 ? 9.852 13.047 -3.055 1 81.88 122 LEU B O 1
ATOM 2525 N N . ALA B 1 123 ? 7.801 13.711 -3.717 1 89.12 123 ALA B N 1
ATOM 2526 C CA . ALA B 1 123 ? 7.352 12.328 -3.902 1 89.12 123 ALA B CA 1
ATOM 2527 C C . ALA B 1 123 ? 8.133 11.641 -5.016 1 89.12 123 ALA B C 1
ATOM 2529 O O . ALA B 1 123 ? 8.531 10.484 -4.883 1 89.12 123 ALA B O 1
ATOM 2530 N N . GLN B 1 124 ? 8.406 12.391 -6.02 1 90.44 124 GLN B N 1
ATOM 2531 C CA . GLN B 1 124 ? 9.156 11.852 -7.148 1 90.44 124 GLN B CA 1
ATOM 2532 C C . GLN B 1 124 ? 10.594 11.523 -6.746 1 90.44 124 GLN B C 1
ATOM 2534 O O . GLN B 1 124 ? 11.125 10.477 -7.109 1 90.44 124 GLN B O 1
ATOM 2539 N N . THR B 1 125 ? 11.172 12.391 -6.027 1 84.56 125 THR B N 1
ATOM 2540 C CA . THR B 1 125 ? 12.547 12.195 -5.586 1 84.56 125 THR B CA 1
ATOM 2541 C C . THR B 1 125 ? 12.648 10.992 -4.656 1 84.56 125 THR B C 1
ATOM 2543 O O . THR B 1 125 ? 13.562 10.18 -4.789 1 84.56 125 THR B O 1
ATOM 2546 N N . TRP B 1 126 ? 11.742 10.914 -3.764 1 86.94 126 TRP B N 1
ATOM 2547 C CA . TRP B 1 126 ? 11.719 9.781 -2.84 1 86.94 126 TRP B CA 1
ATOM 2548 C C . TRP B 1 126 ? 11.547 8.469 -3.594 1 86.94 126 TRP B C 1
ATOM 2550 O O . TRP B 1 126 ? 12.266 7.5 -3.344 1 86.94 126 TRP B O 1
ATOM 2560 N N . TYR B 1 127 ? 10.688 8.508 -4.512 1 92.44 127 TYR B N 1
ATOM 2561 C CA . TYR B 1 127 ? 10.383 7.301 -5.277 1 92.44 127 TYR B CA 1
ATOM 2562 C C . TYR B 1 127 ? 11.609 6.836 -6.062 1 92.44 127 TYR B C 1
ATOM 2564 O O . TYR B 1 127 ? 11.93 5.645 -6.066 1 92.44 127 TYR B O 1
ATOM 2572 N N . GLU B 1 128 ? 12.266 7.711 -6.676 1 88.62 128 GLU B N 1
ATOM 2573 C CA . GLU B 1 128 ? 13.406 7.391 -7.531 1 88.62 128 GLU B CA 1
ATOM 2574 C C . GLU B 1 128 ? 14.609 6.953 -6.707 1 88.62 128 GLU B C 1
ATOM 2576 O O . GLU B 1 128 ? 15.375 6.082 -7.129 1 88.62 128 GLU B O 1
ATOM 2581 N N . ALA B 1 129 ? 14.688 7.5 -5.539 1 83.19 129 ALA B N 1
ATOM 2582 C CA . ALA B 1 129 ? 15.867 7.227 -4.715 1 83.19 129 ALA B CA 1
ATOM 2583 C C . ALA B 1 129 ? 15.672 5.965 -3.883 1 83.19 129 ALA B C 1
ATOM 2585 O O . ALA B 1 129 ? 16.641 5.359 -3.42 1 83.19 129 ALA B O 1
ATOM 2586 N N . GLY B 1 130 ? 14.422 5.582 -3.725 1 87.88 130 GLY B N 1
ATOM 2587 C CA . GLY B 1 130 ? 14.172 4.457 -2.836 1 87.88 130 GLY B CA 1
ATOM 2588 C C . GLY B 1 130 ? 13.445 3.311 -3.516 1 87.88 130 GLY B C 1
ATOM 2589 O O . GLY B 1 130 ? 14.078 2.367 -3.992 1 87.88 130 GLY B O 1
ATOM 2590 N N . PRO B 1 131 ? 12.117 3.475 -3.662 1 91.44 131 PRO B N 1
ATOM 2591 C CA . PRO B 1 131 ? 11.305 2.371 -4.184 1 91.44 131 PRO B CA 1
ATOM 2592 C C . PRO B 1 131 ? 11.781 1.88 -5.547 1 91.44 131 PRO B C 1
ATOM 2594 O O . PRO B 1 131 ? 11.898 0.672 -5.766 1 91.44 131 PRO B O 1
ATOM 2597 N N . LEU B 1 132 ? 12.078 2.807 -6.406 1 90.88 132 LEU B N 1
ATOM 2598 C CA . LEU B 1 132 ? 12.484 2.418 -7.754 1 90.88 132 LEU B CA 1
ATOM 2599 C C . LEU B 1 132 ? 13.812 1.665 -7.727 1 90.88 132 LEU B C 1
ATOM 2601 O O . LEU B 1 132 ? 13.953 0.625 -8.375 1 90.88 132 LEU B O 1
ATOM 2605 N N . ARG B 1 133 ? 14.75 2.109 -7 1 86.19 133 ARG B N 1
ATOM 2606 C CA . ARG B 1 133 ? 16.047 1.449 -6.895 1 86.19 133 ARG B CA 1
ATOM 2607 C C . ARG B 1 133 ? 15.906 0.076 -6.246 1 86.19 133 ARG B C 1
ATOM 2609 O O . ARG B 1 133 ? 16.578 -0.876 -6.645 1 86.19 133 ARG B O 1
ATOM 2616 N N . GLY B 1 134 ? 15.078 0.049 -5.195 1 87.69 134 GLY B N 1
ATOM 2617 C CA . GLY B 1 134 ? 14.82 -1.238 -4.566 1 87.69 134 GLY B CA 1
ATOM 2618 C C . GLY B 1 134 ? 14.242 -2.264 -5.527 1 87.69 134 GLY B C 1
ATOM 2619 O O . GLY B 1 134 ? 14.703 -3.406 -5.574 1 87.69 134 GLY B O 1
ATOM 2620 N N . LYS B 1 135 ? 13.336 -1.864 -6.336 1 92.81 135 LYS B N 1
ATOM 2621 C CA . LYS B 1 135 ? 12.727 -2.75 -7.32 1 92.81 135 LYS B CA 1
ATOM 2622 C C . LYS B 1 135 ? 13.742 -3.195 -8.367 1 92.81 135 LYS B C 1
ATOM 2624 O O . LYS B 1 135 ? 13.734 -4.352 -8.797 1 92.81 135 LYS B O 1
ATOM 2629 N N . GLN B 1 136 ? 14.57 -2.275 -8.734 1 90.75 136 GLN B N 1
ATOM 2630 C CA . GLN B 1 136 ? 15.594 -2.588 -9.727 1 90.75 136 GLN B CA 1
ATOM 2631 C C . GLN B 1 136 ? 16.578 -3.625 -9.188 1 90.75 136 GLN B C 1
ATOM 2633 O O . GLN B 1 136 ? 16.984 -4.539 -9.914 1 90.75 136 GLN B O 1
ATOM 2638 N N . ARG B 1 137 ? 16.891 -3.488 -7.957 1 89.38 137 ARG B N 1
ATOM 2639 C CA . ARG B 1 137 ? 17.812 -4.449 -7.352 1 89.38 137 ARG B CA 1
ATOM 2640 C C . ARG B 1 137 ? 17.172 -5.832 -7.258 1 89.38 137 ARG B C 1
ATOM 2642 O O . ARG B 1 137 ? 17.812 -6.84 -7.551 1 89.38 137 ARG B O 1
ATOM 2649 N N . VAL B 1 138 ? 15.977 -5.891 -6.828 1 93.69 138 VAL B N 1
ATOM 2650 C CA . VAL B 1 138 ? 15.273 -7.164 -6.785 1 93.69 138 VAL B CA 1
ATOM 2651 C C . VAL B 1 138 ? 15.141 -7.734 -8.195 1 93.69 138 VAL B C 1
ATOM 2653 O O . VAL B 1 138 ? 15.273 -8.945 -8.398 1 93.69 138 VAL B O 1
ATOM 2656 N N . GLY B 1 139 ? 14.898 -6.848 -9.141 1 95.06 139 GLY B N 1
ATOM 2657 C CA . GLY B 1 139 ? 14.82 -7.258 -10.539 1 95.06 139 GLY B CA 1
ATOM 2658 C C . GLY B 1 139 ? 16.094 -7.938 -11.023 1 95.06 139 GLY B C 1
ATOM 2659 O O . GLY B 1 139 ? 16.031 -8.914 -11.773 1 95.06 139 GLY B O 1
ATOM 2660 N N . GLU B 1 140 ? 17.203 -7.434 -10.602 1 92.5 140 GLU B N 1
ATOM 2661 C CA . GLU B 1 140 ? 18.484 -8.039 -10.969 1 92.5 140 GLU B CA 1
ATOM 2662 C C . GLU B 1 140 ? 18.594 -9.461 -10.422 1 92.5 140 GLU B C 1
ATOM 2664 O O . GLU B 1 140 ? 19.078 -10.359 -11.117 1 92.5 140 GLU B O 1
ATOM 2669 N N . VAL B 1 141 ? 18.156 -9.617 -9.266 1 92.56 141 VAL B N 1
ATOM 2670 C CA . VAL B 1 141 ? 18.188 -10.945 -8.656 1 92.56 141 VAL B CA 1
ATOM 2671 C C . VAL B 1 141 ? 17.234 -11.875 -9.398 1 92.56 141 VAL B C 1
ATOM 2673 O O . VAL B 1 141 ? 17.578 -13.023 -9.688 1 92.56 141 VAL B O 1
ATOM 2676 N N . PHE B 1 142 ? 16.062 -11.375 -9.742 1 95.5 142 PHE B N 1
ATOM 2677 C CA . PHE B 1 142 ? 15.086 -12.188 -10.461 1 95.5 142 PHE B CA 1
ATOM 2678 C C . PHE B 1 142 ? 15.617 -12.602 -11.828 1 95.5 142 PHE B C 1
ATOM 2680 O O . PHE B 1 142 ? 15.391 -13.727 -12.273 1 95.5 142 PHE B O 1
ATOM 2687 N N . GLU B 1 143 ? 16.344 -11.719 -12.453 1 94.81 143 GLU B N 1
ATOM 2688 C CA . GLU B 1 143 ? 16.938 -12.055 -13.742 1 94.81 143 GLU B CA 1
ATOM 2689 C C . GLU B 1 143 ? 18 -13.141 -13.586 1 94.81 143 GLU B C 1
ATOM 2691 O O . GLU B 1 143 ? 18.109 -14.023 -14.445 1 94.81 143 GLU B O 1
ATOM 2696 N N . GLN B 1 144 ? 18.734 -13.047 -12.547 1 92.5 144 GLN B N 1
ATOM 2697 C CA . GLN B 1 144 ? 19.719 -14.086 -12.266 1 92.5 144 GLN B CA 1
ATOM 2698 C C . GLN B 1 144 ? 19.047 -15.422 -11.984 1 92.5 144 GLN B C 1
ATOM 2700 O O . GLN B 1 144 ? 19.5 -16.469 -12.461 1 92.5 144 GLN B O 1
ATOM 2705 N N . MET B 1 145 ? 18 -15.367 -11.227 1 93.69 145 MET B N 1
ATOM 2706 C CA . MET B 1 145 ? 17.25 -16.594 -10.914 1 93.69 145 MET B CA 1
ATOM 2707 C C . MET B 1 145 ? 16.656 -17.203 -12.18 1 93.69 145 MET B C 1
ATOM 2709 O O . MET B 1 145 ? 16.672 -18.422 -12.352 1 93.69 145 MET B O 1
ATOM 2713 N N . LYS B 1 146 ? 16.188 -16.359 -13.047 1 93.75 146 LYS B N 1
ATOM 2714 C CA . LYS B 1 146 ? 15.648 -16.828 -14.328 1 93.75 146 LYS B CA 1
ATOM 2715 C C . LYS B 1 146 ? 16.734 -17.453 -15.18 1 93.75 146 LYS B C 1
ATOM 2717 O O . LYS B 1 146 ? 16.547 -18.531 -15.758 1 93.75 146 LYS B O 1
ATOM 2722 N N . ALA B 1 147 ? 17.875 -16.859 -15.219 1 92.12 147 ALA B N 1
ATOM 2723 C CA . ALA B 1 147 ? 19 -17.375 -15.992 1 92.12 147 ALA B CA 1
ATOM 2724 C C . ALA B 1 147 ? 19.469 -18.719 -15.469 1 92.12 147 ALA B C 1
ATOM 2726 O O . ALA B 1 147 ? 19.938 -19.562 -16.234 1 92.12 147 ALA B O 1
ATOM 2727 N N . GLN B 1 148 ? 19.25 -18.938 -14.18 1 91.44 148 GLN B N 1
ATOM 2728 C CA . GLN B 1 148 ? 19.672 -20.172 -13.539 1 91.44 148 GLN B CA 1
ATOM 2729 C C . GLN B 1 148 ? 18.562 -21.219 -13.586 1 91.44 148 GLN B C 1
ATOM 2731 O O . GLN B 1 148 ? 18.719 -22.328 -13.062 1 91.44 148 GLN B O 1
ATOM 2736 N N . GLY B 1 149 ? 17.453 -20.875 -14.094 1 92.62 149 GLY B N 1
ATOM 2737 C CA . GLY B 1 149 ? 16.344 -21.797 -14.227 1 92.62 149 GLY B CA 1
ATOM 2738 C C . GLY B 1 149 ? 15.531 -21.953 -12.953 1 92.62 149 GLY B C 1
ATOM 2739 O O . GLY B 1 149 ? 14.711 -22.859 -12.836 1 92.62 149 GLY B O 1
ATOM 2740 N N . LEU B 1 150 ? 15.727 -21.047 -12 1 93.62 150 LEU B N 1
ATOM 2741 C CA . LEU B 1 150 ? 15.039 -21.109 -10.719 1 93.62 150 LEU B CA 1
ATOM 2742 C C . LEU B 1 150 ? 13.656 -20.469 -10.812 1 93.62 150 LEU B C 1
ATOM 2744 O O . LEU B 1 150 ? 12.781 -20.75 -9.992 1 93.62 150 LEU B O 1
ATOM 2748 N N . LEU B 1 151 ? 13.523 -19.531 -11.766 1 95.62 151 LEU B N 1
ATOM 2749 C CA . LEU B 1 151 ? 12.25 -18.922 -12.125 1 95.62 151 LEU B CA 1
ATOM 2750 C C . LEU B 1 151 ? 12.016 -18.984 -13.625 1 95.62 151 LEU B C 1
ATOM 2752 O O . LEU B 1 151 ? 12.977 -18.969 -14.406 1 95.62 151 LEU B O 1
ATOM 2756 N N . ALA B 1 152 ? 10.758 -19.094 -14 1 96.88 152 ALA B N 1
ATOM 2757 C CA . ALA B 1 152 ? 10.398 -19.109 -15.414 1 96.88 152 ALA B CA 1
ATOM 2758 C C . ALA B 1 152 ? 9.164 -18.25 -15.672 1 96.88 152 ALA B C 1
ATOM 2760 O O . ALA B 1 152 ? 8.086 -18.516 -15.125 1 96.88 152 ALA B O 1
ATOM 2761 N N . TYR B 1 153 ? 9.328 -17.234 -16.484 1 96.31 153 TYR B N 1
ATOM 2762 C CA . TYR B 1 153 ? 8.234 -16.344 -16.875 1 96.31 153 TYR B CA 1
ATOM 2763 C C . TYR B 1 153 ? 8.555 -15.641 -18.188 1 96.31 153 TYR B C 1
ATOM 2765 O O . TYR B 1 153 ? 9.719 -15.383 -18.484 1 96.31 153 TYR B O 1
ATOM 2773 N N . ASP B 1 154 ? 7.492 -15.266 -18.906 1 95.75 154 ASP B N 1
ATOM 2774 C CA . ASP B 1 154 ? 7.637 -14.555 -20.172 1 95.75 154 ASP B CA 1
ATOM 2775 C C . ASP B 1 154 ? 7.422 -13.055 -19.984 1 95.75 154 ASP B C 1
ATOM 2777 O O . ASP B 1 154 ? 7.898 -12.25 -20.797 1 95.75 154 ASP B O 1
ATOM 2781 N N . ALA B 1 155 ? 6.746 -12.727 -18.938 1 96.44 155 ALA B N 1
ATOM 2782 C CA . ALA B 1 155 ? 6.473 -11.32 -18.672 1 96.44 155 ALA B CA 1
ATOM 2783 C C . ALA B 1 155 ? 7.766 -10.547 -18.406 1 96.44 155 ALA B C 1
ATOM 2785 O O . ALA B 1 155 ? 8.781 -11.141 -18.031 1 96.44 155 ALA B O 1
ATOM 2786 N N . PRO B 1 156 ? 7.754 -9.234 -18.656 1 97.31 156 PRO B N 1
ATOM 2787 C CA . PRO B 1 156 ? 8.914 -8.453 -18.234 1 97.31 156 PRO B CA 1
ATOM 2788 C C . PRO B 1 156 ? 9.234 -8.625 -16.75 1 97.31 156 PRO B C 1
ATOM 2790 O O . PRO B 1 156 ? 8.32 -8.648 -15.922 1 97.31 156 PRO B O 1
ATOM 2793 N N . THR B 1 157 ? 10.516 -8.75 -16.422 1 97.88 157 THR B N 1
ATOM 2794 C CA . THR B 1 157 ? 10.961 -9.039 -15.062 1 97.88 157 THR B CA 1
ATOM 2795 C C . THR B 1 157 ? 10.383 -8.039 -14.07 1 97.88 157 THR B C 1
ATOM 2797 O O . THR B 1 157 ? 9.953 -8.414 -12.984 1 97.88 157 THR B O 1
ATOM 2800 N N . ILE B 1 158 ? 10.281 -6.812 -14.477 1 97.31 158 ILE B N 1
ATOM 2801 C CA . ILE B 1 158 ? 9.852 -5.758 -13.57 1 97.31 158 ILE B CA 1
ATOM 2802 C C . ILE B 1 158 ? 8.398 -5.992 -13.164 1 97.31 158 ILE B C 1
ATOM 2804 O O . ILE B 1 158 ? 7.988 -5.633 -12.062 1 97.31 158 ILE B O 1
ATOM 2808 N N . ARG B 1 159 ? 7.648 -6.613 -14 1 97.5 159 ARG B N 1
ATOM 2809 C CA . ARG B 1 159 ? 6.254 -6.895 -13.68 1 97.5 159 ARG B CA 1
ATOM 2810 C C . ARG B 1 159 ? 6.141 -8.031 -12.672 1 97.5 159 ARG B C 1
ATOM 2812 O O . ARG B 1 159 ? 5.277 -8 -11.789 1 97.5 159 ARG B O 1
ATOM 2819 N N . VAL B 1 160 ? 6.992 -9.031 -12.812 1 98.12 160 VAL B N 1
ATOM 2820 C CA . VAL B 1 160 ? 7.008 -10.148 -11.867 1 98.12 160 VAL B CA 1
ATOM 2821 C C . VAL B 1 160 ? 7.496 -9.664 -10.508 1 98.12 160 VAL B C 1
ATOM 2823 O O . VAL B 1 160 ? 6.941 -10.039 -9.469 1 98.12 160 VAL B O 1
ATOM 2826 N N . VAL B 1 161 ? 8.461 -8.789 -10.547 1 97.69 161 VAL B N 1
ATOM 2827 C CA . VAL B 1 161 ? 8.984 -8.188 -9.328 1 97.69 161 VAL B CA 1
ATOM 2828 C C . VAL B 1 161 ? 7.883 -7.383 -8.633 1 97.69 161 VAL B C 1
ATOM 2830 O O . VAL B 1 161 ? 7.73 -7.449 -7.41 1 97.69 161 VAL B O 1
ATOM 2833 N N . ASP B 1 162 ? 7.141 -6.641 -9.383 1 98.19 162 ASP B N 1
ATOM 2834 C CA . ASP B 1 162 ? 6.047 -5.84 -8.844 1 98.19 162 ASP B CA 1
ATOM 2835 C C . ASP B 1 162 ? 5.02 -6.723 -8.133 1 98.19 162 ASP B C 1
ATOM 2837 O O . ASP B 1 162 ? 4.504 -6.355 -7.074 1 98.19 162 ASP B O 1
ATOM 2841 N N . MET B 1 163 ? 4.707 -7.883 -8.719 1 98.5 163 MET B N 1
ATOM 2842 C CA . MET B 1 163 ? 3.771 -8.805 -8.086 1 98.5 163 MET B CA 1
ATOM 2843 C C . MET B 1 163 ? 4.312 -9.305 -6.754 1 98.5 163 MET B C 1
ATOM 2845 O O . MET B 1 163 ? 3.598 -9.312 -5.75 1 98.5 163 MET B O 1
ATOM 2849 N N . PHE B 1 164 ? 5.605 -9.656 -6.762 1 98.69 164 PHE B N 1
ATOM 2850 C CA . PHE B 1 164 ? 6.211 -10.188 -5.547 1 98.69 164 PHE B CA 1
ATOM 2851 C C . PHE B 1 164 ? 6.23 -9.141 -4.445 1 98.69 164 PHE B C 1
ATOM 2853 O O . PHE B 1 164 ? 5.789 -9.406 -3.322 1 98.69 164 PHE B O 1
ATOM 2860 N N . ILE B 1 165 ? 6.668 -7.98 -4.762 1 98.06 165 ILE B N 1
ATOM 2861 C CA . ILE B 1 165 ? 6.77 -6.906 -3.781 1 98.06 165 ILE B CA 1
ATOM 2862 C C . ILE B 1 165 ? 5.375 -6.508 -3.303 1 98.06 165 ILE B C 1
ATOM 2864 O O . ILE B 1 165 ? 5.172 -6.238 -2.117 1 98.06 165 ILE B O 1
ATOM 2868 N N . SER B 1 166 ? 4.395 -6.469 -4.223 1 98.38 166 SER B N 1
ATOM 2869 C CA . SER B 1 166 ? 3.027 -6.121 -3.848 1 98.38 166 SER B CA 1
ATOM 2870 C C . SER B 1 166 ? 2.455 -7.125 -2.852 1 98.38 166 SER B C 1
ATOM 2872 O O . SER B 1 166 ? 1.778 -6.738 -1.895 1 98.38 166 SER B O 1
ATOM 2874 N N . MET B 1 167 ? 2.76 -8.383 -3.025 1 98.62 167 MET B N 1
ATOM 2875 C CA . MET B 1 167 ? 2.266 -9.414 -2.115 1 98.62 167 MET B CA 1
ATOM 2876 C C . MET B 1 167 ? 2.832 -9.219 -0.713 1 98.62 167 MET B C 1
ATOM 2878 O O . MET B 1 167 ? 2.166 -9.523 0.278 1 98.62 167 MET B O 1
ATOM 2882 N N . LEU B 1 168 ? 4.02 -8.703 -0.651 1 98.25 168 LEU B N 1
ATOM 2883 C CA . LEU B 1 168 ? 4.637 -8.453 0.646 1 98.25 168 LEU B CA 1
ATOM 2884 C C . LEU B 1 168 ? 3.973 -7.273 1.347 1 98.25 168 LEU B C 1
ATOM 2886 O O . LEU B 1 168 ? 3.945 -7.211 2.578 1 98.25 168 LEU B O 1
ATOM 2890 N N . ARG B 1 169 ? 3.428 -6.395 0.533 1 97.5 169 ARG B N 1
ATOM 2891 C CA . ARG B 1 169 ? 2.76 -5.215 1.075 1 97.5 169 ARG B CA 1
ATOM 2892 C C . ARG B 1 169 ? 1.269 -5.469 1.263 1 97.5 169 ARG B C 1
ATOM 2894 O O . ARG B 1 169 ? 0.44 -4.633 0.891 1 97.5 169 ARG B O 1
ATOM 2901 N N . GLY B 1 170 ? 0.936 -6.668 1.729 1 97.25 170 GLY B N 1
ATOM 2902 C CA . GLY B 1 170 ? -0.441 -7.062 1.977 1 97.25 170 GLY B CA 1
ATOM 2903 C C . GLY B 1 170 ? -0.968 -6.582 3.314 1 97.25 170 GLY B C 1
ATOM 2904 O O . GLY B 1 170 ? -0.683 -5.461 3.734 1 97.25 170 GLY B O 1
ATOM 2905 N N . GLU B 1 171 ? -1.732 -7.422 3.998 1 97.5 171 GLU B N 1
ATOM 2906 C CA . GLU B 1 171 ? -2.48 -7.082 5.203 1 97.5 171 GLU B CA 1
ATOM 2907 C C . GLU B 1 171 ? -1.544 -6.656 6.332 1 97.5 171 GLU B C 1
ATOM 2909 O O . GLU B 1 171 ? -1.847 -5.723 7.078 1 97.5 171 GLU B O 1
ATOM 2914 N N . CYS B 1 172 ? -0.45 -7.32 6.48 1 97.56 172 CYS B N 1
ATOM 2915 C CA . CYS B 1 172 ? 0.519 -6.996 7.52 1 97.56 172 CYS B CA 1
ATOM 2916 C C . CYS B 1 172 ? 1.013 -5.562 7.375 1 97.56 172 CYS B C 1
ATOM 2918 O O . CYS B 1 172 ? 0.988 -4.793 8.336 1 97.56 172 CYS B O 1
ATOM 2920 N N . PHE B 1 173 ? 1.386 -5.238 6.195 1 97.5 173 PHE B N 1
ATOM 2921 C CA . PHE B 1 173 ? 1.881 -3.902 5.879 1 97.5 173 PHE B CA 1
ATOM 2922 C C . PHE B 1 173 ? 0.763 -2.871 5.984 1 97.5 173 PHE B C 1
ATOM 2924 O O . PHE B 1 173 ? 0.959 -1.792 6.551 1 97.5 173 PHE B O 1
ATOM 2931 N N . HIS B 1 174 ? -0.381 -3.213 5.426 1 96.94 174 HIS B N 1
ATOM 2932 C CA . HIS B 1 174 ? -1.533 -2.318 5.41 1 96.94 174 HIS B CA 1
ATOM 2933 C C . HIS B 1 174 ? -1.955 -1.935 6.824 1 96.94 174 HIS B C 1
ATOM 2935 O O . HIS B 1 174 ? -2.248 -0.768 7.094 1 96.94 174 HIS B O 1
ATOM 2941 N N . ARG B 1 175 ? -2.006 -2.848 7.746 1 96.5 175 ARG B N 1
ATOM 2942 C CA . ARG B 1 175 ? -2.369 -2.582 9.133 1 96.5 175 ARG B CA 1
ATOM 2943 C C . ARG B 1 175 ? -1.365 -1.643 9.797 1 96.5 175 ARG B C 1
ATOM 2945 O O . ARG B 1 175 ? -1.752 -0.707 10.492 1 96.5 175 ARG B O 1
ATOM 2952 N N . ASP B 1 176 ? -0.087 -1.905 9.5 1 96.06 176 ASP B N 1
ATOM 2953 C CA . ASP B 1 176 ? 0.942 -1.032 10.055 1 96.06 176 ASP B CA 1
ATOM 2954 C C . ASP B 1 176 ? 0.834 0.379 9.484 1 96.06 176 ASP B C 1
ATOM 2956 O O . ASP B 1 176 ? 0.995 1.363 10.203 1 96.06 176 ASP B O 1
ATOM 2960 N N . MET B 1 177 ? 0.562 0.45 8.242 1 95.25 177 MET B N 1
ATOM 2961 C CA . MET B 1 177 ? 0.454 1.719 7.527 1 95.25 177 MET B CA 1
ATOM 2962 C C . MET B 1 177 ? -0.604 2.613 8.164 1 95.25 177 MET B C 1
ATOM 2964 O O . MET B 1 177 ? -0.432 3.832 8.234 1 95.25 177 MET B O 1
ATOM 2968 N N . ILE B 1 178 ? -1.681 2.004 8.688 1 93.88 178 ILE B N 1
ATOM 2969 C CA . ILE B 1 178 ? -2.764 2.799 9.258 1 93.88 178 ILE B CA 1
ATOM 2970 C C . ILE B 1 178 ? -2.77 2.65 10.781 1 93.88 178 ILE B C 1
ATOM 2972 O O . ILE B 1 178 ? -3.795 2.869 11.43 1 93.88 178 ILE B O 1
ATOM 2976 N N . ASN B 1 179 ? -1.676 2.068 11.297 1 93.44 179 ASN B N 1
ATOM 2977 C CA . ASN B 1 179 ? -1.393 2.021 12.727 1 93.44 179 ASN B CA 1
ATOM 2978 C C . ASN B 1 179 ? -2.396 1.145 13.469 1 93.44 179 ASN B C 1
ATOM 2980 O O . ASN B 1 179 ? -2.826 1.482 14.57 1 93.44 179 ASN B O 1
ATOM 2984 N N . LEU B 1 180 ? -2.844 0.11 12.812 1 95.38 180 LEU B N 1
ATOM 2985 C CA . LEU B 1 180 ? -3.645 -0.911 13.477 1 95.38 180 LEU B CA 1
ATOM 2986 C C . LEU B 1 180 ? -2.75 -1.957 14.141 1 95.38 180 LEU B C 1
ATOM 2988 O O . LEU B 1 180 ? -1.625 -2.188 13.688 1 95.38 180 LEU B O 1
ATOM 2992 N N . PRO B 1 181 ? -3.283 -2.564 15.156 1 94.56 181 PRO B N 1
ATOM 2993 C CA . PRO B 1 181 ? -2.502 -3.641 15.773 1 94.56 181 PRO B CA 1
ATOM 2994 C C . PRO B 1 181 ? -2.199 -4.781 14.805 1 94.56 181 PRO B C 1
ATOM 2996 O O . PRO B 1 181 ? -3.002 -5.066 13.906 1 94.56 181 PRO B O 1
ATOM 2999 N N . ALA B 1 182 ? -1.077 -5.387 15.148 1 94.56 182 ALA B N 1
ATOM 3000 C CA . ALA B 1 182 ? -0.696 -6.543 14.344 1 94.56 182 ALA B CA 1
ATOM 3001 C C . ALA B 1 182 ? -1.727 -7.664 14.469 1 94.56 182 ALA B C 1
ATOM 3003 O O . ALA B 1 182 ? -2.346 -7.832 15.523 1 94.56 182 ALA B O 1
ATOM 3004 N N . ASN B 1 183 ? -2.02 -8.305 13.414 1 95.5 183 ASN B N 1
ATOM 3005 C CA . ASN B 1 183 ? -2.824 -9.516 13.352 1 95.5 183 ASN B CA 1
ATOM 3006 C C . ASN B 1 183 ? -1.958 -10.758 13.141 1 95.5 183 ASN B C 1
ATOM 3008 O O . ASN B 1 183 ? -1.324 -10.906 12.094 1 95.5 183 ASN B O 1
ATOM 3012 N N . PRO B 1 184 ? -1.897 -11.648 14.047 1 94.19 184 PRO B N 1
ATOM 3013 C CA . PRO B 1 184 ? -0.992 -12.797 13.977 1 94.19 184 PRO B CA 1
ATOM 3014 C C . PRO B 1 184 ? -1.246 -13.68 12.75 1 94.19 184 PRO B C 1
ATOM 3016 O O . PRO B 1 184 ? -0.347 -14.391 12.305 1 94.19 184 PRO B O 1
ATOM 3019 N N . ILE B 1 185 ? -2.432 -13.648 12.195 1 93.75 185 ILE B N 1
ATOM 3020 C CA . ILE B 1 185 ? -2.76 -14.406 10.992 1 93.75 185 ILE B CA 1
ATOM 3021 C C . ILE B 1 185 ? -1.921 -13.906 9.82 1 93.75 185 ILE B C 1
ATOM 3023 O O . ILE B 1 185 ? -1.542 -14.688 8.945 1 93.75 185 ILE B O 1
ATOM 3027 N N . PHE B 1 186 ? -1.602 -12.633 9.906 1 96.75 186 PHE B N 1
ATOM 3028 C CA . PHE B 1 186 ? -0.853 -12.008 8.828 1 96.75 186 PHE B CA 1
ATOM 3029 C C . PHE B 1 186 ? 0.511 -11.531 9.312 1 96.75 186 PHE B C 1
ATOM 3031 O O . PHE B 1 186 ? 0.895 -10.383 9.086 1 96.75 186 PHE B O 1
ATOM 3038 N N . SER B 1 187 ? 1.206 -12.453 9.984 1 97.31 187 SER B N 1
ATOM 3039 C CA . SER B 1 187 ? 2.541 -12.109 10.469 1 97.31 187 SER B CA 1
ATOM 3040 C C . SER B 1 187 ? 3.514 -11.922 9.305 1 97.31 187 SER B C 1
ATOM 3042 O O . SER B 1 187 ? 3.215 -12.297 8.172 1 97.31 187 SER B O 1
ATOM 3044 N N . VAL B 1 188 ? 4.648 -11.352 9.609 1 97.81 188 VAL B N 1
ATOM 3045 C CA . VAL B 1 188 ? 5.691 -11.156 8.602 1 97.81 188 VAL B CA 1
ATOM 3046 C C . VAL B 1 188 ? 6.078 -12.5 8 1 97.81 188 VAL B C 1
ATOM 3048 O O . VAL B 1 188 ? 6.098 -12.656 6.773 1 97.81 188 VAL B O 1
ATOM 3051 N N . ASP B 1 189 ? 6.289 -13.469 8.844 1 97.62 189 ASP B N 1
ATOM 3052 C CA . ASP B 1 189 ? 6.719 -14.789 8.391 1 97.62 189 ASP B CA 1
ATOM 3053 C C . ASP B 1 189 ? 5.652 -15.445 7.512 1 97.62 189 ASP B C 1
ATOM 3055 O O . ASP B 1 189 ? 5.965 -16.016 6.465 1 97.62 189 ASP B O 1
ATOM 3059 N N . SER B 1 190 ? 4.441 -15.344 7.965 1 97.25 190 SER B N 1
ATOM 3060 C CA . SER B 1 190 ? 3.354 -15.953 7.211 1 97.25 190 SER B CA 1
ATOM 3061 C C . SER B 1 190 ? 3.145 -15.25 5.875 1 97.25 190 SER B C 1
ATOM 3063 O O . SER B 1 190 ? 2.818 -15.891 4.871 1 97.25 190 SER B O 1
ATOM 3065 N N . THR B 1 191 ? 3.312 -13.945 5.836 1 98.44 191 THR B N 1
ATOM 3066 C CA . THR B 1 191 ? 3.168 -13.172 4.605 1 98.44 191 THR B CA 1
ATOM 3067 C C . THR B 1 191 ? 4.262 -13.539 3.607 1 98.44 191 THR B C 1
ATOM 3069 O O . THR B 1 191 ? 3.979 -13.789 2.434 1 98.44 191 THR B O 1
ATOM 3072 N N . VAL B 1 192 ? 5.469 -13.609 4.105 1 98.31 192 VAL B N 1
ATOM 3073 C CA . VAL B 1 192 ? 6.59 -13.961 3.242 1 98.31 192 VAL B CA 1
ATOM 3074 C C . VAL B 1 192 ? 6.402 -15.383 2.707 1 98.31 192 VAL B C 1
ATOM 3076 O O . VAL B 1 192 ? 6.602 -15.633 1.517 1 98.31 192 VAL B O 1
ATOM 3079 N N . LYS B 1 193 ? 6 -16.234 3.559 1 98.31 193 LYS B N 1
ATOM 3080 C CA . LYS B 1 193 ? 5.777 -17.625 3.137 1 98.31 193 LYS B CA 1
ATOM 3081 C C . LYS B 1 193 ? 4.727 -17.688 2.031 1 98.31 193 LYS B C 1
ATOM 3083 O O . LYS B 1 193 ? 4.93 -18.359 1.02 1 98.31 193 LYS B O 1
ATOM 3088 N N . MET B 1 194 ? 3.625 -17.031 2.182 1 98.31 194 MET B N 1
ATOM 3089 C CA . MET B 1 194 ? 2.545 -17.047 1.2 1 98.31 194 MET B CA 1
ATOM 3090 C C . MET B 1 194 ? 3 -16.438 -0.123 1 98.31 194 MET B C 1
ATOM 3092 O O . MET B 1 194 ? 2.666 -16.953 -1.192 1 98.31 194 MET B O 1
ATOM 3096 N N . ALA B 1 195 ? 3.734 -15.32 -0.025 1 98.75 195 ALA B N 1
ATOM 3097 C CA . ALA B 1 195 ? 4.219 -14.664 -1.233 1 98.75 195 ALA B CA 1
ATOM 3098 C C . ALA B 1 195 ? 5.184 -15.562 -2 1 98.75 195 ALA B C 1
ATOM 3100 O O . ALA B 1 195 ? 5.078 -15.695 -3.223 1 98.75 195 ALA B O 1
ATOM 3101 N N . VAL B 1 196 ? 6.062 -16.203 -1.261 1 98 196 VAL B N 1
ATOM 3102 C CA . VAL B 1 196 ? 7.062 -17.078 -1.865 1 98 196 VAL B CA 1
ATOM 3103 C C . VAL B 1 196 ? 6.375 -18.297 -2.482 1 98 196 VAL B C 1
ATOM 3105 O O . VAL B 1 196 ? 6.664 -18.672 -3.621 1 98 196 VAL B O 1
ATOM 3108 N N . ASP B 1 197 ? 5.43 -18.891 -1.755 1 97.69 197 ASP B N 1
ATOM 3109 C CA . ASP B 1 197 ? 4.688 -20.047 -2.275 1 97.69 197 ASP B CA 1
ATOM 3110 C C . ASP B 1 197 ? 3.934 -19.672 -3.551 1 97.69 197 ASP B C 1
ATOM 3112 O O . ASP B 1 197 ? 3.951 -20.422 -4.527 1 97.69 197 ASP B O 1
ATOM 3116 N N . THR B 1 198 ? 3.307 -18.547 -3.529 1 98.12 198 THR B N 1
ATOM 3117 C CA . THR B 1 198 ? 2.549 -18.094 -4.691 1 98.12 198 THR B CA 1
ATOM 3118 C C . THR B 1 198 ? 3.469 -17.891 -5.887 1 98.12 198 THR B C 1
ATOM 3120 O O . THR B 1 198 ? 3.168 -18.328 -6.996 1 98.12 198 THR B O 1
ATOM 3123 N N . MET B 1 199 ? 4.629 -17.234 -5.633 1 98.19 199 MET B N 1
ATOM 3124 C CA . MET B 1 199 ? 5.598 -16.969 -6.695 1 98.19 199 MET B CA 1
ATOM 3125 C C . MET B 1 199 ? 6.113 -18.281 -7.297 1 98.19 199 MET B C 1
ATOM 3127 O O . MET B 1 199 ? 6.199 -18.406 -8.523 1 98.19 199 MET B O 1
ATOM 3131 N N . LEU B 1 200 ? 6.402 -19.203 -6.43 1 97.06 200 LEU B N 1
ATOM 3132 C CA . LEU B 1 200 ? 7.012 -20.438 -6.91 1 97.06 200 LEU B CA 1
ATOM 3133 C C . LEU B 1 200 ? 5.98 -21.328 -7.609 1 97.06 200 LEU B C 1
ATOM 3135 O O . LEU B 1 200 ? 6.305 -22.031 -8.562 1 97.06 200 LEU B O 1
ATOM 3139 N N . ARG B 1 201 ? 4.762 -21.328 -7.191 1 95.81 201 ARG B N 1
ATOM 3140 C CA . ARG B 1 201 ? 3.701 -22.047 -7.887 1 95.81 201 ARG B CA 1
ATOM 3141 C C . ARG B 1 201 ? 3.447 -21.453 -9.266 1 95.81 201 ARG B C 1
ATOM 3143 O O . ARG B 1 201 ? 3.162 -22.172 -10.219 1 95.81 201 ARG B O 1
ATOM 3150 N N . ALA B 1 202 ? 3.6 -20.172 -9.336 1 97.06 202 ALA B N 1
ATOM 3151 C CA . ALA B 1 202 ? 3.258 -19.469 -10.578 1 97.06 202 ALA B CA 1
ATOM 3152 C C . ALA B 1 202 ? 4.441 -19.453 -11.539 1 97.06 202 ALA B C 1
ATOM 3154 O O . ALA B 1 202 ? 4.266 -19.578 -12.758 1 97.06 202 ALA B O 1
ATOM 3155 N N . TYR B 1 203 ? 5.656 -19.328 -10.914 1 96.88 203 TYR B N 1
ATOM 3156 C CA . TYR B 1 203 ? 6.781 -19 -11.781 1 96.88 203 TYR B CA 1
ATOM 3157 C C . TYR B 1 203 ? 7.977 -19.891 -11.484 1 96.88 203 TYR B C 1
ATOM 3159 O O . TYR B 1 203 ? 9.078 -19.656 -11.984 1 96.88 203 TYR B O 1
ATOM 3167 N N . GLY B 1 204 ? 7.742 -20.812 -10.602 1 93.25 204 GLY B N 1
ATOM 3168 C CA . GLY B 1 204 ? 8.805 -21.766 -10.344 1 93.25 204 GLY B CA 1
ATOM 3169 C C . GLY B 1 204 ? 9.109 -22.656 -11.531 1 93.25 204 GLY B C 1
ATOM 3170 O O . GLY B 1 204 ? 8.422 -22.594 -12.555 1 93.25 204 GLY B O 1
ATOM 3171 N N . PRO B 1 205 ? 10.258 -23.344 -11.383 1 84.75 205 PRO B N 1
ATOM 3172 C CA . PRO B 1 205 ? 10.625 -24.219 -12.5 1 84.75 205 PRO B CA 1
ATOM 3173 C C . PRO B 1 205 ? 9.578 -25.297 -12.781 1 84.75 205 PRO B C 1
ATOM 3175 O O . PRO B 1 205 ? 8.875 -25.719 -11.867 1 84.75 205 PRO B O 1
ATOM 3178 N N . ALA B 1 206 ? 9.203 -25.531 -14.031 1 69.31 206 ALA B N 1
ATOM 3179 C CA . ALA B 1 206 ? 8.289 -26.609 -14.414 1 69.31 206 ALA B CA 1
ATOM 3180 C C . ALA B 1 206 ? 8.719 -27.938 -13.797 1 69.31 206 ALA B C 1
ATOM 3182 O O . ALA B 1 206 ? 9.914 -28.219 -13.703 1 69.31 206 ALA B O 1
ATOM 3183 N N . ILE B 1 207 ? 8.125 -28.312 -12.695 1 55.84 207 ILE B N 1
ATOM 3184 C CA . ILE B 1 207 ? 8.445 -29.656 -12.219 1 55.84 207 ILE B CA 1
ATOM 3185 C C . ILE B 1 207 ? 8.398 -30.641 -13.375 1 55.84 207 ILE B C 1
ATOM 3187 O O . ILE B 1 207 ? 7.375 -30.766 -14.047 1 55.84 207 ILE B O 1
ATOM 3191 N N . PRO B 1 208 ? 9.5 -31.031 -13.828 1 51.94 208 PRO B N 1
ATOM 3192 C CA . PRO B 1 208 ? 9.461 -32.062 -14.867 1 51.94 208 PRO B CA 1
ATOM 3193 C C . PRO B 1 208 ? 8.461 -33.188 -14.562 1 51.94 208 PRO B C 1
ATOM 3195 O O . PRO B 1 208 ? 8.234 -33.5 -13.391 1 51.94 208 PRO B O 1
ATOM 3198 N N . PRO B 1 209 ? 7.441 -33.375 -15.445 1 47.16 209 PRO B N 1
ATOM 3199 C CA . PRO B 1 209 ? 6.605 -34.562 -15.211 1 47.16 209 PRO B CA 1
ATOM 3200 C C . PRO B 1 209 ? 7.406 -35.75 -14.703 1 47.16 209 PRO B C 1
ATOM 3202 O O . PRO B 1 209 ? 8.594 -35.875 -15.016 1 47.16 209 PRO B O 1
ATOM 3205 N N . ALA B 1 210 ? 7.039 -36.156 -13.508 1 45.22 210 ALA B N 1
ATOM 3206 C CA . ALA B 1 210 ? 7.652 -37.406 -13.078 1 45.22 210 ALA B CA 1
ATOM 3207 C C . ALA B 1 210 ? 7.863 -38.344 -14.266 1 45.22 210 ALA B C 1
ATOM 3209 O O . ALA B 1 210 ? 6.984 -38.5 -15.117 1 45.22 210 ALA B O 1
ATOM 3210 N N . PRO B 1 211 ? 9.125 -39 -14.281 1 45.31 211 PRO B N 1
ATOM 3211 C CA . PRO B 1 211 ? 9.18 -40.062 -15.289 1 45.31 211 PRO B CA 1
ATOM 3212 C C . PRO B 1 211 ? 8.031 -41.062 -15.164 1 45.31 211 PRO B C 1
ATOM 3214 O O . PRO B 1 211 ? 7.512 -41.281 -14.062 1 45.31 211 PRO B O 1
#

Organism: Magnetospirillum gryphiswaldense (strain DSM 6361 / JCM 21280 / NBRC 15271 / MSR-1) (NCBI:txid431944)

Radius of gyration: 23.94 Å; Cα contacts (8 Å, |Δi|>4): 469; chains: 2; bounding box: 72×71×42 Å

pLDDT: mean 85.9, std 12.86, range [31.86, 98.75]

Secondary structure (DSSP, 8-state):
------HHHHHHHHHHHHHHHHHHHHH-STT--HHHHHHHHTS-HHHHHHH-SSHHHHHHHHHHHHHHHHHHHHHT----TT--HHHHHHHHHHHHHHHHTSHHHHHHHHHHHHHTTT-HHHHHHHHHHTHHHHHHHHHHHHHHHHHTTS---SS-HHHHHHHHHHHHTSHHHHHHHTTPPP-GGG-HHHHHHHHHHHHHHHHS-------/------HHHHHHHHHHHHHHHHHHHHH-STT--HHHHHHHHTS-HHHHHHH-SSHHHHHHHHHHHHHHHHHHHHHT----TT--HHHHHHHHHHHHHHHHTSHHHHHHHHHHHHHTTT-HHHHHHHHHHTHHHHHHHHHHHHHHHHHTTS---SS-HHHHHHHHHHHHTSHHHHHHHTTPPP-GGG-HHHHHHHHHHHHHHHHS-------

Foldseek 3Di:
DPPDQDPVRVVLLVLLLVLLLVQCLVQNLVRDDLCSSCVNSVHDSVSVCVVAVDSLRSLLVNLLVLQVVLVVVLVPLDPDPPDALLVSLLSLLLSVLCQLLDPSNLSSVLRCVVCCVVCVVSVVSNCVSHVVSSLVSVLVVQVVCVVVQQWADDDRSSVLSVQLSVLSCPPQVVCSSVVHDGDPCCDSNNSSNVSSVVRCVVTGHDPPPDD/DPPDQDPVRVVLLVLLLVLLLVQCLVQNLVRDDLCSSCVNSVHDSVSVCVVAVDSLRSLLVNLLVVQVVLLVLLVPLDPDPPDALLVSLLSLLLSVLCQLLDPSNLSSVLRCVVCCVVCVVSVVSNCVSHVVSSLVSVLVVQVVCVVVQQWADDDRSSVLSVQLSVLSCPDQVVCSSVVHDGDPCCDSNNSSNVSSVVRCVVTGHDPPPDD